Protein AF-A0A1Z8S988-F1 (afdb_monomer_lite)

Foldseek 3Di:
DVLVVLPPQPPPVRLVVADLVDGDDQLSVLSSLLVPPPPPADLVVQLPDFAPPVVLLVVLVVVLVPDDQDFFAPPLVVDDDDADPGLSDPQVSSQLSSLRVLLVVDDPVLVVLQVLCLLPLCLVVCLVCLVVVHDDAPLLLVSLLVNLLSVQSVVQSVNRAYASVVSCVSSVRDDAAADGDPLSTGAAAPSSLLSLLLSLVVVCVRVVVCSVVSVVSSVSNLVSCSSRSSYTSVNNVRSNVSNVSRNVRGGDDPVPRPSQDQCDPSNVVSLQVSLQVLLVVLQEHEAEDPQANVAQVPCQQVGGDDSVNSSVQSSQCSVPPSVVVSVQDAQAWEWGAEQVQQKIFIWGWHDPPRGTYTYRPHIHRDHPDDDPGYYRYDD

Sequence (379 aa):
MKYVELIEKWSDKYKKSINCSNPKGFSQKAHCAGKKKNENINESEMNDLVYFNKEQLEKSIEEVEAYKQHHIKDGWQNIKLENPPDNDSQATKDELVTITNIQAKRTKEDENSIYVSDKMDSFHFREYLNANNLDYSSAEITAIIDDVWKVTRTFKNKFNRPRPYQMAEAYNMEFETMYGTSNKTPAYPSGHTCGVTLLALYLSKKHPQHKEQFKAIADKIGIGRIQAGFHYPSDHVAGIDLALKVFPYLEIVPQYLKEDRDITDQELQQLETYADRLFASLNIDIEFSKHFKDRLKDPRNQKPITMAELTRLFKQVYKYHGKPIAQLGPDAEAVMKDMRTDVNVPFALQWDGEELDLVAKTIMRKPNFATPNPEFAIR

Structure (mmCIF, N/CA/C/O backbone):
data_AF-A0A1Z8S988-F1
#
_entry.id   AF-A0A1Z8S988-F1
#
loop_
_atom_site.group_PDB
_atom_site.id
_atom_site.type_symbol
_atom_site.label_atom_id
_atom_site.label_alt_id
_atom_site.label_comp_id
_atom_site.label_asym_id
_atom_site.label_entity_id
_atom_site.label_seq_id
_atom_site.pdbx_PDB_ins_code
_atom_site.Cartn_x
_atom_site.Cartn_y
_atom_site.Cartn_z
_atom_site.occupancy
_atom_site.B_iso_or_equiv
_atom_site.auth_seq_id
_atom_site.auth_comp_id
_atom_site.auth_asym_id
_atom_site.auth_atom_id
_atom_site.pdbx_PDB_model_num
ATOM 1 N N . MET A 1 1 ? -7.735 -6.182 -17.953 1.00 37.72 1 MET A N 1
ATOM 2 C CA . MET A 1 1 ? -8.106 -5.622 -19.268 1.00 37.72 1 MET A CA 1
ATOM 3 C C . MET A 1 1 ? -7.871 -4.113 -19.375 1.00 37.72 1 MET A C 1
ATOM 5 O O . MET A 1 1 ? -7.304 -3.731 -20.381 1.00 37.72 1 MET A O 1
ATOM 9 N N . LYS A 1 2 ? -8.127 -3.281 -18.347 1.00 38.72 2 LYS A N 1
ATOM 10 C CA . LYS A 1 2 ? -7.837 -1.823 -18.389 1.00 38.72 2 LYS A CA 1
ATOM 11 C C . LYS A 1 2 ? -6.369 -1.418 -18.641 1.00 38.72 2 LYS A C 1
ATOM 13 O O . LYS A 1 2 ? -6.113 -0.363 -19.200 1.00 38.72 2 LYS A O 1
ATOM 18 N N . TYR A 1 3 ? -5.391 -2.246 -18.265 1.00 38.66 3 TYR A N 1
ATOM 19 C CA . TYR A 1 3 ? -3.971 -1.925 -18.472 1.00 38.66 3 TYR A CA 1
ATOM 20 C C . TYR A 1 3 ? -3.547 -1.908 -19.953 1.00 38.66 3 TYR A C 1
ATOM 22 O O . TYR A 1 3 ? -2.779 -1.046 -20.366 1.00 38.66 3 TYR A O 1
ATOM 30 N N . VAL A 1 4 ? -4.096 -2.816 -20.772 1.00 39.28 4 VAL A N 1
ATOM 31 C CA . VAL A 1 4 ? -3.826 -2.851 -22.223 1.00 39.28 4 VAL A CA 1
ATOM 32 C C . VAL A 1 4 ? -4.366 -1.588 -22.911 1.00 39.28 4 VAL A C 1
ATOM 34 O O . VAL A 1 4 ? -3.823 -1.173 -23.927 1.00 39.28 4 VAL A O 1
ATOM 37 N N . GLU A 1 5 ? -5.373 -0.938 -22.321 1.00 40.38 5 GLU A N 1
ATOM 38 C CA . GLU A 1 5 ? -5.967 0.312 -22.813 1.00 40.38 5 GLU A CA 1
ATOM 39 C C . GLU A 1 5 ? -5.194 1.572 -22.372 1.00 40.38 5 GLU A C 1
ATOM 41 O O . GLU A 1 5 ? -5.277 2.595 -23.044 1.00 40.38 5 GLU A O 1
ATOM 46 N N . LEU A 1 6 ? -4.411 1.514 -21.284 1.00 40.41 6 LEU A N 1
ATOM 47 C CA . LEU A 1 6 ? -3.595 2.639 -20.788 1.00 40.41 6 LEU A CA 1
ATOM 48 C C . LEU A 1 6 ? -2.239 2.774 -21.485 1.00 40.41 6 LEU A C 1
ATOM 50 O O . LEU A 1 6 ? -1.625 3.843 -21.443 1.00 40.41 6 LEU A O 1
ATOM 54 N N . ILE A 1 7 ? -1.769 1.716 -22.146 1.00 42.66 7 ILE A N 1
ATOM 55 C CA . ILE A 1 7 ? -0.661 1.840 -23.084 1.00 42.66 7 ILE A CA 1
ATOM 56 C C . ILE A 1 7 ? -1.238 2.454 -24.364 1.00 42.66 7 ILE A C 1
ATOM 58 O O . ILE A 1 7 ? -1.525 1.746 -25.328 1.00 42.66 7 ILE A O 1
ATOM 62 N N . GLU A 1 8 ? -1.384 3.783 -24.405 1.00 43.69 8 GLU A N 1
ATOM 63 C CA . GLU A 1 8 ? -1.433 4.504 -25.681 1.00 43.69 8 GLU A CA 1
ATOM 64 C C . GLU A 1 8 ? -0.072 4.308 -26.363 1.00 43.69 8 GLU A C 1
ATOM 66 O O . GLU A 1 8 ? 0.799 5.182 -26.352 1.00 43.69 8 GLU A O 1
ATOM 71 N N . LYS A 1 9 ? 0.143 3.125 -26.955 1.00 51.97 9 LYS A N 1
ATOM 72 C CA . LYS A 1 9 ? 1.224 2.928 -27.908 1.00 51.97 9 LYS A CA 1
ATOM 73 C C . LYS A 1 9 ? 0.938 3.921 -29.014 1.00 51.97 9 LYS A C 1
ATOM 75 O O . LYS A 1 9 ? -0.046 3.788 -29.742 1.00 51.97 9 LYS A O 1
ATOM 80 N N . TRP A 1 10 ? 1.786 4.934 -29.133 1.00 57.06 10 TRP A N 1
ATOM 81 C CA . TRP A 1 10 ? 1.806 5.747 -30.334 1.00 57.06 10 TRP A CA 1
ATOM 82 C C . TRP A 1 10 ? 1.821 4.808 -31.531 1.00 57.06 10 TRP A C 1
ATOM 84 O O . TRP A 1 10 ? 2.705 3.953 -31.622 1.00 57.06 10 TRP A O 1
ATOM 94 N N . SER A 1 11 ? 0.835 4.945 -32.419 1.00 63.47 11 SER A N 1
ATOM 95 C CA . SER A 1 11 ? 0.827 4.161 -33.652 1.00 63.47 11 SER A CA 1
ATOM 96 C C . SER A 1 11 ? 2.160 4.354 -34.375 1.00 63.47 11 SER A C 1
ATOM 98 O O . SER A 1 11 ? 2.735 5.446 -34.340 1.00 63.47 11 SER A O 1
ATOM 100 N N . ASP A 1 12 ? 2.647 3.331 -35.076 1.00 64.75 12 ASP A N 1
ATOM 101 C CA . ASP A 1 12 ? 3.886 3.456 -35.856 1.00 64.75 12 ASP A CA 1
ATOM 102 C C . ASP A 1 12 ? 3.810 4.618 -36.853 1.00 64.75 12 ASP A C 1
ATOM 104 O O . ASP A 1 12 ? 4.801 5.300 -37.116 1.00 64.75 12 ASP A O 1
ATOM 108 N N . LYS A 1 13 ? 2.601 4.900 -37.351 1.00 70.88 13 LYS A N 1
ATOM 109 C CA . LYS A 1 13 ? 2.296 6.075 -38.167 1.00 70.88 13 LYS A CA 1
ATOM 110 C C . LYS A 1 13 ? 2.564 7.382 -37.412 1.00 70.88 13 LYS A C 1
ATOM 112 O O . LYS A 1 13 ? 3.231 8.258 -37.955 1.00 70.88 13 LYS A O 1
ATOM 117 N N . TYR A 1 14 ? 2.101 7.507 -36.166 1.00 72.25 14 TYR A N 1
ATOM 118 C CA . TYR A 1 14 ? 2.354 8.686 -35.335 1.00 72.25 14 TYR A CA 1
ATOM 119 C C . TYR A 1 14 ? 3.840 8.826 -34.980 1.00 72.25 14 TYR A C 1
ATOM 121 O O . TYR A 1 14 ? 4.410 9.890 -35.209 1.00 72.25 14 TYR A O 1
ATOM 129 N N . LYS A 1 15 ? 4.509 7.747 -34.541 1.00 68.12 15 LYS A N 1
ATOM 130 C CA . LYS A 1 15 ? 5.960 7.742 -34.245 1.00 68.12 15 LYS A CA 1
ATOM 131 C C . LYS A 1 15 ? 6.806 8.199 -35.441 1.00 68.12 15 LYS A C 1
ATOM 133 O O . LYS A 1 15 ? 7.797 8.910 -35.279 1.00 68.12 15 LYS A O 1
ATOM 138 N N . LYS A 1 16 ? 6.429 7.797 -36.659 1.00 76.56 16 LYS A N 1
ATOM 139 C CA . LYS A 1 16 ? 7.088 8.234 -37.903 1.00 76.56 16 LYS A CA 1
ATOM 140 C C . LYS A 1 16 ? 6.790 9.692 -38.259 1.00 76.56 16 LYS A C 1
ATOM 142 O O . LYS A 1 16 ? 7.613 10.316 -38.913 1.00 76.56 16 LYS A O 1
ATOM 147 N N . SER A 1 17 ? 5.655 10.236 -37.820 1.00 78.25 17 SER A N 1
ATOM 148 C CA . SER A 1 17 ? 5.241 11.612 -38.128 1.00 78.25 17 SER A CA 1
ATOM 149 C C . SER A 1 17 ? 5.871 12.693 -37.236 1.00 78.25 17 SER A C 1
ATOM 151 O O . SER A 1 17 ? 5.728 13.880 -37.524 1.00 78.25 17 SER A O 1
ATOM 153 N N . ILE A 1 18 ? 6.558 12.313 -36.152 1.00 78.81 18 ILE A N 1
ATOM 154 C CA . ILE A 1 18 ? 7.153 13.265 -35.203 1.00 78.81 18 ILE A CA 1
ATOM 155 C C . ILE A 1 18 ? 8.369 13.954 -35.822 1.00 78.81 18 ILE A C 1
ATOM 157 O O . ILE A 1 18 ? 9.337 13.306 -36.221 1.00 78.81 18 ILE A O 1
ATOM 161 N N . ASN A 1 19 ? 8.337 15.287 -35.838 1.00 83.38 19 ASN A N 1
ATOM 162 C CA . ASN A 1 19 ? 9.443 16.114 -36.299 1.00 83.38 19 ASN A CA 1
ATOM 163 C C . ASN A 1 19 ? 10.517 16.250 -35.207 1.00 83.38 19 ASN A C 1
ATOM 165 O O . ASN A 1 19 ? 10.416 17.103 -34.328 1.00 83.38 19 ASN A O 1
ATOM 169 N N . CYS A 1 20 ? 11.577 15.447 -35.292 1.00 79.88 20 CYS A N 1
ATOM 170 C CA . CYS A 1 20 ? 12.680 15.489 -34.329 1.00 79.88 20 CYS A CA 1
ATOM 171 C C . CYS A 1 20 ? 13.625 16.689 -34.454 1.00 79.88 20 CYS A C 1
ATOM 173 O O . CYS A 1 20 ? 14.441 16.900 -33.558 1.00 79.88 20 CYS A O 1
ATOM 175 N N . SER A 1 21 ? 13.489 17.505 -35.502 1.00 80.38 21 SER A N 1
ATOM 176 C CA . SER A 1 21 ? 14.148 18.813 -35.584 1.00 80.38 21 SER A CA 1
ATOM 177 C C . SER A 1 21 ? 13.426 19.876 -34.748 1.00 80.38 21 SER A C 1
ATOM 179 O O . SER A 1 21 ? 14.024 20.894 -34.420 1.00 80.38 21 SER A O 1
ATOM 181 N N . ASN A 1 22 ? 12.155 19.650 -34.392 1.00 80.75 22 ASN A N 1
ATOM 182 C CA . ASN A 1 22 ? 11.381 20.526 -33.511 1.00 80.75 22 ASN A CA 1
ATOM 183 C C . ASN A 1 22 ? 10.319 19.730 -32.717 1.00 80.75 22 ASN A C 1
ATOM 185 O O . ASN A 1 22 ? 9.119 19.835 -33.006 1.00 80.75 22 ASN A O 1
ATOM 189 N N . PRO A 1 23 ? 10.740 18.886 -31.757 1.00 79.38 23 PRO A N 1
ATOM 190 C CA . PRO A 1 23 ? 9.824 18.039 -31.003 1.00 79.38 23 PRO A CA 1
ATOM 191 C C . PRO A 1 23 ? 8.919 18.867 -30.080 1.00 79.38 23 PRO A C 1
ATOM 193 O O . PRO A 1 23 ? 9.387 19.690 -29.291 1.00 79.38 23 PRO A O 1
ATOM 196 N N . LYS A 1 24 ? 7.606 18.619 -30.140 1.00 70.44 24 LYS A N 1
ATOM 197 C CA . LYS A 1 24 ? 6.597 19.295 -29.316 1.00 70.44 24 LYS A CA 1
ATOM 198 C C . LYS A 1 24 ? 6.322 18.531 -28.022 1.00 70.44 24 LYS A C 1
ATOM 200 O O . LYS A 1 24 ? 5.824 17.407 -28.045 1.00 70.44 24 LYS A O 1
ATOM 205 N N . GLY A 1 25 ? 6.566 19.192 -26.894 1.00 57.69 25 GLY A N 1
ATOM 206 C CA . GLY A 1 25 ? 6.314 18.634 -25.566 1.00 57.69 25 GLY A CA 1
ATOM 207 C C . GLY A 1 25 ? 7.320 17.555 -25.154 1.00 57.69 25 GLY A C 1
ATOM 208 O O . GLY A 1 25 ? 8.172 17.126 -25.933 1.00 57.69 25 GLY A O 1
ATOM 209 N N . PHE A 1 26 ? 7.219 17.135 -23.898 1.00 52.66 26 PHE A N 1
ATOM 210 C CA . PHE A 1 26 ? 8.153 16.216 -23.245 1.00 52.66 26 PHE A CA 1
ATOM 211 C C . PHE A 1 26 ? 8.246 14.856 -23.960 1.00 52.66 26 PHE A C 1
ATOM 213 O O . PHE A 1 26 ? 9.328 14.382 -24.297 1.00 52.66 26 PHE A O 1
ATOM 220 N N . SER A 1 27 ? 7.096 14.304 -24.341 1.00 60.00 27 SER A N 1
ATOM 221 C CA . SER A 1 27 ? 6.949 13.029 -25.045 1.00 60.00 27 SER A CA 1
ATOM 222 C C . SER A 1 27 ? 7.687 12.956 -26.382 1.00 60.00 27 SER A C 1
ATOM 224 O O . SER A 1 27 ? 8.346 11.964 -26.696 1.00 60.00 27 SER A O 1
ATOM 226 N N . GLN A 1 28 ? 7.569 14.001 -27.214 1.00 70.50 28 GLN A N 1
ATOM 227 C CA . GLN A 1 28 ? 8.240 14.024 -28.517 1.00 70.50 28 GLN A CA 1
ATOM 228 C C . GLN A 1 28 ? 9.736 14.264 -28.344 1.00 70.50 28 GLN A C 1
ATOM 230 O O . GLN A 1 28 ? 10.520 13.690 -29.095 1.00 70.50 28 GLN A O 1
ATOM 235 N N . LYS A 1 29 ? 10.141 15.061 -27.343 1.00 67.06 29 LYS A N 1
ATOM 236 C CA . LYS A 1 29 ? 11.555 15.268 -27.005 1.00 67.06 29 LYS A CA 1
ATOM 237 C C . LYS A 1 29 ? 12.213 13.950 -26.601 1.00 67.06 29 LYS A C 1
ATOM 239 O O . LYS A 1 29 ? 13.233 13.608 -27.187 1.00 67.06 29 LYS A O 1
ATOM 244 N N . ALA A 1 30 ? 11.582 13.176 -25.717 1.00 62.47 30 ALA A N 1
ATOM 245 C CA . ALA A 1 30 ? 12.033 11.846 -25.310 1.00 62.47 30 ALA A CA 1
ATOM 246 C C . ALA A 1 30 ? 12.135 10.860 -26.490 1.00 62.47 30 ALA A C 1
ATOM 248 O O . ALA A 1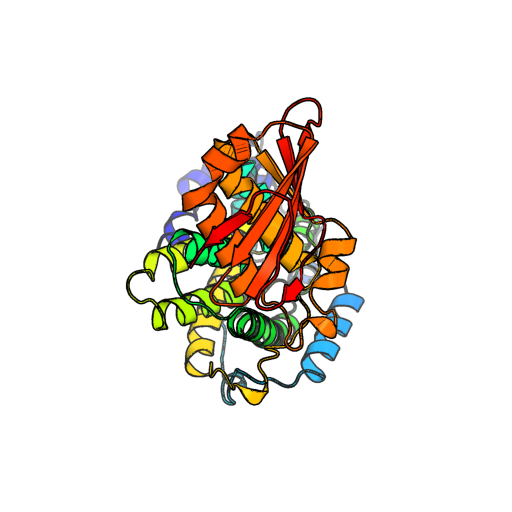 30 ? 13.180 10.250 -26.712 1.00 62.47 30 ALA A O 1
ATOM 249 N N . HIS A 1 31 ? 11.086 10.757 -27.318 1.00 69.75 31 HIS A N 1
ATOM 250 C CA . HIS A 1 31 ? 11.108 9.906 -28.516 1.00 69.75 31 HIS A CA 1
ATOM 251 C C . HIS A 1 31 ? 12.226 10.288 -29.498 1.00 69.75 31 HIS A C 1
ATOM 253 O O . HIS A 1 31 ? 12.865 9.423 -30.097 1.00 69.75 31 HIS A O 1
ATOM 259 N N . CYS A 1 32 ? 12.461 11.587 -29.677 1.00 72.31 32 CYS A N 1
ATOM 260 C CA . CYS A 1 32 ? 13.478 12.097 -30.585 1.00 72.31 32 CYS A CA 1
ATOM 261 C C . CYS A 1 32 ? 14.896 12.001 -30.027 1.00 72.31 32 CYS A C 1
ATOM 263 O O . CYS A 1 32 ? 15.820 11.770 -30.807 1.00 72.31 32 CYS A O 1
ATOM 265 N N . ALA A 1 33 ? 15.067 12.111 -28.708 1.00 65.06 33 ALA A N 1
ATOM 266 C CA . ALA A 1 33 ? 16.319 11.794 -28.031 1.00 65.06 33 ALA A CA 1
ATOM 267 C C . ALA A 1 33 ? 16.706 10.329 -28.287 1.00 65.06 33 ALA A C 1
ATOM 269 O O . ALA A 1 33 ? 17.814 10.072 -28.740 1.00 65.06 33 ALA A O 1
ATOM 270 N N . GLY A 1 34 ? 15.756 9.392 -28.168 1.00 57.78 34 GLY A N 1
ATOM 271 C CA . GLY A 1 34 ? 15.992 7.969 -28.449 1.00 57.78 34 GLY A CA 1
ATOM 272 C C . GLY A 1 34 ? 16.274 7.613 -29.921 1.00 57.78 34 GLY A C 1
ATOM 273 O O . GLY A 1 34 ? 16.777 6.522 -30.193 1.00 57.78 34 GLY A O 1
ATOM 274 N N . LYS A 1 35 ? 15.960 8.505 -30.877 1.00 61.28 35 LYS A N 1
ATOM 275 C CA . LYS A 1 35 ? 16.281 8.351 -32.314 1.00 61.28 35 LYS A CA 1
ATOM 276 C C . LYS A 1 35 ? 17.641 8.922 -32.702 1.00 61.28 35 LYS A C 1
ATOM 278 O O . LYS A 1 35 ? 18.175 8.535 -33.742 1.00 61.28 35 LYS A O 1
ATOM 283 N N . LYS A 1 36 ? 18.189 9.855 -31.922 1.00 56.09 36 LYS A N 1
ATOM 284 C CA . LYS A 1 36 ? 19.566 10.298 -32.125 1.00 56.09 36 LYS A CA 1
ATOM 285 C C . LYS A 1 36 ? 20.461 9.153 -31.666 1.00 56.09 36 LYS A C 1
ATOM 287 O O . LYS A 1 36 ? 20.495 8.832 -30.485 1.00 56.09 36 LYS A O 1
ATOM 292 N N . LYS A 1 37 ? 21.155 8.509 -32.607 1.00 48.47 37 LYS A N 1
ATOM 293 C CA . LYS A 1 37 ? 22.271 7.623 -32.270 1.00 48.47 37 LYS A CA 1
ATOM 294 C C . LYS A 1 37 ? 23.271 8.491 -31.506 1.00 48.47 37 LYS A C 1
ATOM 296 O O . LYS A 1 37 ? 23.860 9.393 -32.095 1.00 48.47 37 LYS A O 1
ATOM 301 N N . ASN A 1 38 ? 23.379 8.307 -30.196 1.00 47.72 38 ASN A N 1
ATOM 302 C CA . ASN A 1 38 ? 24.429 8.964 -29.437 1.00 47.72 38 ASN A CA 1
ATOM 303 C C . ASN A 1 38 ? 25.729 8.258 -29.817 1.00 47.72 38 ASN A C 1
ATOM 305 O O . ASN A 1 38 ? 25.957 7.127 -29.404 1.00 47.72 38 ASN A O 1
ATOM 309 N N . GLU A 1 39 ? 26.571 8.924 -30.605 1.00 49.12 39 GLU A N 1
ATOM 310 C CA . GLU A 1 39 ? 27.896 8.426 -31.011 1.00 49.12 39 GLU A CA 1
ATOM 311 C C . GLU A 1 39 ? 28.839 8.179 -29.811 1.00 49.12 39 GLU A C 1
ATOM 313 O O . GLU A 1 39 ? 29.889 7.570 -29.975 1.00 49.12 39 GLU A O 1
ATOM 318 N N . ASN A 1 40 ? 28.432 8.587 -28.600 1.00 46.69 40 ASN A N 1
ATOM 319 C CA . ASN A 1 40 ? 29.194 8.490 -27.353 1.00 46.69 40 ASN A CA 1
ATOM 320 C C . ASN A 1 40 ? 28.662 7.455 -26.336 1.00 46.69 40 ASN A C 1
ATOM 322 O O 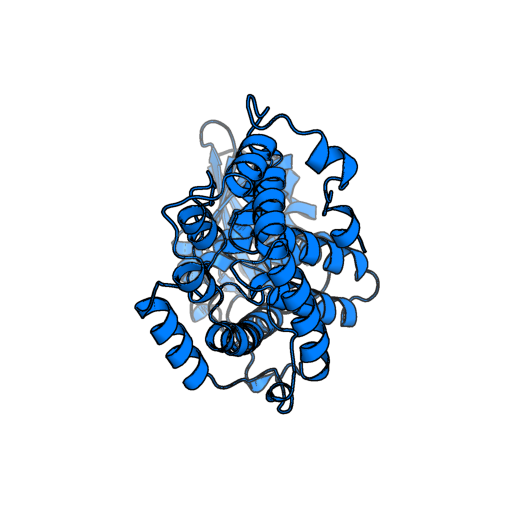. ASN A 1 40 ? 29.180 7.418 -25.225 1.00 46.69 40 ASN A O 1
ATOM 326 N N . ILE A 1 41 ? 27.638 6.649 -26.653 1.00 52.66 41 ILE A N 1
ATOM 327 C CA . ILE A 1 41 ? 27.179 5.569 -25.754 1.00 52.66 41 ILE A CA 1
ATOM 328 C C . ILE A 1 41 ? 27.606 4.235 -26.354 1.00 52.66 41 ILE A C 1
ATOM 330 O O . ILE A 1 41 ? 27.151 3.857 -27.433 1.00 52.66 41 ILE A O 1
ATOM 334 N N . ASN A 1 42 ? 28.469 3.513 -25.647 1.00 58.47 42 ASN A N 1
ATOM 335 C CA . ASN A 1 42 ? 28.813 2.146 -26.000 1.00 58.47 42 ASN A CA 1
ATOM 336 C C . ASN A 1 42 ? 27.570 1.261 -25.778 1.00 58.47 42 ASN A C 1
ATOM 338 O O . ASN A 1 42 ? 27.169 1.032 -24.640 1.00 58.47 42 ASN A O 1
ATOM 342 N N . GLU A 1 43 ? 26.924 0.790 -26.852 1.00 54.88 43 GLU A N 1
ATOM 343 C CA . GLU A 1 43 ? 25.716 -0.059 -26.777 1.00 54.88 43 GLU A CA 1
ATOM 344 C C . GLU A 1 43 ? 25.941 -1.305 -25.895 1.00 54.88 43 GLU A C 1
ATOM 346 O O . GLU A 1 43 ? 25.024 -1.735 -25.196 1.00 54.88 43 GLU A O 1
ATOM 351 N N . SER A 1 44 ? 27.180 -1.810 -25.835 1.00 58.06 44 SER A N 1
ATOM 352 C CA . SER A 1 44 ? 27.580 -2.892 -24.926 1.00 58.06 44 SER A CA 1
ATOM 353 C C . SER A 1 44 ? 27.461 -2.495 -23.449 1.00 58.06 44 SER A C 1
ATOM 355 O O . SER A 1 44 ? 26.909 -3.261 -22.669 1.00 58.06 44 SER A O 1
ATOM 357 N N . GLU A 1 45 ? 27.879 -1.289 -23.058 1.00 70.88 45 GLU A N 1
ATOM 358 C CA . GLU A 1 45 ? 27.801 -0.826 -21.661 1.00 70.88 45 GLU A CA 1
ATOM 359 C C . GLU A 1 45 ? 26.358 -0.610 -21.187 1.00 70.88 45 GLU A C 1
ATOM 361 O O . GLU A 1 45 ? 26.056 -0.772 -20.006 1.00 70.88 45 GLU A O 1
ATOM 366 N N . MET A 1 46 ? 25.450 -0.266 -22.103 1.00 78.88 46 MET A N 1
ATOM 367 C CA . MET A 1 46 ? 24.039 -0.067 -21.776 1.00 78.88 46 MET A CA 1
ATOM 368 C C . MET A 1 46 ? 23.288 -1.389 -21.624 1.00 78.88 46 MET A C 1
ATOM 370 O O . MET A 1 46 ? 22.441 -1.509 -20.737 1.00 78.88 46 MET A O 1
ATOM 374 N N . ASN A 1 47 ? 23.592 -2.383 -22.463 1.00 83.31 47 ASN A N 1
ATOM 375 C CA . ASN A 1 47 ? 22.973 -3.695 -22.321 1.00 83.31 47 ASN A CA 1
ATOM 376 C C . ASN A 1 47 ? 23.389 -4.370 -21.002 1.00 83.31 47 ASN A C 1
ATOM 378 O O . ASN A 1 47 ? 22.554 -4.956 -20.318 1.00 83.31 47 ASN A O 1
ATOM 382 N N . ASP A 1 48 ? 24.639 -4.162 -20.587 1.00 85.62 48 ASP A N 1
ATOM 383 C CA . ASP A 1 48 ? 25.193 -4.687 -19.337 1.00 85.62 48 ASP A CA 1
ATOM 384 C C . ASP A 1 48 ? 24.805 -3.861 -18.089 1.00 85.62 48 ASP A C 1
ATOM 386 O O . ASP A 1 48 ? 25.198 -4.201 -16.967 1.00 85.62 48 ASP A O 1
ATOM 390 N N . LEU A 1 49 ? 24.022 -2.780 -18.243 1.00 89.38 49 LEU A N 1
ATOM 391 C CA . LEU A 1 49 ? 23.609 -1.948 -17.115 1.00 89.38 49 LEU A CA 1
ATOM 392 C C . LEU A 1 49 ? 22.701 -2.727 -16.158 1.00 89.38 49 LEU A C 1
ATOM 394 O O . LEU A 1 49 ? 21.624 -3.210 -16.503 1.00 89.38 49 LEU A O 1
ATOM 398 N N . VAL A 1 50 ? 23.098 -2.764 -14.895 1.00 91.88 50 VAL A N 1
ATOM 399 C CA . VAL A 1 50 ? 22.304 -3.342 -13.810 1.00 91.88 50 VAL A CA 1
ATOM 400 C C . VAL A 1 50 ? 21.889 -2.268 -12.814 1.00 91.88 50 VAL A C 1
ATOM 402 O O . VAL A 1 50 ? 22.336 -1.121 -12.879 1.00 91.88 50 VAL A O 1
ATOM 405 N N . TYR A 1 51 ? 21.035 -2.626 -11.856 1.00 92.50 51 TYR A N 1
ATOM 406 C CA . TYR A 1 51 ? 20.743 -1.752 -10.723 1.00 92.50 51 TYR A CA 1
ATOM 407 C C . TYR A 1 51 ? 22.041 -1.387 -9.978 1.00 92.50 51 TYR A C 1
ATOM 409 O O . TYR A 1 51 ? 22.608 -2.193 -9.243 1.00 92.50 51 TYR A O 1
ATOM 417 N N . PHE A 1 52 ? 22.529 -0.158 -10.175 1.00 86.31 52 PHE A N 1
ATOM 418 C CA . PHE A 1 52 ? 23.887 0.209 -9.762 1.00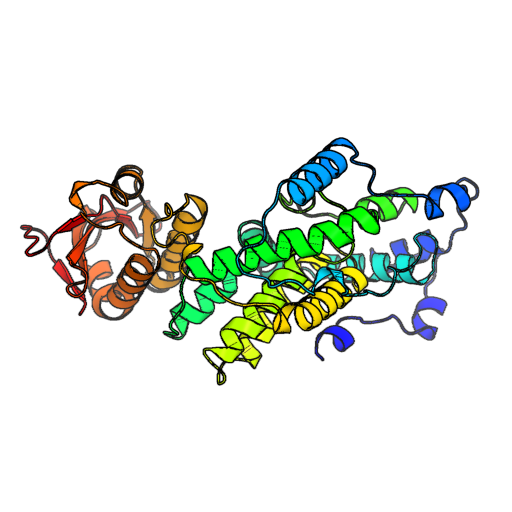 86.31 52 PHE A CA 1
ATOM 419 C C . PHE A 1 52 ? 24.074 0.490 -8.259 1.00 86.31 52 PHE A C 1
ATOM 421 O O . PHE A 1 52 ? 25.205 0.703 -7.824 1.00 86.31 52 PHE A O 1
ATOM 428 N N . ASN A 1 53 ? 23.014 0.499 -7.436 1.00 88.69 53 ASN A N 1
ATOM 429 C CA . ASN A 1 53 ? 23.171 0.649 -5.984 1.00 88.69 53 ASN A CA 1
ATOM 430 C C . ASN A 1 53 ? 23.508 -0.711 -5.349 1.00 88.69 53 ASN A C 1
ATOM 432 O O . ASN A 1 53 ? 22.618 -1.452 -4.927 1.00 88.69 53 ASN A O 1
ATOM 436 N N . LYS A 1 54 ? 24.808 -1.024 -5.320 1.00 88.62 54 LYS A N 1
ATOM 437 C CA . LYS A 1 54 ? 25.341 -2.306 -4.835 1.00 88.62 54 LYS A CA 1
ATOM 438 C C . LYS A 1 54 ? 25.006 -2.572 -3.370 1.00 88.62 54 LYS A C 1
ATOM 440 O O . LYS A 1 54 ? 24.529 -3.654 -3.069 1.00 88.62 54 LYS A O 1
ATOM 445 N N . GLU A 1 55 ? 25.150 -1.575 -2.499 1.00 90.94 55 GLU A N 1
ATOM 446 C CA . GLU A 1 55 ? 24.857 -1.709 -1.064 1.00 90.94 55 GLU A CA 1
ATOM 447 C C . GLU A 1 55 ? 23.395 -2.120 -0.820 1.00 90.94 55 GLU A C 1
ATOM 449 O O . GLU A 1 55 ? 23.103 -3.044 -0.063 1.00 90.94 55 GLU A O 1
ATOM 454 N N . GLN A 1 56 ? 22.448 -1.473 -1.507 1.00 90.12 56 GLN A N 1
ATOM 455 C CA . GLN A 1 56 ? 21.031 -1.824 -1.388 1.00 90.12 56 GLN A CA 1
ATOM 456 C C . GLN A 1 56 ? 20.710 -3.197 -1.993 1.00 90.12 56 GLN A C 1
ATOM 458 O O . GLN A 1 56 ? 19.827 -3.900 -1.496 1.00 90.12 56 GLN A O 1
ATOM 463 N N . LEU A 1 57 ? 21.407 -3.586 -3.064 1.00 91.62 57 LEU A N 1
ATOM 464 C CA . LEU A 1 57 ? 21.264 -4.912 -3.658 1.00 91.62 57 LEU A CA 1
ATOM 465 C C . LEU A 1 57 ? 21.780 -6.005 -2.714 1.00 91.62 57 LEU A C 1
ATOM 467 O O . LEU A 1 57 ? 21.059 -6.969 -2.475 1.00 91.62 57 LEU A O 1
ATOM 471 N N . GLU A 1 58 ? 22.975 -5.836 -2.150 1.00 93.31 58 GLU A N 1
ATOM 472 C CA . GLU A 1 58 ? 23.575 -6.753 -1.173 1.00 93.31 58 GLU A CA 1
ATOM 473 C C . GLU A 1 58 ? 22.662 -6.911 0.045 1.00 93.31 58 GLU A C 1
ATOM 475 O O . GLU A 1 58 ? 22.257 -8.027 0.370 1.00 93.31 58 GLU A O 1
ATOM 480 N N . LYS A 1 59 ? 22.182 -5.796 0.611 1.00 92.62 59 LYS A N 1
ATOM 481 C CA . LYS A 1 59 ? 21.191 -5.815 1.695 1.00 92.62 59 LYS A CA 1
ATOM 482 C C . LYS A 1 59 ? 19.915 -6.575 1.314 1.00 92.62 59 LYS A C 1
ATOM 484 O O . LYS A 1 59 ? 19.378 -7.338 2.113 1.00 92.62 59 LYS A O 1
ATOM 489 N N . SER A 1 60 ? 19.402 -6.379 0.097 1.00 92.31 60 SER A N 1
ATOM 490 C CA . SER A 1 60 ? 18.221 -7.100 -0.400 1.00 92.31 60 SER A CA 1
ATOM 491 C C . SER A 1 60 ? 18.467 -8.607 -0.521 1.00 92.31 60 SER A C 1
ATOM 493 O O . SER A 1 60 ? 17.539 -9.385 -0.299 1.00 92.31 60 SER A O 1
ATOM 495 N N . ILE A 1 61 ? 19.680 -9.029 -0.887 1.00 93.19 61 ILE A N 1
ATOM 496 C CA . ILE A 1 61 ? 20.071 -10.442 -0.983 1.00 93.19 61 ILE A CA 1
ATOM 497 C C . ILE A 1 61 ? 20.119 -11.067 0.412 1.00 93.19 61 ILE A C 1
ATOM 499 O O . ILE A 1 61 ? 19.404 -12.040 0.649 1.00 93.19 61 ILE A O 1
ATOM 503 N N . GLU A 1 62 ? 20.840 -10.455 1.351 1.00 93.56 62 GLU A N 1
ATOM 504 C CA . GLU A 1 62 ? 20.927 -10.920 2.743 1.00 93.56 62 GLU A CA 1
ATOM 505 C C . GLU A 1 62 ? 19.538 -11.041 3.388 1.00 93.56 62 GLU A C 1
ATOM 507 O O . GLU A 1 62 ? 19.194 -12.041 4.021 1.00 93.56 62 GLU A O 1
ATOM 512 N N . GLU A 1 63 ? 18.686 -10.037 3.173 1.00 90.62 63 GLU A N 1
ATOM 513 C CA . GLU A 1 63 ? 17.320 -10.016 3.683 1.00 90.62 63 GLU A CA 1
ATOM 514 C C . GLU A 1 63 ? 16.403 -11.089 3.077 1.00 90.62 63 GLU A C 1
ATOM 516 O O . GLU A 1 63 ? 15.351 -11.367 3.662 1.00 90.62 63 GLU A O 1
ATOM 521 N N . VAL A 1 64 ? 16.719 -11.615 1.891 1.00 91.19 64 VAL A N 1
ATOM 522 C CA . VAL A 1 64 ? 15.999 -12.737 1.267 1.00 91.19 64 VAL A CA 1
ATOM 523 C C . VAL A 1 64 ? 16.535 -14.060 1.802 1.00 91.19 64 VAL A C 1
ATOM 525 O O . VAL A 1 64 ? 15.736 -14.919 2.161 1.00 91.19 64 VAL A O 1
ATOM 528 N N . GLU A 1 65 ? 17.855 -14.210 1.917 1.00 90.44 65 GLU A N 1
ATOM 529 C CA . GLU A 1 65 ? 18.497 -15.424 2.435 1.00 90.44 65 GLU A CA 1
ATOM 530 C C . GLU A 1 65 ? 18.139 -15.701 3.901 1.00 90.44 65 GLU A C 1
ATOM 532 O O . GLU A 1 65 ? 17.901 -16.847 4.283 1.00 90.44 65 GLU A O 1
ATOM 537 N N . ALA A 1 66 ? 18.038 -14.655 4.724 1.00 89.25 66 ALA A N 1
ATOM 538 C CA . ALA A 1 66 ? 17.666 -14.779 6.131 1.00 89.25 66 ALA A CA 1
ATOM 539 C C . ALA A 1 66 ? 16.165 -15.042 6.353 1.00 89.25 66 ALA A C 1
ATOM 541 O O . ALA A 1 66 ? 15.743 -15.363 7.470 1.00 89.25 66 ALA A O 1
ATOM 542 N N . TYR A 1 67 ? 15.332 -14.853 5.328 1.00 82.69 67 TYR A N 1
ATOM 543 C CA . TYR A 1 67 ? 13.890 -14.836 5.497 1.00 82.69 67 TYR A CA 1
ATOM 544 C C . TYR A 1 67 ? 13.279 -16.238 5.484 1.00 82.69 67 TYR A C 1
ATOM 546 O O . TYR A 1 67 ? 13.497 -17.036 4.575 1.00 82.69 67 TYR A O 1
ATOM 554 N N . LYS A 1 68 ? 12.439 -16.514 6.484 1.00 83.31 68 LYS A N 1
ATOM 555 C CA . LYS A 1 68 ? 11.637 -17.734 6.564 1.00 83.31 68 LYS A CA 1
ATOM 556 C C . LYS A 1 68 ? 10.201 -17.388 6.208 1.00 83.31 68 LYS A C 1
ATOM 558 O O . LYS A 1 68 ? 9.560 -16.624 6.920 1.00 83.31 68 LYS A O 1
ATOM 563 N N . GLN A 1 69 ? 9.724 -17.940 5.101 1.00 77.69 69 GLN A N 1
ATOM 564 C CA . GLN A 1 69 ? 8.333 -17.788 4.685 1.00 77.69 69 GLN A CA 1
ATOM 565 C C . GLN A 1 69 ? 7.406 -18.519 5.645 1.00 77.69 69 GLN A C 1
ATOM 567 O O . GLN A 1 69 ? 7.730 -19.602 6.138 1.00 77.69 69 GLN A O 1
ATOM 572 N N . HIS A 1 70 ? 6.248 -17.921 5.894 1.00 88.62 70 HIS A N 1
ATOM 573 C CA . HIS A 1 70 ? 5.297 -18.413 6.884 1.00 88.62 70 HIS A CA 1
ATOM 574 C C . HIS A 1 70 ? 3.909 -18.653 6.297 1.00 88.62 70 HIS A C 1
ATOM 576 O O . HIS A 1 70 ? 3.190 -19.523 6.781 1.00 88.62 70 HIS A O 1
ATOM 582 N N . HIS A 1 71 ? 3.551 -17.915 5.246 1.00 93.31 71 HIS A N 1
ATOM 583 C CA . HIS A 1 71 ? 2.218 -17.889 4.652 1.00 93.31 71 HIS A CA 1
ATOM 584 C C . HIS A 1 71 ? 2.212 -18.231 3.153 1.00 93.31 71 HIS A C 1
ATOM 586 O O . HIS A 1 71 ? 1.167 -18.198 2.500 1.00 93.31 71 HIS A O 1
ATOM 592 N N . ILE A 1 72 ? 3.372 -18.576 2.588 1.00 94.44 72 ILE A N 1
ATOM 593 C CA . ILE A 1 72 ? 3.524 -19.074 1.217 1.00 94.44 72 ILE A CA 1
ATOM 594 C C . ILE A 1 72 ? 4.181 -20.455 1.291 1.00 94.44 72 ILE A C 1
ATOM 596 O O . ILE A 1 72 ? 5.326 -20.578 1.719 1.00 94.44 72 ILE A O 1
ATOM 600 N N . LYS A 1 73 ? 3.445 -21.494 0.887 1.00 93.75 73 LYS A N 1
ATOM 601 C CA . LYS A 1 73 ? 3.900 -22.892 0.888 1.00 93.75 73 LYS A CA 1
ATOM 602 C C . LYS A 1 73 ? 5.018 -23.142 -0.111 1.00 93.75 73 LYS A C 1
ATOM 604 O O . LYS A 1 73 ? 5.052 -22.523 -1.172 1.00 93.75 73 LYS A O 1
ATOM 609 N N . ASP A 1 74 ? 5.826 -24.160 0.174 1.00 91.44 74 ASP A N 1
ATOM 610 C CA . ASP A 1 74 ? 6.809 -24.697 -0.763 1.00 91.44 74 ASP A CA 1
ATOM 611 C C . ASP A 1 74 ? 6.220 -25.007 -2.146 1.00 91.44 74 ASP A C 1
ATOM 613 O O . ASP A 1 74 ? 5.064 -25.409 -2.306 1.00 91.44 74 ASP A O 1
ATOM 617 N N . GLY A 1 75 ? 7.064 -24.834 -3.159 1.00 92.50 75 GLY A N 1
ATOM 618 C CA . GLY A 1 75 ? 6.755 -25.049 -4.567 1.00 92.50 75 GLY A CA 1
ATOM 619 C C . GLY A 1 75 ? 6.727 -23.759 -5.384 1.00 92.50 75 GLY A C 1
ATOM 620 O O . GLY A 1 75 ? 6.979 -23.823 -6.589 1.00 92.50 75 GLY A O 1
ATOM 621 N N . TRP A 1 76 ? 6.533 -22.594 -4.752 1.00 94.25 76 TRP A N 1
ATOM 622 C CA . TRP A 1 76 ? 6.634 -21.291 -5.425 1.00 94.25 76 TRP A CA 1
ATOM 623 C C . TRP A 1 76 ? 8.036 -21.052 -6.015 1.00 94.25 76 TRP A C 1
ATOM 625 O O . TRP A 1 76 ? 8.171 -20.333 -7.001 1.00 94.25 76 TRP A O 1
ATOM 635 N N . GLN A 1 77 ? 9.079 -21.685 -5.464 1.00 94.00 77 GLN A N 1
ATOM 636 C CA . GLN A 1 77 ? 10.461 -21.598 -5.952 1.00 94.00 77 GLN A CA 1
ATOM 637 C C . GLN A 1 77 ? 10.597 -22.091 -7.407 1.00 94.00 77 GLN A C 1
ATOM 639 O O . GLN A 1 77 ? 11.534 -21.711 -8.107 1.00 94.00 77 GLN A O 1
ATOM 644 N N . ASN A 1 78 ? 9.649 -22.910 -7.884 1.00 95.69 78 ASN A N 1
ATOM 645 C CA . ASN A 1 78 ? 9.605 -23.411 -9.261 1.00 95.69 78 ASN A CA 1
ATOM 646 C C . ASN A 1 78 ? 8.945 -22.435 -10.249 1.00 95.69 78 ASN A C 1
ATOM 648 O O . ASN A 1 78 ? 8.908 -22.710 -11.453 1.00 95.69 78 ASN A O 1
ATOM 652 N N . ILE A 1 79 ? 8.401 -21.312 -9.768 1.00 97.31 79 ILE A N 1
ATOM 653 C CA . ILE A 1 79 ? 7.762 -20.306 -10.614 1.00 97.31 79 ILE A CA 1
ATOM 654 C C . ILE A 1 79 ? 8.791 -19.715 -11.580 1.00 97.31 79 ILE A C 1
ATOM 656 O O . ILE A 1 79 ? 9.877 -19.279 -11.196 1.00 97.31 79 ILE A O 1
ATOM 660 N N . LYS A 1 80 ? 8.414 -19.658 -12.860 1.00 96.81 80 LYS A N 1
ATOM 661 C CA . LYS A 1 80 ? 9.187 -19.003 -13.916 1.00 96.81 80 LYS A CA 1
ATOM 662 C C . LYS A 1 80 ? 8.457 -17.755 -14.395 1.00 96.81 80 LYS A C 1
ATOM 664 O O . LYS A 1 80 ? 7.259 -17.804 -14.691 1.00 96.81 80 LYS A O 1
ATOM 669 N N . LEU A 1 81 ? 9.205 -16.663 -14.489 1.00 96.69 81 LEU A N 1
ATOM 670 C CA . LEU A 1 81 ? 8.796 -15.432 -15.155 1.00 96.69 81 LEU A CA 1
ATOM 671 C C . LEU A 1 81 ? 9.551 -15.308 -16.474 1.00 96.69 81 LEU A C 1
ATOM 673 O O . LEU A 1 81 ? 10.667 -15.817 -16.600 1.00 96.69 81 LEU A O 1
ATOM 677 N N . GLU A 1 82 ? 8.938 -14.623 -17.431 1.00 96.06 82 GLU A N 1
ATOM 678 C CA . GLU A 1 82 ? 9.639 -14.176 -18.630 1.00 96.06 82 GLU A CA 1
ATOM 679 C C . GLU A 1 82 ? 10.754 -13.197 -18.244 1.00 96.06 82 GLU A C 1
ATOM 681 O O . GLU A 1 82 ? 10.676 -12.519 -17.212 1.00 96.06 82 GLU A O 1
ATOM 686 N N . ASN A 1 83 ? 11.806 -13.142 -19.059 1.00 96.81 83 ASN A N 1
ATOM 687 C CA . ASN A 1 83 ? 12.862 -12.154 -18.873 1.00 96.81 83 ASN A CA 1
ATOM 688 C C . ASN A 1 83 ? 12.293 -10.744 -19.110 1.00 96.81 83 ASN A C 1
ATOM 690 O O . ASN A 1 83 ? 11.420 -10.582 -19.968 1.00 96.81 83 ASN A O 1
ATOM 694 N N . PRO A 1 84 ? 12.772 -9.720 -18.380 1.00 97.00 84 PRO A N 1
ATOM 695 C CA . PRO A 1 84 ? 12.456 -8.346 -18.739 1.00 97.00 84 PRO A CA 1
ATOM 696 C C . PRO A 1 84 ? 12.978 -8.030 -20.151 1.00 97.00 84 PRO A C 1
ATOM 698 O O . PRO A 1 84 ? 13.925 -8.679 -20.601 1.00 97.00 84 PRO A O 1
ATOM 701 N N . PRO A 1 85 ? 12.408 -7.027 -20.841 1.00 96.19 85 PRO A N 1
ATOM 702 C CA . PRO A 1 85 ? 12.991 -6.521 -22.077 1.00 96.19 85 PRO A CA 1
ATOM 703 C C . PRO A 1 85 ? 14.453 -6.107 -21.882 1.00 96.19 85 PRO A C 1
ATOM 705 O O . PRO A 1 85 ? 14.777 -5.476 -20.870 1.00 96.19 85 PRO A O 1
ATOM 708 N N . ASP A 1 86 ? 15.300 -6.416 -22.866 1.00 94.88 86 ASP A N 1
ATOM 709 C CA . ASP A 1 86 ? 16.713 -6.027 -22.854 1.00 94.88 86 ASP A CA 1
ATOM 710 C C . ASP A 1 86 ? 16.850 -4.503 -22.756 1.00 94.88 86 ASP A C 1
ATOM 712 O O . ASP A 1 86 ? 16.015 -3.745 -23.276 1.00 94.88 86 ASP A O 1
ATOM 716 N N . ASN A 1 87 ? 17.894 -4.040 -22.073 1.00 93.31 87 ASN A N 1
ATOM 717 C CA . ASN A 1 87 ? 18.055 -2.628 -21.735 1.00 93.31 87 ASN A CA 1
ATOM 718 C C . ASN A 1 87 ? 18.163 -1.740 -22.977 1.00 93.31 87 ASN A C 1
ATOM 720 O O . ASN A 1 87 ? 17.563 -0.670 -23.001 1.00 93.31 87 ASN A O 1
ATOM 724 N N . ASP A 1 88 ? 18.884 -2.187 -24.008 1.00 88.75 88 ASP A N 1
ATOM 725 C CA . ASP A 1 88 ? 19.121 -1.439 -25.247 1.00 88.75 88 ASP A CA 1
ATOM 726 C C . ASP A 1 88 ? 17.966 -1.533 -26.269 1.00 88.75 88 ASP A C 1
ATOM 728 O O . ASP A 1 88 ? 17.931 -0.790 -27.265 1.00 88.75 88 ASP A O 1
ATOM 732 N N . SER A 1 89 ? 16.990 -2.407 -26.000 1.00 89.75 89 SER A N 1
ATOM 733 C CA . SER A 1 89 ? 15.907 -2.740 -26.918 1.00 89.75 89 SER A CA 1
ATOM 734 C C . SER A 1 89 ? 14.954 -1.571 -27.182 1.00 89.75 89 SER A C 1
ATOM 736 O O . SER A 1 89 ? 14.723 -0.681 -26.356 1.00 89.75 89 SER A O 1
ATOM 738 N N . GLN A 1 90 ? 14.292 -1.609 -28.344 1.00 86.62 90 GLN A N 1
ATOM 739 C CA . GLN A 1 90 ? 13.228 -0.651 -28.658 1.00 86.62 90 GLN A CA 1
ATOM 740 C C . GLN A 1 90 ? 12.052 -0.746 -27.672 1.00 86.62 90 GLN A C 1
ATOM 742 O O . GLN A 1 90 ? 11.378 0.255 -27.435 1.00 86.62 90 GLN A O 1
ATOM 747 N N . ALA A 1 91 ? 11.823 -1.924 -27.081 1.00 90.81 91 ALA A N 1
ATOM 748 C CA . ALA A 1 91 ? 10.793 -2.116 -26.070 1.00 90.81 91 ALA A CA 1
ATOM 749 C C . ALA A 1 91 ? 11.089 -1.279 -24.816 1.00 90.81 91 ALA A C 1
ATOM 751 O O . ALA A 1 91 ? 10.231 -0.495 -24.418 1.00 90.81 91 ALA A O 1
ATOM 752 N N . THR A 1 92 ? 12.305 -1.346 -24.263 1.00 93.44 92 THR A N 1
ATOM 753 C CA . THR A 1 92 ? 12.699 -0.534 -23.095 1.00 93.44 92 THR A CA 1
ATOM 754 C C . THR A 1 92 ? 12.606 0.968 -23.387 1.00 93.44 92 THR A C 1
ATOM 756 O O . THR A 1 92 ? 12.070 1.729 -22.580 1.00 93.44 92 THR A O 1
ATOM 759 N N . LYS A 1 93 ? 13.023 1.413 -24.580 1.00 88.69 93 LYS A N 1
ATOM 760 C CA . LYS A 1 93 ? 12.872 2.820 -25.004 1.00 88.69 93 LYS A CA 1
ATOM 761 C C . LYS A 1 93 ? 11.406 3.255 -25.074 1.00 88.69 93 LYS A C 1
ATOM 763 O O . LYS A 1 93 ? 11.048 4.332 -24.597 1.00 88.69 93 LYS A O 1
ATOM 768 N N . ASP A 1 94 ? 10.546 2.426 -25.663 1.00 88.00 94 ASP A N 1
ATOM 769 C CA . ASP A 1 94 ? 9.109 2.695 -25.753 1.00 88.00 94 ASP A CA 1
ATOM 770 C C . ASP A 1 94 ? 8.449 2.739 -24.363 1.00 88.00 94 ASP A C 1
ATOM 772 O O . ASP A 1 94 ? 7.543 3.546 -24.130 1.00 88.00 94 ASP A O 1
ATOM 776 N N . GLU A 1 95 ? 8.908 1.906 -23.428 1.00 95.31 95 GLU A N 1
ATOM 777 C CA . GLU A 1 95 ? 8.468 1.928 -22.034 1.00 95.31 95 GLU A CA 1
ATOM 778 C C . GLU A 1 95 ? 8.839 3.238 -21.334 1.00 95.31 95 GLU A C 1
ATOM 780 O O . GLU A 1 95 ? 7.977 3.835 -20.690 1.00 95.31 95 GLU A O 1
ATOM 785 N N . LEU A 1 96 ? 10.068 3.736 -21.508 1.00 93.62 96 LEU A N 1
ATOM 786 C CA . LEU A 1 96 ? 10.489 5.033 -20.964 1.00 93.62 96 LEU A CA 1
ATOM 787 C C . LEU A 1 96 ? 9.639 6.182 -21.518 1.00 93.62 96 LEU A C 1
ATOM 789 O O . LEU A 1 96 ? 9.137 7.003 -20.750 1.00 93.62 96 LEU A O 1
ATOM 793 N N . VAL A 1 97 ? 9.392 6.207 -22.834 1.00 88.25 97 VAL A N 1
ATOM 794 C CA . VAL A 1 97 ? 8.490 7.200 -23.446 1.00 88.25 97 VAL A CA 1
ATOM 795 C C . VAL A 1 97 ? 7.084 7.091 -22.852 1.00 88.25 97 VAL A C 1
ATOM 797 O O . VAL A 1 97 ? 6.473 8.100 -22.502 1.00 88.25 97 VAL A O 1
ATOM 800 N N . THR A 1 98 ? 6.575 5.872 -22.672 1.00 90.06 98 THR A N 1
ATOM 801 C CA . THR A 1 98 ? 5.260 5.642 -22.057 1.00 90.06 98 THR A CA 1
ATOM 802 C C . THR A 1 98 ? 5.194 6.220 -20.643 1.00 90.06 98 THR A C 1
ATOM 804 O O . THR A 1 98 ? 4.236 6.924 -20.324 1.00 90.06 98 THR A O 1
ATOM 807 N N . ILE A 1 99 ? 6.223 5.996 -19.820 1.00 93.81 99 ILE A N 1
ATOM 808 C CA . ILE A 1 99 ? 6.297 6.556 -18.466 1.00 93.81 99 ILE A CA 1
ATOM 809 C C . ILE A 1 99 ? 6.232 8.084 -18.514 1.00 93.81 99 ILE A C 1
ATOM 811 O O . ILE A 1 99 ? 5.400 8.678 -17.832 1.00 93.81 99 ILE A O 1
ATOM 815 N N . THR A 1 100 ? 7.023 8.722 -19.377 1.00 88.19 100 THR A N 1
ATOM 816 C CA . THR A 1 100 ? 7.030 10.189 -19.489 1.00 88.19 100 THR A CA 1
ATOM 817 C C . THR A 1 100 ? 5.692 10.782 -19.935 1.00 88.19 100 THR A C 1
ATOM 819 O O . THR A 1 100 ? 5.290 11.846 -19.466 1.00 88.19 100 THR A O 1
ATOM 822 N N . ASN A 1 101 ? 4.946 10.070 -20.784 1.00 86.88 101 ASN A N 1
ATOM 823 C CA . ASN A 1 101 ? 3.602 10.477 -21.201 1.00 86.88 101 ASN A CA 1
ATOM 824 C C . ASN A 1 101 ? 2.601 10.404 -20.049 1.00 86.88 101 ASN A C 1
ATOM 826 O O . ASN A 1 101 ? 1.726 11.260 -19.930 1.00 86.88 101 ASN A O 1
ATOM 830 N N . ILE A 1 102 ? 2.715 9.362 -19.228 1.00 87.56 102 ILE A N 1
ATOM 831 C CA . ILE A 1 102 ? 1.862 9.150 -18.061 1.00 87.56 102 ILE A CA 1
ATOM 832 C C . ILE A 1 102 ? 2.186 10.189 -16.976 1.00 87.56 102 ILE A C 1
ATOM 834 O O . ILE A 1 102 ? 1.265 10.769 -16.406 1.00 87.56 102 ILE A O 1
ATOM 838 N N . GLN A 1 103 ? 3.469 10.480 -16.740 1.00 87.06 103 GLN A N 1
ATOM 839 C CA . GLN A 1 103 ? 3.928 11.514 -15.804 1.00 87.06 103 GLN A CA 1
ATOM 840 C C . GLN A 1 103 ? 3.379 12.897 -16.163 1.00 87.06 103 GLN A C 1
ATOM 842 O O . GLN A 1 103 ? 2.841 13.582 -15.301 1.00 87.06 103 GLN A O 1
ATOM 847 N N . ALA A 1 104 ? 3.406 13.269 -17.446 1.00 86.00 104 ALA A N 1
ATOM 848 C CA . ALA A 1 104 ? 2.876 14.553 -17.909 1.00 86.00 104 ALA A CA 1
ATOM 849 C C . ALA A 1 104 ? 1.355 14.721 -17.703 1.00 86.00 104 ALA A C 1
ATOM 851 O O . ALA A 1 104 ? 0.852 15.842 -17.747 1.00 86.00 104 ALA A O 1
ATOM 852 N N . LYS A 1 105 ? 0.614 13.621 -17.509 1.00 87.75 105 LYS A N 1
ATOM 853 C CA . LYS A 1 105 ? -0.835 13.611 -17.245 1.00 87.75 105 LYS A CA 1
ATOM 854 C C . LYS A 1 105 ? -1.162 13.409 -15.754 1.00 87.75 105 LYS A C 1
ATOM 856 O O . LYS A 1 105 ? -2.340 13.323 -15.415 1.00 87.75 105 LYS A O 1
ATOM 861 N N . ARG A 1 106 ? -0.154 13.290 -14.879 1.00 90.62 106 ARG A N 1
ATOM 862 C CA . ARG A 1 106 ? -0.330 12.977 -13.455 1.00 90.62 106 ARG A CA 1
ATOM 863 C C . ARG A 1 106 ? -1.034 14.126 -12.730 1.00 90.62 106 ARG A C 1
ATOM 865 O O . ARG A 1 106 ? -0.669 15.289 -12.878 1.00 90.62 106 ARG A O 1
ATOM 872 N N . THR A 1 107 ? -2.051 13.791 -11.947 1.00 92.81 107 THR A N 1
ATOM 873 C CA . THR A 1 107 ? -2.816 14.741 -11.134 1.00 92.81 107 THR A CA 1
ATOM 874 C C . THR A 1 107 ? -2.335 14.744 -9.680 1.00 92.81 107 THR A C 1
ATOM 876 O O . THR A 1 107 ? -1.644 13.831 -9.234 1.00 92.81 107 THR A O 1
ATOM 879 N N . LYS A 1 108 ? -2.762 15.740 -8.894 1.00 88.56 108 LYS A N 1
ATOM 880 C CA . LYS A 1 108 ? -2.507 15.781 -7.441 1.00 88.56 108 LYS A CA 1
ATOM 881 C C . LYS A 1 108 ? -3.141 14.597 -6.700 1.00 88.56 108 LYS A C 1
ATOM 883 O O . LYS A 1 108 ? -2.591 14.127 -5.709 1.00 88.56 108 LYS A O 1
ATOM 888 N N . GLU A 1 109 ? -4.282 14.099 -7.182 1.00 88.75 109 GLU A N 1
ATOM 889 C CA . GLU A 1 109 ? -4.908 12.900 -6.616 1.00 88.75 109 GLU A CA 1
ATOM 890 C C . GLU A 1 109 ? -4.033 11.661 -6.851 1.00 88.75 109 GLU A C 1
ATOM 892 O O . GLU A 1 109 ? -3.845 10.860 -5.933 1.00 88.75 109 GLU A O 1
ATOM 897 N N . ASP A 1 110 ? -3.454 11.527 -8.051 1.00 91.88 110 ASP A N 1
ATOM 898 C CA . ASP A 1 110 ? -2.502 10.455 -8.349 1.00 91.88 110 ASP A CA 1
ATOM 899 C C . ASP A 1 110 ? -1.284 10.542 -7.425 1.00 91.88 110 ASP A C 1
ATOM 901 O O . ASP A 1 110 ? -0.894 9.543 -6.831 1.00 91.88 110 ASP A O 1
ATOM 905 N N . GLU A 1 111 ? -0.710 11.735 -7.250 1.00 91.62 111 GLU A N 1
ATOM 906 C CA . GLU A 1 111 ? 0.452 11.942 -6.377 1.00 91.62 111 GLU A CA 1
ATOM 907 C C . GLU A 1 111 ? 0.161 11.567 -4.924 1.00 91.62 111 GLU A C 1
ATOM 909 O O . GLU A 1 111 ? 0.959 10.864 -4.300 1.00 91.62 111 GLU A O 1
ATOM 914 N N . ASN A 1 112 ? -1.005 11.959 -4.407 1.00 86.88 112 ASN A N 1
ATOM 915 C CA . ASN A 1 112 ? -1.439 11.568 -3.072 1.00 86.88 112 ASN A CA 1
ATOM 916 C C . ASN A 1 112 ? -1.623 10.047 -2.968 1.00 86.88 112 ASN A C 1
ATOM 918 O O . ASN A 1 112 ? -1.131 9.426 -2.029 1.00 86.88 112 ASN A O 1
ATOM 922 N N . SER A 1 113 ? -2.276 9.426 -3.956 1.00 91.62 113 SER A N 1
ATOM 923 C CA . SER A 1 113 ? -2.463 7.971 -4.005 1.00 91.62 113 SER A CA 1
ATOM 924 C C . SER A 1 113 ? -1.127 7.222 -4.036 1.00 91.62 113 SER A C 1
ATOM 926 O O . SER A 1 113 ? -0.956 6.231 -3.323 1.00 91.62 113 SER A O 1
ATOM 928 N N . ILE A 1 114 ? -0.155 7.720 -4.803 1.00 94.12 114 ILE A N 1
ATOM 929 C CA . ILE A 1 114 ? 1.209 7.186 -4.867 1.00 94.12 114 ILE A CA 1
ATOM 930 C C . ILE A 1 114 ? 1.897 7.321 -3.514 1.00 94.12 114 ILE A C 1
ATOM 932 O O . ILE A 1 114 ? 2.471 6.344 -3.038 1.00 94.12 114 ILE A O 1
ATOM 936 N N . TYR A 1 115 ? 1.826 8.498 -2.890 1.00 88.38 115 TYR A N 1
ATOM 937 C CA . TYR A 1 115 ? 2.452 8.767 -1.600 1.00 88.38 115 TYR A CA 1
ATOM 938 C C . TYR A 1 115 ? 1.922 7.829 -0.511 1.00 88.38 115 TYR A C 1
ATOM 940 O O . TYR A 1 115 ? 2.702 7.096 0.103 1.00 88.38 115 TYR A O 1
ATOM 948 N N . VAL A 1 116 ? 0.600 7.778 -0.311 1.00 85.19 116 VAL A N 1
ATOM 949 C CA . VAL A 1 116 ? -0.001 6.933 0.736 1.00 85.19 116 VAL A CA 1
ATOM 950 C C . VAL A 1 116 ? 0.249 5.451 0.475 1.00 85.19 116 VAL A C 1
ATOM 952 O O . VAL A 1 116 ? 0.491 4.696 1.415 1.00 85.19 116 VAL A O 1
ATOM 955 N N . SER A 1 117 ? 0.268 5.041 -0.796 1.00 90.81 117 SER A N 1
ATOM 956 C CA . SER A 1 117 ? 0.540 3.655 -1.165 1.00 90.81 117 SER A CA 1
ATOM 957 C C . SER A 1 117 ? 2.027 3.302 -1.062 1.00 90.81 117 SER A C 1
ATOM 959 O O . SER A 1 117 ? 2.341 2.142 -0.838 1.00 90.81 117 SER A O 1
ATOM 961 N N . ASP A 1 118 ? 2.966 4.236 -1.271 1.00 90.06 118 ASP A N 1
ATOM 962 C CA . ASP A 1 118 ? 4.412 4.018 -1.045 1.00 90.06 118 ASP A CA 1
ATOM 963 C C . ASP A 1 118 ? 4.743 3.868 0.431 1.00 90.06 118 ASP A C 1
ATOM 965 O O . ASP A 1 118 ? 5.658 3.131 0.787 1.00 90.06 118 ASP A O 1
ATOM 969 N N . LYS A 1 119 ? 3.971 4.542 1.284 1.00 85.44 119 LYS A N 1
ATOM 970 C CA . LYS A 1 119 ? 3.975 4.253 2.706 1.00 85.44 119 LYS A CA 1
ATOM 971 C C . LYS A 1 119 ? 3.386 2.861 2.919 1.00 85.44 119 LYS A C 1
ATOM 973 O O . LYS A 1 119 ? 4.094 1.992 3.421 1.00 85.44 119 LYS A O 1
ATOM 978 N N . MET A 1 120 ? 2.123 2.627 2.567 1.00 86.25 120 MET A N 1
ATOM 979 C CA . MET A 1 120 ? 1.475 1.334 2.792 1.00 86.25 120 MET A CA 1
ATOM 980 C C . MET A 1 120 ? 0.670 0.844 1.595 1.00 86.25 120 MET A C 1
ATOM 982 O O . MET A 1 120 ? -0.408 1.355 1.294 1.00 86.25 120 MET A O 1
ATOM 986 N N . ASP A 1 121 ? 1.110 -0.280 1.040 1.00 89.69 121 ASP A N 1
ATOM 987 C CA . ASP A 1 121 ? 0.496 -0.992 -0.083 1.00 89.69 121 ASP A CA 1
ATOM 988 C C . ASP A 1 121 ? -1.006 -1.220 0.094 1.00 89.69 121 ASP A C 1
ATOM 990 O O . ASP A 1 121 ? -1.780 -1.120 -0.852 1.00 89.69 121 ASP A O 1
ATOM 994 N N . SER A 1 122 ? -1.440 -1.534 1.316 1.00 92.62 122 SER A N 1
ATOM 995 C CA . SER A 1 122 ? -2.829 -1.897 1.604 1.00 92.62 122 SER A CA 1
ATOM 996 C C . SER A 1 122 ? -3.756 -0.713 1.906 1.00 92.62 122 SER A C 1
ATOM 998 O O . SER A 1 122 ? -4.919 -0.945 2.236 1.00 92.62 122 SER A O 1
ATOM 1000 N N . PHE A 1 123 ? -3.292 0.542 1.804 1.00 89.50 123 PHE A N 1
ATOM 1001 C CA . PHE A 1 123 ? -4.053 1.718 2.259 1.00 89.50 123 PHE A CA 1
ATOM 1002 C C . PHE A 1 123 ? -5.435 1.806 1.619 1.00 89.50 123 PHE A C 1
ATOM 1004 O O . PHE A 1 123 ? -6.448 1.708 2.311 1.00 89.50 123 PHE A O 1
ATOM 1011 N N . HIS A 1 124 ? -5.491 1.859 0.291 1.00 92.62 124 HIS A N 1
ATOM 1012 C CA . HIS A 1 124 ? -6.759 1.957 -0.427 1.00 92.62 124 HIS A CA 1
ATOM 1013 C C . HIS A 1 124 ? -7.651 0.714 -0.268 1.00 92.62 124 HIS A C 1
ATOM 1015 O O . HIS A 1 124 ? -8.875 0.828 -0.332 1.00 92.62 124 HIS A O 1
ATOM 1021 N N . PHE A 1 125 ? -7.076 -0.469 -0.009 1.00 95.31 125 PHE A N 1
ATOM 1022 C CA . PHE A 1 125 ? -7.873 -1.651 0.336 1.00 95.31 125 PHE A CA 1
ATOM 1023 C C . PHE A 1 125 ? -8.576 -1.464 1.671 1.00 95.31 125 PHE A C 1
ATOM 1025 O O . PHE A 1 125 ? -9.773 -1.714 1.761 1.00 95.31 125 PHE A O 1
ATOM 1032 N N . ARG A 1 126 ? -7.851 -1.008 2.696 1.00 88.56 126 ARG A N 1
ATOM 1033 C CA . ARG A 1 126 ? -8.414 -0.764 4.028 1.00 88.56 126 ARG A CA 1
ATOM 1034 C C . ARG A 1 126 ? -9.478 0.319 3.979 1.00 88.56 126 ARG A C 1
ATOM 1036 O O . ARG A 1 126 ? -10.561 0.090 4.497 1.00 88.56 126 ARG A O 1
ATOM 1043 N N . GLU A 1 127 ? -9.236 1.426 3.277 1.00 84.31 127 GLU A N 1
ATOM 1044 C CA . GLU A 1 127 ? -10.265 2.452 3.055 1.00 84.31 127 GLU A CA 1
ATOM 1045 C C . GLU A 1 127 ? -11.551 1.855 2.473 1.00 84.31 127 GLU A C 1
ATOM 1047 O O . GLU A 1 127 ? -12.643 2.081 2.997 1.00 84.31 127 GLU A O 1
ATOM 1052 N N . TYR A 1 128 ? -11.425 1.039 1.423 1.00 92.25 128 TYR A N 1
ATOM 1053 C CA . TYR A 1 128 ? -12.570 0.419 0.769 1.00 92.25 128 TYR A CA 1
ATOM 1054 C C . TYR A 1 128 ? -13.287 -0.599 1.666 1.00 92.25 128 TYR A C 1
ATOM 1056 O O . TYR A 1 128 ? -14.516 -0.569 1.768 1.00 92.25 128 TYR A O 1
ATOM 1064 N N . LEU A 1 129 ? -12.540 -1.486 2.330 1.00 88.25 129 LEU A N 1
ATOM 1065 C CA . LEU A 1 129 ? -13.077 -2.472 3.273 1.00 88.25 129 LEU A CA 1
ATOM 1066 C C . LEU A 1 129 ? -13.841 -1.767 4.403 1.00 88.25 129 LEU A C 1
ATOM 1068 O O . LEU A 1 129 ? -14.978 -2.131 4.712 1.00 88.25 129 LEU A O 1
ATOM 1072 N N . ASN A 1 130 ? -13.260 -0.694 4.944 1.00 79.38 130 ASN A N 1
ATOM 1073 C CA . ASN A 1 130 ? -13.850 0.116 6.001 1.00 79.38 130 ASN A CA 1
ATOM 1074 C C . ASN A 1 130 ? -15.119 0.807 5.531 1.00 79.38 130 ASN A C 1
ATOM 1076 O O . ASN A 1 130 ? -16.150 0.675 6.186 1.00 79.38 130 ASN A O 1
ATOM 1080 N N . ALA A 1 131 ? -15.091 1.487 4.385 1.00 78.81 131 ALA A N 1
ATOM 1081 C CA . ALA A 1 131 ? -16.260 2.161 3.828 1.00 78.81 131 ALA A CA 1
ATOM 1082 C C . ALA A 1 131 ? -17.429 1.184 3.599 1.00 78.81 131 ALA A C 1
ATOM 1084 O O . ALA A 1 131 ? -18.568 1.485 3.956 1.00 78.81 131 ALA A O 1
ATOM 1085 N N . ASN A 1 132 ? -17.139 -0.027 3.114 1.00 84.12 132 ASN A N 1
ATOM 1086 C CA . ASN A 1 132 ? -18.148 -1.030 2.756 1.00 84.12 132 ASN A CA 1
ATOM 1087 C C . ASN A 1 132 ? -18.492 -2.018 3.882 1.00 84.12 132 ASN A C 1
ATOM 1089 O O . ASN A 1 132 ? -19.313 -2.907 3.684 1.00 84.12 132 ASN A O 1
ATOM 1093 N N . ASN A 1 133 ? -17.919 -1.847 5.078 1.00 76.56 133 ASN A N 1
ATOM 1094 C CA . ASN A 1 133 ? -18.176 -2.716 6.232 1.00 76.56 133 ASN A CA 1
ATOM 1095 C C . ASN A 1 133 ? -17.814 -4.193 5.994 1.00 76.56 133 ASN A C 1
ATOM 1097 O O . ASN A 1 133 ? -18.527 -5.094 6.436 1.00 76.56 133 ASN A O 1
ATOM 1101 N N . LEU A 1 134 ? -16.717 -4.424 5.279 1.00 84.00 134 LEU A N 1
ATOM 1102 C CA . LEU A 1 134 ? -16.235 -5.756 4.945 1.00 84.00 134 LEU A CA 1
ATOM 1103 C C . LEU A 1 134 ? -15.238 -6.230 5.998 1.00 84.00 134 LEU A C 1
ATOM 1105 O O . LEU A 1 134 ? -14.332 -5.494 6.377 1.00 84.00 134 LEU A O 1
ATOM 1109 N N . ASP A 1 135 ? -15.400 -7.468 6.455 1.00 82.38 135 ASP A N 1
ATOM 1110 C CA . ASP A 1 135 ? -14.533 -8.061 7.473 1.00 82.38 135 ASP A CA 1
ATOM 1111 C C . ASP A 1 135 ? -13.122 -8.366 6.939 1.00 82.38 135 ASP A C 1
ATOM 1113 O O . ASP A 1 135 ? -12.955 -9.015 5.904 1.00 82.38 135 ASP A O 1
ATOM 1117 N N . TYR A 1 136 ? -12.081 -7.965 7.663 1.00 87.38 136 TYR A N 1
ATOM 1118 C CA . TYR A 1 136 ? -10.693 -8.266 7.313 1.00 87.38 136 TYR A CA 1
ATOM 1119 C C . TYR A 1 136 ? -9.811 -8.324 8.561 1.00 87.38 136 TYR A C 1
ATOM 1121 O O . TYR A 1 136 ? -10.051 -7.614 9.536 1.00 87.38 136 TYR A O 1
ATOM 1129 N N . SER A 1 137 ? -8.749 -9.130 8.509 1.00 85.31 137 SER A N 1
ATOM 1130 C CA . SER A 1 137 ? -7.695 -9.092 9.521 1.00 85.31 137 SER A CA 1
ATOM 1131 C C . SER A 1 137 ? -6.541 -8.222 9.041 1.00 85.31 137 SER A C 1
ATOM 1133 O O . SER A 1 137 ? -5.969 -8.444 7.973 1.00 85.31 137 SER A O 1
ATOM 1135 N N . SER A 1 138 ? -6.157 -7.238 9.854 1.00 81.50 138 SER A N 1
ATOM 1136 C CA . SER A 1 138 ? -4.960 -6.429 9.588 1.00 81.50 138 SER A CA 1
ATOM 1137 C C . SER A 1 138 ? -3.681 -7.268 9.624 1.00 81.50 138 SER A C 1
ATOM 1139 O O . SER A 1 138 ? -2.752 -6.986 8.866 1.00 81.50 138 SER A O 1
ATOM 1141 N N . ALA A 1 139 ? -3.640 -8.295 10.480 1.00 83.88 139 ALA A N 1
ATOM 1142 C CA . ALA A 1 139 ? -2.507 -9.205 10.586 1.00 83.88 139 ALA A CA 1
ATOM 1143 C C . ALA A 1 139 ? -2.364 -10.056 9.319 1.00 83.88 139 ALA A C 1
ATOM 1145 O O . ALA A 1 139 ? -1.265 -10.139 8.781 1.00 83.88 139 ALA A O 1
ATOM 1146 N N . GLU A 1 140 ? -3.467 -10.597 8.787 1.00 92.25 140 GLU A N 1
ATOM 1147 C CA . GLU A 1 140 ? -3.443 -11.366 7.533 1.00 92.25 140 GLU A CA 1
ATOM 1148 C C . GLU A 1 140 ? -2.975 -10.504 6.357 1.00 92.25 140 GLU A C 1
ATOM 1150 O O . GLU A 1 140 ? -2.078 -10.906 5.625 1.00 92.25 140 GLU A O 1
ATOM 1155 N N . ILE A 1 141 ? -3.528 -9.294 6.196 1.00 93.19 141 ILE A N 1
ATOM 1156 C CA . ILE A 1 141 ? -3.122 -8.374 5.119 1.00 93.19 141 ILE A CA 1
ATOM 1157 C C . ILE A 1 141 ? -1.621 -8.077 5.187 1.00 93.19 141 ILE A C 1
ATOM 1159 O O . ILE A 1 141 ? -0.943 -8.100 4.162 1.00 93.19 141 ILE A O 1
ATOM 1163 N N . THR A 1 142 ? -1.111 -7.798 6.387 1.00 88.81 142 THR A N 1
ATOM 1164 C CA . THR A 1 142 ? 0.309 -7.488 6.588 1.00 88.81 142 THR A CA 1
ATOM 1165 C C . THR A 1 142 ? 1.177 -8.698 6.262 1.00 88.81 142 THR A C 1
ATOM 1167 O O . THR A 1 142 ? 2.109 -8.581 5.476 1.00 88.81 142 THR A O 1
ATOM 1170 N N . ALA A 1 143 ? 0.818 -9.870 6.790 1.00 91.75 143 ALA A N 1
ATOM 1171 C CA . ALA A 1 143 ? 1.522 -11.122 6.544 1.00 91.75 143 ALA A CA 1
ATOM 1172 C C . ALA A 1 143 ? 1.598 -11.469 5.046 1.00 91.75 143 ALA A C 1
ATOM 1174 O O . ALA A 1 143 ? 2.656 -11.833 4.546 1.00 91.75 143 ALA A O 1
ATOM 1175 N N . ILE A 1 144 ? 0.500 -11.289 4.302 1.00 95.56 144 ILE A N 1
ATOM 1176 C CA . ILE A 1 144 ? 0.471 -11.524 2.849 1.00 95.56 144 ILE A CA 1
ATOM 1177 C C . ILE A 1 144 ? 1.479 -10.623 2.123 1.00 95.56 144 ILE A C 1
ATOM 1179 O O . ILE A 1 144 ? 2.210 -11.103 1.255 1.00 95.56 144 ILE A O 1
ATOM 1183 N N . ILE A 1 145 ? 1.501 -9.325 2.447 1.00 94.69 145 ILE A N 1
ATOM 1184 C CA . ILE A 1 145 ? 2.391 -8.347 1.803 1.00 94.69 145 ILE A CA 1
ATOM 1185 C C . ILE A 1 145 ? 3.857 -8.611 2.172 1.00 94.69 145 ILE A C 1
ATOM 1187 O O . ILE A 1 145 ? 4.712 -8.627 1.284 1.00 94.69 145 ILE A O 1
ATOM 1191 N N . ASP A 1 146 ? 4.145 -8.875 3.445 1.00 91.06 146 ASP A N 1
ATOM 1192 C CA . ASP A 1 146 ? 5.503 -9.138 3.926 1.00 91.06 146 ASP A CA 1
ATOM 1193 C C . ASP A 1 146 ? 6.106 -10.388 3.256 1.00 91.06 146 ASP A C 1
ATOM 1195 O O . ASP A 1 146 ? 7.224 -10.335 2.730 1.00 91.06 146 ASP A O 1
ATOM 1199 N N . ASP A 1 147 ? 5.352 -11.491 3.191 1.00 94.00 147 ASP A N 1
ATOM 1200 C CA . ASP A 1 147 ? 5.806 -12.744 2.578 1.00 94.00 147 ASP A CA 1
ATOM 1201 C C . ASP A 1 147 ? 6.025 -12.607 1.063 1.00 94.00 147 ASP A C 1
ATOM 1203 O O . ASP A 1 147 ? 7.060 -13.021 0.522 1.00 94.00 147 ASP A O 1
ATOM 1207 N N . VAL A 1 148 ? 5.084 -11.986 0.344 1.00 96.00 148 VAL A N 1
ATOM 1208 C CA . VAL A 1 148 ? 5.183 -11.867 -1.120 1.00 96.00 148 VAL A CA 1
ATOM 1209 C C . VAL A 1 148 ? 6.255 -10.871 -1.560 1.00 96.00 148 VAL A C 1
ATOM 1211 O O . VAL A 1 148 ? 6.847 -11.029 -2.636 1.00 96.00 148 VAL A O 1
ATOM 1214 N N . TRP A 1 149 ? 6.581 -9.871 -0.737 1.00 92.50 149 TRP A N 1
ATOM 1215 C CA . TRP A 1 149 ? 7.714 -8.983 -0.994 1.00 92.50 149 TRP A CA 1
ATOM 1216 C C . TRP A 1 149 ? 9.032 -9.759 -1.055 1.00 92.50 149 TRP A C 1
ATOM 1218 O O . TRP A 1 149 ? 9.877 -9.460 -1.901 1.00 92.50 149 TRP A O 1
ATOM 1228 N N . LYS A 1 150 ? 9.196 -10.801 -0.235 1.00 92.06 150 LYS A N 1
ATOM 1229 C CA . LYS A 1 150 ? 10.401 -11.646 -0.219 1.00 92.06 150 LYS A CA 1
ATOM 1230 C C . LYS A 1 150 ? 10.469 -12.577 -1.425 1.00 92.06 150 LYS A C 1
ATOM 1232 O O . LYS A 1 150 ? 11.516 -12.664 -2.073 1.00 92.06 150 LYS A O 1
ATOM 1237 N N . VAL A 1 151 ? 9.335 -13.165 -1.814 1.00 95.50 151 VAL A N 1
ATOM 1238 C CA . VAL A 1 151 ? 9.219 -13.897 -3.089 1.00 95.50 151 VAL A CA 1
ATOM 1239 C C . VAL A 1 151 ? 9.619 -12.994 -4.255 1.00 95.50 151 VAL A C 1
ATOM 1241 O O . VAL A 1 151 ? 10.494 -13.335 -5.045 1.00 95.50 151 VAL A O 1
ATOM 1244 N N . THR A 1 152 ? 9.052 -11.790 -4.322 1.00 97.06 152 THR A N 1
ATOM 1245 C CA . THR A 1 152 ? 9.332 -10.842 -5.406 1.00 97.06 152 THR A CA 1
ATOM 1246 C C . THR A 1 152 ? 10.801 -10.410 -5.426 1.00 97.06 152 THR A C 1
ATOM 1248 O O . THR A 1 152 ? 11.400 -10.321 -6.498 1.00 97.06 152 THR A O 1
ATOM 1251 N N . ARG A 1 153 ? 11.420 -10.177 -4.261 1.00 95.69 153 ARG A N 1
ATOM 1252 C CA . ARG A 1 153 ? 12.843 -9.811 -4.173 1.00 95.69 153 ARG A CA 1
ATOM 1253 C C . ARG A 1 153 ? 13.779 -10.909 -4.668 1.00 95.69 153 ARG A C 1
ATOM 1255 O O . ARG A 1 153 ? 14.784 -10.579 -5.285 1.00 95.69 153 ARG A O 1
ATOM 1262 N N . THR A 1 154 ? 13.414 -12.181 -4.513 1.00 95.31 154 THR A N 1
ATOM 1263 C CA . THR A 1 154 ? 14.172 -13.303 -5.100 1.00 95.31 154 THR A CA 1
ATOM 1264 C C . THR A 1 154 ? 14.302 -13.141 -6.620 1.00 95.31 154 THR A C 1
ATOM 1266 O O . THR A 1 154 ? 15.397 -13.240 -7.173 1.00 95.31 154 THR A O 1
ATOM 1269 N N . PHE A 1 155 ? 13.205 -12.795 -7.304 1.00 97.56 155 PHE A N 1
ATOM 1270 C CA . PHE A 1 155 ? 13.230 -12.510 -8.743 1.00 97.56 155 PHE A CA 1
ATOM 1271 C C . PHE A 1 155 ? 13.958 -11.200 -9.066 1.00 97.56 155 PHE A C 1
ATOM 1273 O O . PHE A 1 155 ? 14.746 -11.167 -10.008 1.00 97.56 155 PHE A O 1
ATOM 1280 N N . LYS A 1 156 ? 13.759 -10.140 -8.271 1.00 97.88 156 LYS A N 1
ATOM 1281 C CA . LYS A 1 156 ? 14.462 -8.857 -8.459 1.00 97.88 156 LYS A CA 1
ATOM 1282 C C . LYS A 1 156 ? 15.972 -8.999 -8.401 1.00 97.88 156 LYS A C 1
ATOM 1284 O O . LYS A 1 156 ? 16.650 -8.477 -9.278 1.00 97.88 156 LYS A O 1
ATOM 1289 N N . ASN A 1 157 ? 16.481 -9.708 -7.402 1.00 95.94 157 ASN A N 1
ATOM 1290 C CA . ASN A 1 157 ? 17.911 -9.922 -7.228 1.00 95.94 157 ASN A CA 1
ATOM 1291 C C . ASN A 1 157 ? 18.475 -10.759 -8.390 1.00 95.94 157 ASN A C 1
ATOM 1293 O O . ASN A 1 157 ? 19.556 -10.461 -8.884 1.00 95.94 157 ASN A O 1
ATOM 1297 N N . LYS A 1 158 ? 17.710 -11.747 -8.885 1.00 95.50 158 LYS A N 1
ATOM 1298 C CA . LYS A 1 158 ? 18.084 -12.563 -10.051 1.00 95.50 158 LYS A CA 1
ATOM 1299 C C . LYS A 1 158 ? 18.176 -11.754 -11.348 1.00 95.50 158 LYS A C 1
ATOM 1301 O O . LYS A 1 158 ? 19.134 -11.921 -12.092 1.00 95.50 158 LYS A O 1
ATOM 1306 N N . PHE A 1 159 ? 17.164 -10.942 -11.657 1.00 96.88 159 PHE A N 1
ATOM 1307 C CA . PHE A 1 159 ? 17.120 -10.188 -12.917 1.00 96.88 159 PHE A CA 1
ATOM 1308 C C . PHE A 1 159 ? 17.941 -8.900 -12.872 1.00 96.88 159 PHE A C 1
ATOM 1310 O O . PHE A 1 159 ? 18.375 -8.422 -13.911 1.00 96.88 159 PHE A O 1
ATOM 1317 N N . ASN A 1 160 ? 18.106 -8.317 -11.684 1.00 96.88 160 ASN A N 1
ATOM 1318 C CA . ASN A 1 160 ? 18.888 -7.114 -11.416 1.00 96.88 160 ASN A CA 1
ATOM 1319 C C . ASN A 1 160 ? 18.618 -5.926 -12.368 1.00 96.88 160 ASN A C 1
ATOM 1321 O O . ASN A 1 160 ? 19.504 -5.118 -12.654 1.00 96.88 160 ASN A O 1
ATOM 1325 N N . ARG A 1 161 ? 17.374 -5.812 -12.860 1.00 97.62 161 ARG A N 1
ATOM 1326 C CA . ARG A 1 161 ? 16.994 -4.805 -13.860 1.00 97.62 161 ARG A CA 1
ATOM 1327 C C . ARG A 1 161 ? 17.178 -3.381 -13.306 1.00 97.62 161 ARG A C 1
ATOM 1329 O O . ARG A 1 161 ? 16.632 -3.098 -12.227 1.00 97.62 161 ARG A O 1
ATOM 1336 N N . PRO A 1 162 ? 17.860 -2.476 -14.031 1.00 96.88 162 PRO A N 1
ATOM 1337 C CA . PRO A 1 162 ? 17.982 -1.074 -13.642 1.00 96.88 162 PRO A CA 1
ATOM 1338 C C . PRO A 1 162 ? 16.611 -0.393 -13.603 1.00 96.88 162 PRO A C 1
ATOM 1340 O O . PRO A 1 162 ? 15.705 -0.727 -14.364 1.00 96.88 162 PRO A O 1
ATOM 1343 N N . ARG A 1 163 ? 16.434 0.576 -12.705 1.00 97.25 163 ARG A N 1
ATOM 1344 C CA . ARG A 1 163 ? 15.205 1.376 -12.586 1.00 97.25 163 ARG A CA 1
ATOM 1345 C C . ARG A 1 163 ? 15.042 2.327 -13.779 1.00 97.25 163 ARG A C 1
ATOM 1347 O O . ARG A 1 163 ? 16.050 2.708 -14.373 1.00 97.25 163 ARG A O 1
ATOM 1354 N N . PRO A 1 164 ? 13.808 2.780 -14.081 1.00 96.94 164 PRO A N 1
ATOM 1355 C CA . PRO A 1 164 ? 13.556 3.712 -15.182 1.00 96.94 164 PRO A CA 1
ATOM 1356 C C . PRO A 1 164 ? 14.460 4.944 -15.192 1.00 96.94 164 PRO A C 1
ATOM 1358 O O . PRO A 1 164 ? 15.002 5.276 -16.238 1.00 96.94 164 PRO A O 1
ATOM 1361 N N . TYR A 1 165 ? 14.699 5.570 -14.035 1.00 94.12 165 TYR A N 1
ATOM 1362 C CA . TYR A 1 165 ? 15.565 6.751 -13.956 1.00 94.12 165 TYR A CA 1
ATOM 1363 C C . TYR A 1 165 ? 17.028 6.454 -14.336 1.00 94.12 165 TYR A C 1
ATOM 1365 O O . TYR A 1 165 ? 17.664 7.292 -14.961 1.00 94.12 165 TYR A O 1
ATOM 1373 N N . GLN A 1 166 ? 17.544 5.258 -14.017 1.00 94.25 166 GLN A N 1
ATOM 1374 C CA . GLN A 1 166 ? 18.922 4.852 -14.337 1.00 94.25 166 GLN A CA 1
ATOM 1375 C C . GLN A 1 166 ? 19.077 4.616 -15.841 1.00 94.25 166 GLN A C 1
ATOM 1377 O O . GLN A 1 166 ? 20.066 5.024 -16.441 1.00 94.25 166 GLN A O 1
ATOM 1382 N N . MET A 1 167 ? 18.070 3.996 -16.467 1.00 94.12 167 MET A N 1
ATOM 1383 C CA . MET A 1 167 ? 18.052 3.839 -17.921 1.00 94.12 167 MET A CA 1
ATOM 1384 C C . MET A 1 167 ? 17.828 5.168 -18.639 1.00 94.12 167 MET A C 1
ATOM 1386 O O . MET A 1 167 ? 18.455 5.414 -19.662 1.00 94.12 167 MET A O 1
ATOM 1390 N N . ALA A 1 168 ? 16.956 6.037 -18.127 1.00 91.81 168 ALA A N 1
ATOM 1391 C CA . ALA A 1 168 ? 16.739 7.352 -18.717 1.00 91.81 168 ALA A CA 1
ATOM 1392 C C . ALA A 1 168 ? 18.009 8.214 -18.670 1.00 91.81 168 ALA A C 1
ATOM 1394 O O . ALA A 1 168 ? 18.335 8.853 -19.668 1.00 91.81 168 ALA A O 1
ATOM 1395 N N . GLU A 1 169 ? 18.759 8.166 -17.565 1.00 90.19 169 GLU A N 1
ATOM 1396 C CA . GLU A 1 169 ? 20.084 8.781 -17.448 1.00 90.19 169 GLU A CA 1
ATOM 1397 C C . GLU A 1 169 ? 21.052 8.219 -18.498 1.00 90.19 169 GLU A C 1
ATOM 1399 O O . GLU A 1 169 ? 21.640 8.992 -19.254 1.00 90.19 169 GLU A O 1
ATOM 1404 N N . ALA A 1 170 ? 21.140 6.889 -18.629 1.00 89.62 170 ALA A N 1
ATOM 1405 C CA . ALA A 1 170 ? 21.965 6.245 -19.653 1.00 89.62 170 ALA A CA 1
ATOM 1406 C C . ALA A 1 170 ? 21.573 6.671 -21.081 1.00 89.62 170 ALA A C 1
ATOM 1408 O O . ALA A 1 170 ? 22.438 6.860 -21.931 1.00 89.62 170 ALA A O 1
ATOM 1409 N N . TYR A 1 171 ? 20.283 6.896 -21.343 1.00 85.31 171 TYR A N 1
ATOM 1410 C CA . TYR A 1 171 ? 19.776 7.402 -22.622 1.00 85.31 171 TYR A CA 1
ATOM 1411 C C . TYR A 1 171 ? 19.878 8.921 -22.804 1.00 85.31 171 TYR A C 1
ATOM 1413 O O . TYR A 1 171 ? 19.498 9.423 -23.867 1.00 85.31 171 TYR A O 1
ATOM 1421 N N . ASN A 1 172 ? 20.368 9.663 -21.807 1.00 84.69 172 ASN A N 1
ATOM 1422 C CA . ASN A 1 172 ? 20.327 11.125 -21.768 1.00 84.69 172 ASN A CA 1
ATOM 1423 C C . ASN A 1 172 ? 18.913 11.680 -22.047 1.00 84.69 172 ASN A C 1
ATOM 1425 O O . ASN A 1 172 ? 18.710 12.610 -22.834 1.00 84.69 172 ASN A O 1
ATOM 1429 N N . MET A 1 173 ? 17.914 11.038 -21.448 1.00 83.94 173 MET A N 1
ATOM 1430 C CA . MET A 1 173 ? 16.503 11.363 -21.581 1.00 83.94 173 MET A CA 1
ATOM 1431 C C . MET A 1 173 ? 16.047 12.145 -20.350 1.00 83.94 173 MET A C 1
ATOM 1433 O O . MET A 1 173 ? 16.253 11.706 -19.221 1.00 83.94 173 MET A O 1
ATOM 1437 N N . GLU A 1 174 ? 15.387 13.289 -20.561 1.00 84.06 174 GLU A N 1
ATOM 1438 C CA . GLU A 1 174 ? 14.730 13.980 -19.451 1.00 84.06 174 GLU A CA 1
ATOM 1439 C C . GLU A 1 174 ? 13.675 13.053 -18.834 1.00 84.06 174 GLU A C 1
ATOM 1441 O O . GLU A 1 174 ? 12.835 12.486 -19.540 1.00 84.06 174 GLU A O 1
ATOM 1446 N N . PHE A 1 175 ? 13.736 12.882 -17.516 1.00 89.56 175 PHE A N 1
ATOM 1447 C CA . PHE A 1 175 ? 12.903 11.930 -16.799 1.00 89.56 175 PHE A CA 1
ATOM 1448 C C . PHE A 1 175 ? 12.638 12.426 -15.386 1.00 89.56 175 PHE A C 1
ATOM 1450 O O . PHE A 1 175 ? 13.560 12.797 -14.661 1.00 89.56 175 PHE A O 1
ATOM 1457 N N . GLU A 1 176 ? 11.372 12.423 -14.988 1.00 89.44 176 GLU A N 1
ATOM 1458 C CA . GLU A 1 176 ? 10.985 12.785 -13.633 1.00 89.44 176 GLU A CA 1
ATOM 1459 C C . GLU A 1 176 ? 10.879 11.525 -12.773 1.00 89.44 176 GLU A C 1
ATOM 1461 O O . GLU A 1 176 ? 10.497 10.453 -13.240 1.00 89.44 176 GLU A O 1
ATOM 1466 N N . THR A 1 177 ? 11.212 11.613 -11.493 1.00 91.69 177 THR A N 1
ATOM 1467 C CA . THR A 1 177 ? 10.967 10.531 -10.538 1.00 91.69 177 THR A CA 1
ATOM 1468 C C . THR A 1 177 ? 10.497 11.141 -9.236 1.00 91.69 177 THR A C 1
ATOM 1470 O O . THR A 1 177 ? 11.156 12.022 -8.688 1.00 91.69 177 THR A O 1
ATOM 1473 N N . MET A 1 178 ? 9.349 10.681 -8.742 1.00 92.38 178 MET A N 1
ATOM 1474 C CA . MET A 1 178 ? 8.835 11.143 -7.457 1.00 92.38 178 MET A CA 1
ATOM 1475 C C . MET A 1 178 ? 9.766 10.704 -6.324 1.00 92.38 178 MET A C 1
ATOM 1477 O O . MET A 1 178 ? 10.490 9.713 -6.426 1.00 92.38 178 MET A O 1
ATOM 1481 N N . TYR A 1 179 ? 9.721 11.402 -5.194 1.00 88.44 179 TYR A N 1
ATOM 1482 C CA . TYR A 1 179 ? 10.349 10.865 -3.995 1.00 88.44 179 TYR A CA 1
ATOM 1483 C C . TYR A 1 179 ? 9.621 9.585 -3.557 1.00 88.44 179 TYR A C 1
ATOM 1485 O O . TYR A 1 179 ? 8.392 9.537 -3.516 1.00 88.44 179 TYR A O 1
ATOM 1493 N N . GLY A 1 180 ? 10.386 8.547 -3.223 1.00 83.88 180 GLY A N 1
ATOM 1494 C CA . GLY A 1 180 ? 9.861 7.271 -2.754 1.00 83.88 180 GLY A CA 1
ATOM 1495 C C . GLY A 1 180 ? 10.830 6.591 -1.798 1.00 83.88 180 GLY A C 1
ATOM 1496 O O . GLY A 1 180 ? 12.053 6.703 -1.924 1.00 83.88 180 GLY A O 1
ATOM 1497 N N . THR A 1 181 ? 10.267 5.878 -0.831 1.00 83.06 181 THR A N 1
ATOM 1498 C CA . THR A 1 181 ? 11.009 5.109 0.175 1.00 83.06 181 THR A CA 1
ATOM 1499 C C . THR A 1 181 ? 11.211 3.656 -0.232 1.00 83.06 181 THR A C 1
ATOM 1501 O O . THR A 1 181 ? 12.162 3.018 0.211 1.00 83.06 181 THR A O 1
ATOM 1504 N N . SER A 1 182 ? 10.377 3.146 -1.137 1.00 83.69 182 SER A N 1
ATOM 1505 C CA . SER A 1 182 ? 10.361 1.730 -1.498 1.00 83.69 182 SER A CA 1
ATOM 1506 C C . SER A 1 182 ? 11.122 1.368 -2.785 1.00 83.69 182 SER A C 1
ATOM 1508 O O . SER A 1 182 ? 11.315 0.192 -3.111 1.00 83.69 182 SER A O 1
ATOM 1510 N N . ASN A 1 183 ? 11.605 2.363 -3.533 1.00 85.06 183 ASN A N 1
ATOM 1511 C CA . ASN A 1 183 ? 12.273 2.193 -4.829 1.00 85.06 183 ASN A CA 1
ATOM 1512 C C . ASN A 1 183 ? 13.782 1.869 -4.723 1.00 85.06 183 ASN A C 1
ATOM 1514 O O . ASN A 1 183 ? 14.551 2.161 -5.638 1.00 85.06 183 ASN A O 1
ATOM 1518 N N . LYS A 1 184 ? 14.211 1.242 -3.620 1.00 89.75 184 LYS A N 1
ATOM 1519 C CA . LYS A 1 184 ? 15.622 0.977 -3.267 1.00 89.75 184 LYS A CA 1
ATOM 1520 C C . LYS A 1 184 ? 16.095 -0.448 -3.594 1.00 89.75 184 LYS A C 1
ATOM 1522 O O . LYS A 1 184 ? 16.925 -1.008 -2.906 1.00 89.75 184 LYS A O 1
ATOM 1527 N N . THR A 1 185 ? 15.519 -1.074 -4.612 1.00 93.56 185 THR A N 1
ATOM 1528 C CA . THR A 1 185 ? 15.858 -2.444 -5.064 1.00 93.56 185 THR A CA 1
ATOM 1529 C C . THR A 1 185 ? 15.767 -2.514 -6.591 1.00 93.56 185 THR A C 1
ATOM 1531 O O . THR A 1 185 ? 15.202 -1.580 -7.169 1.00 93.56 185 THR A O 1
ATOM 1534 N N . PRO A 1 186 ? 16.217 -3.584 -7.275 1.00 97.56 186 PRO A N 1
ATOM 1535 C CA . PRO A 1 186 ? 16.040 -3.716 -8.724 1.00 97.56 186 PRO A CA 1
ATOM 1536 C C . PRO A 1 186 ? 14.575 -3.625 -9.181 1.00 97.56 186 PRO A C 1
ATOM 1538 O O . PRO A 1 186 ? 13.638 -3.831 -8.401 1.00 97.56 186 PRO A O 1
ATOM 1541 N N . ALA A 1 187 ? 14.350 -3.294 -10.453 1.00 97.94 187 ALA A N 1
ATOM 1542 C CA . ALA A 1 187 ? 13.026 -2.949 -10.971 1.00 97.94 187 ALA A CA 1
ATOM 1543 C C . ALA A 1 187 ? 12.104 -4.168 -11.170 1.00 97.94 187 ALA A C 1
ATOM 1545 O O . ALA A 1 187 ? 10.951 -4.147 -10.739 1.00 97.94 187 ALA A O 1
ATOM 1546 N N . TYR A 1 188 ? 12.603 -5.266 -11.732 1.00 98.38 188 TYR A N 1
ATOM 1547 C CA . TYR A 1 188 ? 11.744 -6.320 -12.276 1.00 98.38 188 TYR A CA 1
ATOM 1548 C C . TYR A 1 188 ? 11.666 -7.583 -11.403 1.00 98.38 188 TYR A C 1
ATOM 1550 O O . TYR A 1 188 ? 12.716 -8.107 -11.045 1.00 98.38 188 TYR A O 1
ATOM 1558 N N . PRO A 1 189 ? 10.470 -8.125 -11.102 1.00 98.56 189 PRO A N 1
ATOM 1559 C CA . PRO A 1 189 ? 9.136 -7.567 -11.359 1.00 98.56 189 PRO A CA 1
ATOM 1560 C C . PRO A 1 189 ? 8.737 -6.529 -10.292 1.00 98.56 189 PRO A C 1
ATOM 1562 O O . PRO A 1 189 ? 9.421 -6.362 -9.279 1.00 98.56 189 PRO A O 1
ATOM 1565 N N . SER A 1 190 ? 7.618 -5.824 -10.473 1.00 98.38 190 SER A N 1
ATOM 1566 C CA . SER A 1 190 ? 7.127 -4.835 -9.502 1.00 98.38 190 SER A CA 1
ATOM 1567 C C . SER A 1 190 ? 6.602 -5.498 -8.220 1.00 98.38 190 SER A C 1
ATOM 1569 O O . SER A 1 190 ? 5.583 -6.186 -8.241 1.00 98.38 190 SER A O 1
ATOM 1571 N N . GLY A 1 191 ? 7.267 -5.240 -7.084 1.00 96.94 191 GLY A N 1
ATOM 1572 C CA . GLY A 1 191 ? 6.899 -5.797 -5.772 1.00 96.94 191 GLY A CA 1
ATOM 1573 C C . GLY A 1 191 ? 5.554 -5.303 -5.252 1.00 96.94 191 GLY A C 1
ATOM 1574 O O . GLY A 1 191 ? 4.727 -6.120 -4.869 1.00 96.94 191 GLY A O 1
ATOM 1575 N N . HIS A 1 192 ? 5.293 -3.997 -5.342 1.00 96.69 192 HIS A N 1
ATOM 1576 C CA . HIS A 1 192 ? 3.992 -3.428 -4.979 1.00 96.69 192 HIS A CA 1
ATOM 1577 C C . HIS A 1 192 ? 2.870 -4.014 -5.822 1.00 96.69 192 HIS A C 1
ATOM 1579 O O . HIS A 1 192 ? 1.846 -4.411 -5.282 1.00 96.69 192 HIS A O 1
ATOM 1585 N N . THR A 1 193 ? 3.068 -4.104 -7.143 1.00 98.44 193 THR A N 1
ATOM 1586 C CA . THR A 1 193 ? 2.058 -4.697 -8.024 1.00 98.44 193 THR A CA 1
ATOM 1587 C C . THR A 1 193 ? 1.790 -6.150 -7.643 1.00 98.44 193 THR A C 1
ATOM 1589 O O . THR A 1 193 ? 0.630 -6.545 -7.544 1.00 98.44 193 THR A O 1
ATOM 1592 N N . CYS A 1 194 ? 2.842 -6.935 -7.402 1.00 98.62 194 CYS A N 1
ATOM 1593 C CA . CYS A 1 194 ? 2.706 -8.320 -6.965 1.00 98.62 194 CYS A CA 1
ATOM 1594 C C . CYS A 1 194 ? 1.929 -8.411 -5.641 1.00 98.62 194 CYS A C 1
ATOM 1596 O O . CYS A 1 194 ? 0.924 -9.116 -5.556 1.00 98.62 194 CYS A O 1
ATOM 1598 N N . GLY A 1 195 ? 2.323 -7.616 -4.642 1.00 98.31 195 GLY A N 1
ATOM 1599 C CA . GLY A 1 195 ? 1.694 -7.596 -3.325 1.00 98.31 195 GLY A CA 1
ATOM 1600 C C . GLY A 1 195 ? 0.221 -7.212 -3.357 1.00 98.31 195 GLY A C 1
ATOM 1601 O O . GLY A 1 195 ? -0.624 -7.964 -2.873 1.00 98.31 195 GLY A O 1
ATOM 1602 N N . VAL A 1 196 ? -0.118 -6.087 -3.988 1.00 98.50 196 VAL A N 1
ATOM 1603 C CA . VAL A 1 196 ? -1.510 -5.618 -4.052 1.00 98.50 196 VAL A CA 1
ATOM 1604 C C . VAL A 1 196 ? -2.398 -6.500 -4.928 1.00 98.50 196 VAL A C 1
ATOM 1606 O O . VAL A 1 196 ? -3.587 -6.636 -4.647 1.00 98.50 196 VAL A O 1
ATOM 1609 N N . THR A 1 197 ? -1.835 -7.157 -5.946 1.00 98.75 197 THR A N 1
ATOM 1610 C CA . THR A 1 197 ? -2.569 -8.143 -6.750 1.00 98.75 197 THR A CA 1
ATOM 1611 C C . THR A 1 197 ? -2.858 -9.397 -5.931 1.00 98.75 197 THR A C 1
ATOM 1613 O O . THR A 1 197 ? -3.996 -9.863 -5.921 1.00 98.75 197 THR A O 1
ATOM 1616 N N . LEU A 1 198 ? -1.869 -9.921 -5.197 1.00 98.75 198 LEU A N 1
ATOM 1617 C CA . LEU A 1 198 ? -2.061 -11.080 -4.324 1.00 98.75 198 LEU A CA 1
ATOM 1618 C C . LEU A 1 198 ? -3.090 -10.780 -3.224 1.00 98.75 198 LEU A C 1
ATOM 1620 O O . LEU A 1 198 ? -3.991 -11.584 -2.980 1.00 98.75 198 LEU A O 1
ATOM 1624 N N . LEU A 1 199 ? -3.010 -9.590 -2.625 1.00 98.62 199 LEU A N 1
ATOM 1625 C CA . LEU A 1 199 ? -3.981 -9.108 -1.649 1.00 98.62 199 LEU A CA 1
ATOM 1626 C C . LEU A 1 199 ? -5.393 -9.006 -2.246 1.00 98.62 199 LEU A C 1
ATOM 1628 O O . LEU A 1 199 ? -6.354 -9.454 -1.622 1.00 98.62 199 LEU A O 1
ATOM 1632 N N . ALA A 1 200 ? -5.5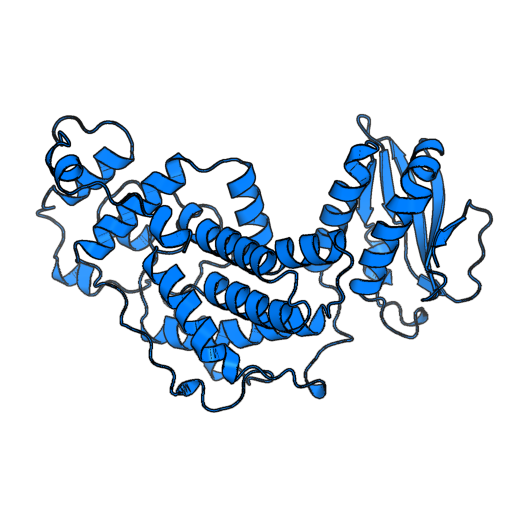37 -8.476 -3.464 1.00 98.75 200 ALA A N 1
ATOM 1633 C CA . ALA A 1 200 ? -6.827 -8.421 -4.146 1.00 98.75 200 ALA A CA 1
ATOM 1634 C C . ALA A 1 200 ? -7.412 -9.817 -4.394 1.00 98.75 200 ALA A C 1
ATOM 1636 O O . ALA A 1 200 ? -8.611 -10.011 -4.192 1.00 98.75 200 ALA A O 1
ATOM 1637 N N . LEU A 1 201 ? -6.594 -10.797 -4.797 1.00 98.75 201 LEU A N 1
ATOM 1638 C CA . LEU A 1 201 ? -7.029 -12.187 -4.986 1.00 98.75 201 LEU A CA 1
ATOM 1639 C C . LEU A 1 201 ? -7.507 -12.807 -3.667 1.00 98.75 201 LEU A C 1
ATOM 1641 O O . LEU A 1 201 ? -8.586 -13.402 -3.620 1.00 98.75 201 LEU A O 1
ATOM 1645 N N . TYR A 1 202 ? -6.744 -12.612 -2.590 1.00 98.62 202 TYR A N 1
ATOM 1646 C CA . TYR A 1 202 ? -7.100 -13.071 -1.250 1.00 98.62 202 TYR A CA 1
ATOM 1647 C C . TYR A 1 202 ? -8.422 -12.453 -0.764 1.00 98.62 202 TYR A C 1
ATOM 1649 O O . TYR A 1 202 ? -9.355 -13.177 -0.409 1.00 98.62 202 TYR A O 1
ATOM 1657 N N . LEU A 1 203 ? -8.558 -11.125 -0.829 1.00 98.44 203 LEU A N 1
ATOM 1658 C CA . LEU A 1 203 ? -9.780 -10.429 -0.414 1.00 98.44 203 LEU A CA 1
ATOM 1659 C C . LEU A 1 203 ? -10.977 -10.779 -1.304 1.00 98.44 203 LEU A C 1
ATOM 1661 O O . LEU A 1 203 ? -12.090 -10.880 -0.801 1.00 98.44 203 LEU A O 1
ATOM 1665 N N . SER A 1 204 ? -10.764 -11.038 -2.597 1.00 98.56 204 SER A N 1
ATOM 1666 C CA . SER A 1 204 ? -11.820 -11.503 -3.507 1.00 98.56 204 SER A CA 1
ATOM 1667 C C . SER A 1 204 ? -12.325 -12.900 -3.149 1.00 98.56 204 SER A C 1
ATOM 1669 O O . SER A 1 204 ? -13.499 -13.190 -3.357 1.00 98.56 204 SER A O 1
ATOM 1671 N N . LYS A 1 205 ? -11.475 -13.773 -2.592 1.00 97.88 205 LYS A N 1
ATOM 1672 C CA . LYS A 1 205 ? -11.914 -15.075 -2.067 1.00 97.88 205 LYS A CA 1
ATOM 1673 C C . LYS A 1 205 ? -12.805 -14.903 -0.832 1.00 97.88 205 LYS A C 1
ATOM 1675 O O . LYS A 1 205 ? -13.766 -15.650 -0.681 1.00 97.88 205 LYS A O 1
ATOM 1680 N N . LYS A 1 206 ? -12.505 -13.917 0.023 1.00 96.56 206 LYS A N 1
ATOM 1681 C CA . LYS A 1 206 ? -13.276 -13.613 1.241 1.00 96.56 206 LYS A CA 1
ATOM 1682 C C . LYS A 1 206 ? -14.578 -12.856 0.951 1.00 96.56 206 LYS A C 1
ATOM 1684 O O . LYS A 1 206 ? -15.607 -13.173 1.537 1.00 96.56 206 LYS A O 1
ATOM 1689 N N . HIS A 1 207 ? -14.550 -11.916 0.004 1.00 97.62 207 HIS A N 1
ATOM 1690 C CA . HIS A 1 207 ? -15.689 -11.078 -0.390 1.00 97.62 207 HIS A CA 1
ATOM 1691 C C . HIS A 1 207 ? -15.909 -11.113 -1.915 1.00 97.62 207 HIS A C 1
ATOM 1693 O O . HIS A 1 207 ? -15.607 -10.134 -2.606 1.00 97.62 207 HIS A O 1
ATOM 1699 N N . PRO A 1 208 ? -16.458 -12.210 -2.476 1.00 98.06 208 PRO A N 1
ATOM 1700 C CA . PRO A 1 208 ? -16.549 -12.408 -3.930 1.00 98.06 208 PRO A CA 1
ATOM 1701 C C . PRO A 1 208 ? -17.309 -11.318 -4.692 1.00 98.06 208 PRO A C 1
ATOM 1703 O O . PRO A 1 208 ? -16.986 -11.034 -5.844 1.00 98.06 208 PRO A O 1
ATOM 1706 N N . GLN A 1 209 ? -18.285 -10.671 -4.048 1.00 98.12 209 GLN A N 1
ATOM 1707 C CA . GLN A 1 209 ? -19.089 -9.597 -4.644 1.00 98.12 209 GLN A CA 1
ATOM 1708 C C . GLN A 1 209 ? -18.285 -8.307 -4.903 1.00 98.12 209 GLN A C 1
ATOM 1710 O O . GLN A 1 209 ? -18.713 -7.476 -5.698 1.00 98.12 209 GLN A O 1
ATOM 1715 N N . HIS A 1 210 ? -17.115 -8.157 -4.272 1.00 98.12 210 HIS A N 1
ATOM 1716 C CA . HIS A 1 210 ? -16.269 -6.958 -4.335 1.00 98.12 210 HIS A CA 1
ATOM 1717 C C . HIS A 1 210 ? -15.003 -7.146 -5.188 1.00 98.12 210 HIS A C 1
ATOM 1719 O O . HIS A 1 210 ? -14.102 -6.302 -5.186 1.00 98.12 210 HIS A O 1
ATOM 1725 N N . LYS A 1 211 ? -14.913 -8.264 -5.923 1.00 98.06 211 LYS A N 1
ATOM 1726 C CA . LYS A 1 211 ? -13.730 -8.647 -6.708 1.00 98.06 211 LYS A CA 1
ATOM 1727 C C . LYS A 1 211 ? -13.268 -7.551 -7.668 1.00 98.06 211 LYS A C 1
ATOM 1729 O O . LYS A 1 211 ? -12.076 -7.256 -7.737 1.00 98.06 211 LYS A O 1
ATOM 1734 N N . GLU A 1 212 ? -14.195 -6.937 -8.399 1.00 97.88 212 GLU A N 1
ATOM 1735 C CA . GLU A 1 212 ? -13.849 -5.910 -9.388 1.00 97.88 212 GLU A CA 1
ATOM 1736 C C . GLU A 1 212 ? -13.307 -4.636 -8.731 1.00 97.88 212 GLU A C 1
ATOM 1738 O O . GLU A 1 212 ? -12.405 -3.997 -9.271 1.00 97.88 212 GLU A O 1
ATOM 1743 N N . GLN A 1 213 ? -13.784 -4.291 -7.534 1.00 98.50 213 GLN A N 1
ATOM 1744 C CA . GLN A 1 213 ? -13.302 -3.137 -6.781 1.00 98.50 213 GLN A CA 1
ATOM 1745 C C . GLN A 1 213 ? -11.912 -3.392 -6.202 1.00 98.50 213 GLN A C 1
ATOM 1747 O O . GLN A 1 213 ? -11.033 -2.546 -6.351 1.00 98.50 213 GLN A O 1
ATOM 1752 N N . PHE A 1 214 ? -11.659 -4.575 -5.636 1.00 98.62 214 PHE A N 1
ATOM 1753 C CA . PHE A 1 214 ? -10.311 -4.950 -5.195 1.00 98.62 214 PHE A CA 1
ATOM 1754 C C . PHE A 1 214 ? -9.315 -4.975 -6.349 1.00 98.62 214 PHE A C 1
ATOM 1756 O O . PHE A 1 214 ? -8.195 -4.483 -6.216 1.00 98.62 214 PHE A O 1
ATOM 1763 N N . LYS A 1 215 ? -9.737 -5.491 -7.506 1.00 97.94 215 LYS A N 1
ATOM 1764 C CA . LYS A 1 215 ? -8.927 -5.457 -8.717 1.00 97.94 215 LYS A CA 1
ATOM 1765 C C . LYS A 1 215 ? -8.640 -4.016 -9.159 1.00 97.94 215 LYS A C 1
ATOM 1767 O O . LYS A 1 215 ? -7.502 -3.707 -9.498 1.00 97.94 215 LYS A O 1
ATOM 1772 N N . ALA A 1 216 ? -9.638 -3.134 -9.148 1.00 98.00 216 ALA A N 1
ATOM 1773 C CA . ALA A 1 216 ? -9.455 -1.729 -9.513 1.00 98.00 216 ALA A CA 1
ATOM 1774 C C . ALA A 1 216 ? -8.490 -0.999 -8.562 1.00 98.00 216 ALA A C 1
ATOM 1776 O O . ALA A 1 216 ? -7.681 -0.194 -9.018 1.00 98.00 216 ALA A O 1
ATOM 1777 N N . ILE A 1 217 ? -8.534 -1.311 -7.263 1.00 98.44 217 ILE A N 1
ATOM 1778 C CA . ILE A 1 217 ? -7.591 -0.778 -6.272 1.00 98.44 217 ILE A CA 1
ATOM 1779 C C . ILE A 1 217 ? -6.167 -1.277 -6.555 1.00 98.44 217 ILE A C 1
ATOM 1781 O O . ILE A 1 217 ? -5.239 -0.469 -6.583 1.00 98.44 217 ILE A O 1
ATOM 1785 N N . ALA A 1 218 ? -5.989 -2.577 -6.824 1.00 98.38 218 ALA A N 1
ATOM 1786 C CA . ALA A 1 218 ? -4.685 -3.131 -7.191 1.00 98.38 218 ALA A CA 1
ATOM 1787 C C . ALA A 1 218 ? -4.114 -2.471 -8.458 1.00 98.38 218 ALA A C 1
ATOM 1789 O O . ALA A 1 218 ? -2.952 -2.062 -8.471 1.00 98.38 218 ALA A O 1
ATOM 1790 N N . ASP A 1 219 ? -4.945 -2.318 -9.498 1.00 96.50 219 ASP A N 1
ATOM 1791 C CA . ASP A 1 219 ? -4.567 -1.645 -10.743 1.00 96.50 219 ASP A CA 1
ATOM 1792 C C . ASP A 1 219 ? -4.138 -0.191 -10.454 1.00 96.50 219 ASP A C 1
ATOM 1794 O O . ASP A 1 219 ? -3.064 0.214 -10.898 1.00 96.50 219 ASP A O 1
ATOM 1798 N N . LYS A 1 220 ? -4.915 0.574 -9.659 1.00 96.38 220 LYS A N 1
ATOM 1799 C CA . LYS A 1 220 ? -4.587 1.966 -9.275 1.00 96.38 220 LYS A CA 1
ATOM 1800 C C . LYS A 1 220 ? -3.202 2.050 -8.632 1.00 96.38 220 LYS A C 1
ATOM 1802 O O . LYS A 1 220 ? -2.373 2.848 -9.060 1.00 96.38 220 LYS A O 1
ATOM 1807 N N . ILE A 1 221 ? -2.920 1.189 -7.653 1.00 97.38 221 ILE A N 1
ATOM 1808 C CA . ILE A 1 221 ? -1.644 1.208 -6.924 1.00 97.38 221 ILE A CA 1
ATOM 1809 C C . ILE A 1 221 ? -0.475 0.803 -7.828 1.00 97.38 221 ILE A C 1
ATOM 1811 O O . ILE A 1 221 ? 0.593 1.414 -7.766 1.00 97.38 221 ILE A O 1
ATOM 1815 N N . GLY A 1 222 ? -0.657 -0.214 -8.674 1.00 96.81 222 GLY A N 1
ATOM 1816 C CA . GLY A 1 222 ? 0.370 -0.666 -9.610 1.00 96.81 222 GLY A CA 1
ATOM 1817 C C . GLY A 1 222 ? 0.698 0.379 -10.682 1.00 96.81 222 GLY A C 1
ATOM 1818 O O . GLY A 1 222 ? 1.873 0.672 -10.907 1.00 96.81 222 GLY A O 1
ATOM 1819 N N . ILE A 1 223 ? -0.326 1.001 -11.279 1.00 95.69 223 ILE A N 1
ATOM 1820 C CA . ILE A 1 223 ? -0.181 2.100 -12.250 1.00 95.69 223 ILE A CA 1
ATOM 1821 C C . ILE A 1 223 ? 0.474 3.321 -11.597 1.00 95.69 223 ILE A C 1
ATOM 1823 O O . ILE A 1 223 ? 1.356 3.930 -12.205 1.00 95.69 223 ILE A O 1
ATOM 1827 N N . GLY A 1 224 ? 0.143 3.609 -10.335 1.00 96.62 224 GLY A N 1
ATOM 1828 C CA . GLY A 1 224 ? 0.804 4.638 -9.532 1.00 96.62 224 GLY A CA 1
ATOM 1829 C C . GLY A 1 224 ? 2.327 4.502 -9.517 1.00 96.62 224 GLY A C 1
ATOM 1830 O O . GLY A 1 224 ? 3.052 5.492 -9.575 1.00 96.62 224 GLY A O 1
ATOM 1831 N N . ARG A 1 225 ? 2.860 3.274 -9.545 1.00 97.44 225 ARG A N 1
ATOM 1832 C CA . ARG A 1 225 ? 4.318 3.059 -9.585 1.00 97.44 225 ARG A CA 1
ATOM 1833 C C . ARG A 1 225 ? 4.956 3.437 -10.916 1.00 97.44 225 ARG A C 1
ATOM 1835 O O . ARG A 1 225 ? 6.128 3.808 -10.937 1.00 97.44 225 ARG A O 1
ATOM 1842 N N . ILE A 1 226 ? 4.199 3.354 -12.003 1.00 96.81 226 ILE A N 1
ATOM 1843 C CA . ILE A 1 226 ? 4.619 3.810 -13.331 1.00 96.81 226 ILE A CA 1
ATOM 1844 C C . ILE A 1 226 ? 4.533 5.341 -13.379 1.00 96.81 226 ILE A C 1
ATOM 1846 O O . ILE A 1 226 ? 5.506 5.990 -13.748 1.00 96.81 226 ILE A O 1
ATOM 1850 N N . GLN A 1 227 ? 3.423 5.924 -12.905 1.00 95.19 227 GLN A N 1
ATOM 1851 C CA . GLN A 1 227 ? 3.243 7.379 -12.761 1.00 95.19 227 GLN A CA 1
ATOM 1852 C C . GLN A 1 227 ? 4.347 8.033 -11.911 1.00 95.19 227 GLN A C 1
ATOM 1854 O O . GLN A 1 227 ? 4.754 9.161 -12.186 1.00 95.19 227 GLN A O 1
ATOM 1859 N N . ALA A 1 228 ? 4.862 7.326 -10.905 1.00 96.00 228 ALA A N 1
ATOM 1860 C CA . ALA A 1 228 ? 5.954 7.789 -10.053 1.00 96.00 228 ALA A CA 1
ATOM 1861 C C . ALA A 1 228 ? 7.350 7.701 -10.703 1.00 96.00 228 ALA A C 1
ATOM 1863 O O . ALA A 1 228 ? 8.313 8.236 -10.155 1.00 96.00 228 ALA A O 1
ATOM 1864 N N . GLY A 1 229 ? 7.484 7.009 -11.842 1.00 96.19 229 GLY A N 1
ATOM 1865 C CA . GLY A 1 229 ? 8.778 6.696 -12.460 1.00 96.19 229 GLY A CA 1
ATOM 1866 C C . GLY A 1 229 ? 9.540 5.544 -11.789 1.00 96.19 229 GLY A C 1
ATOM 1867 O O . GLY A 1 229 ? 10.734 5.373 -12.022 1.00 96.19 229 GLY A O 1
ATOM 1868 N N . PHE A 1 230 ? 8.888 4.738 -10.941 1.00 96.88 230 PHE A N 1
ATOM 1869 C CA . PHE A 1 230 ? 9.556 3.670 -10.180 1.00 96.88 230 PHE A CA 1
ATOM 1870 C C . PHE A 1 230 ? 9.666 2.356 -10.944 1.00 96.88 230 PHE A C 1
ATOM 1872 O O . PHE A 1 230 ? 10.572 1.566 -10.664 1.00 96.88 230 PHE A O 1
ATOM 1879 N N . HIS A 1 231 ? 8.730 2.100 -11.852 1.00 98.12 231 HIS A N 1
ATOM 1880 C CA . HIS A 1 231 ? 8.594 0.828 -12.547 1.00 98.12 231 HIS A CA 1
ATOM 1881 C C . HIS A 1 231 ? 8.256 1.013 -14.021 1.00 98.12 231 HIS A C 1
ATOM 1883 O O . HIS A 1 231 ? 7.538 1.941 -14.394 1.00 98.12 231 HIS A O 1
ATOM 1889 N N . TYR A 1 232 ? 8.742 0.080 -14.835 1.00 98.06 232 TYR A N 1
ATOM 1890 C CA . TYR A 1 232 ? 8.320 -0.051 -16.222 1.00 98.06 232 TYR A CA 1
ATOM 1891 C C . TYR A 1 232 ? 6.937 -0.700 -16.320 1.00 98.06 232 TYR A C 1
ATOM 1893 O O . TYR A 1 232 ? 6.543 -1.475 -15.439 1.00 98.06 232 TYR A O 1
ATOM 1901 N N . PRO A 1 233 ? 6.225 -0.464 -17.431 1.00 97.69 233 PRO A N 1
ATOM 1902 C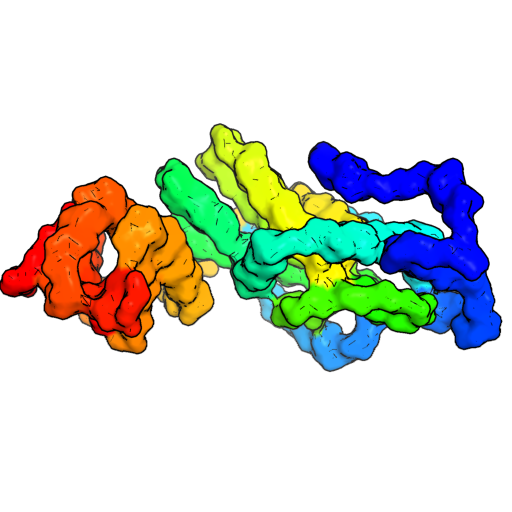 CA . PRO A 1 233 ? 5.065 -1.242 -17.821 1.00 97.69 233 PRO A CA 1
ATOM 1903 C C . PRO A 1 233 ? 5.195 -2.767 -17.661 1.00 97.69 233 PRO A C 1
ATOM 1905 O O . PRO A 1 233 ? 4.354 -3.414 -17.036 1.00 97.69 233 PRO A O 1
ATOM 1908 N N . SER A 1 234 ? 6.281 -3.347 -18.159 1.00 98.31 234 SER A N 1
ATOM 1909 C CA . SER A 1 234 ? 6.581 -4.779 -18.069 1.00 98.31 234 SER A CA 1
ATOM 1910 C C . SER A 1 234 ? 6.828 -5.250 -16.638 1.00 98.31 234 SER A C 1
ATOM 1912 O O . SER A 1 234 ? 6.424 -6.360 -16.301 1.00 98.31 234 SER A O 1
ATOM 1914 N N . ASP A 1 235 ? 7.393 -4.414 -15.757 1.00 98.62 235 ASP A N 1
ATOM 1915 C CA . ASP A 1 235 ? 7.528 -4.758 -14.335 1.00 98.62 235 ASP A CA 1
ATOM 1916 C C . ASP A 1 235 ? 6.154 -4.944 -13.681 1.00 98.62 235 ASP A C 1
ATOM 1918 O O . ASP A 1 235 ? 5.983 -5.824 -12.835 1.00 98.62 235 ASP A O 1
ATOM 1922 N N . HIS A 1 236 ? 5.185 -4.093 -14.037 1.00 98.19 236 HIS A N 1
ATOM 1923 C CA . HIS A 1 236 ? 3.812 -4.174 -13.544 1.00 98.19 236 HIS A CA 1
ATOM 1924 C C . HIS A 1 236 ? 3.134 -5.449 -14.056 1.00 98.19 236 HIS A C 1
ATOM 1926 O O . HIS A 1 236 ? 2.624 -6.235 -13.258 1.00 98.19 236 HIS A O 1
ATOM 1932 N N . VAL A 1 237 ? 3.209 -5.721 -15.361 1.00 98.19 237 VAL A N 1
ATOM 1933 C CA . VAL A 1 237 ? 2.649 -6.949 -15.955 1.00 98.19 237 VAL A CA 1
ATOM 1934 C C . VAL A 1 237 ? 3.239 -8.206 -15.309 1.00 98.19 237 VAL A C 1
ATOM 1936 O O . VAL A 1 237 ? 2.490 -9.083 -14.883 1.00 98.19 237 VAL A O 1
ATOM 1939 N N . ALA A 1 238 ? 4.562 -8.269 -15.156 1.00 98.69 238 ALA A N 1
ATOM 1940 C CA . ALA A 1 238 ? 5.227 -9.399 -14.516 1.00 98.69 238 ALA A CA 1
ATOM 1941 C C . ALA A 1 238 ? 4.920 -9.505 -13.014 1.00 98.69 238 ALA A C 1
ATOM 1943 O O . ALA A 1 238 ? 4.891 -10.603 -12.467 1.00 98.69 238 ALA A O 1
ATOM 1944 N N . GLY A 1 239 ? 4.657 -8.381 -12.339 1.00 98.62 239 GLY A N 1
ATOM 1945 C CA . GLY A 1 239 ? 4.180 -8.372 -10.956 1.00 98.62 239 GLY A CA 1
ATOM 1946 C C . GLY A 1 239 ? 2.799 -9.020 -10.816 1.00 98.62 239 GLY A C 1
ATOM 1947 O O . GLY A 1 239 ? 2.595 -9.821 -9.907 1.00 98.62 239 GLY A O 1
ATOM 1948 N N . ILE A 1 240 ? 1.871 -8.727 -11.735 1.00 98.69 240 ILE A N 1
ATOM 1949 C CA . ILE A 1 240 ? 0.551 -9.381 -11.785 1.00 98.69 240 ILE A CA 1
ATOM 1950 C C . ILE A 1 240 ? 0.710 -10.882 -12.051 1.00 98.69 240 ILE A C 1
ATOM 1952 O O . ILE A 1 240 ? 0.113 -11.694 -11.345 1.00 98.69 240 ILE A O 1
ATOM 1956 N N . ASP A 1 241 ? 1.513 -11.250 -13.052 1.00 98.62 241 ASP A N 1
ATOM 1957 C CA . ASP A 1 241 ? 1.766 -12.651 -13.410 1.00 98.62 241 ASP A CA 1
ATOM 1958 C C . ASP A 1 241 ? 2.364 -13.440 -12.236 1.00 98.62 241 ASP A C 1
ATOM 1960 O O . ASP A 1 241 ? 1.869 -14.514 -11.886 1.00 98.62 241 ASP A O 1
ATOM 1964 N N . LEU A 1 242 ? 3.364 -12.870 -11.554 1.00 98.75 242 LEU A N 1
ATOM 1965 C CA . LEU A 1 242 ? 3.945 -13.474 -10.360 1.00 98.75 242 LEU A CA 1
ATOM 1966 C C . LEU A 1 242 ? 2.892 -13.676 -9.265 1.00 98.75 242 LEU A C 1
ATOM 1968 O O . LEU A 1 242 ? 2.803 -14.770 -8.717 1.00 98.75 242 LEU A O 1
ATOM 1972 N N . ALA A 1 243 ? 2.062 -12.671 -8.975 1.00 98.69 243 ALA A N 1
ATOM 1973 C CA . ALA A 1 243 ? 1.016 -12.790 -7.960 1.00 98.69 243 ALA A CA 1
ATOM 1974 C C . ALA A 1 243 ? 0.014 -13.909 -8.277 1.00 98.69 243 ALA A C 1
ATOM 1976 O O . ALA A 1 243 ? -0.339 -14.688 -7.393 1.00 98.69 243 ALA A O 1
ATOM 1977 N N . LEU A 1 244 ? -0.412 -14.028 -9.539 1.00 98.56 244 LEU A N 1
ATOM 1978 C CA . LEU A 1 244 ? -1.316 -15.092 -9.987 1.00 98.56 244 LEU A CA 1
ATOM 1979 C C . LEU A 1 244 ? -0.685 -16.481 -9.838 1.00 98.56 244 LEU A C 1
ATOM 1981 O O . LEU A 1 244 ? -1.370 -17.419 -9.434 1.00 98.56 244 LEU A O 1
ATOM 1985 N N . LYS A 1 245 ? 0.615 -16.611 -10.127 1.00 98.62 245 LYS A N 1
ATOM 1986 C CA . LYS A 1 245 ? 1.369 -17.865 -9.973 1.00 98.62 245 LYS A CA 1
ATOM 1987 C C . LYS A 1 245 ? 1.676 -18.203 -8.511 1.00 98.62 245 LYS A C 1
ATOM 1989 O O . LYS A 1 245 ? 1.752 -19.380 -8.178 1.00 98.62 245 LYS A O 1
ATOM 1994 N N . VAL A 1 246 ? 1.830 -17.201 -7.643 1.00 98.38 246 VAL A N 1
ATOM 1995 C CA . VAL A 1 246 ? 2.053 -17.372 -6.195 1.00 98.38 246 VAL A CA 1
ATOM 1996 C C . VAL A 1 246 ? 0.757 -17.704 -5.457 1.00 98.38 246 VAL A C 1
ATOM 1998 O O . VAL A 1 246 ? 0.788 -18.465 -4.496 1.00 98.38 246 VAL A O 1
ATOM 2001 N N . PHE A 1 247 ? -0.390 -17.185 -5.900 1.00 98.38 247 PHE A N 1
ATOM 2002 C CA . PHE A 1 247 ? -1.667 -17.330 -5.194 1.00 98.38 247 PHE A CA 1
ATOM 2003 C C . PHE A 1 247 ? -2.060 -18.775 -4.812 1.00 98.38 247 PHE A C 1
ATOM 2005 O O . PHE A 1 247 ? -2.529 -18.958 -3.691 1.00 98.38 247 PHE A O 1
ATOM 2012 N N . PRO A 1 248 ? -1.833 -19.818 -5.639 1.00 97.94 248 PRO A N 1
ATOM 2013 C CA . PRO A 1 248 ? -2.081 -21.211 -5.247 1.00 97.94 248 PRO A CA 1
ATOM 2014 C C . PRO A 1 248 ? -1.258 -21.704 -4.047 1.00 97.94 248 PRO A C 1
ATOM 2016 O O . PRO A 1 248 ? -1.656 -22.668 -3.396 1.00 97.94 248 PRO A O 1
ATOM 2019 N N . TYR A 1 249 ? -0.126 -21.061 -3.758 1.00 97.44 249 TYR A N 1
ATOM 2020 C CA . TYR A 1 249 ? 0.754 -21.379 -2.633 1.00 97.44 249 TYR A CA 1
ATOM 2021 C C . TYR A 1 249 ? 0.425 -20.565 -1.377 1.00 97.44 249 TYR A C 1
ATOM 2023 O O . TYR A 1 249 ? 0.954 -20.866 -0.310 1.00 97.44 249 TYR A O 1
ATOM 2031 N N . LEU A 1 250 ? -0.435 -19.545 -1.480 1.00 97.50 250 LEU A N 1
ATOM 2032 C CA . LEU A 1 250 ? -0.829 -18.722 -0.343 1.00 97.50 250 LEU A CA 1
ATOM 2033 C C . LEU A 1 250 ? -1.691 -19.535 0.633 1.00 97.50 250 LEU A C 1
ATOM 2035 O O . LEU A 1 250 ? -2.812 -19.938 0.313 1.00 97.50 250 LEU A O 1
ATOM 2039 N N . GLU A 1 251 ? -1.194 -19.711 1.851 1.00 95.38 251 GLU A N 1
ATOM 2040 C CA . GLU A 1 251 ? -1.933 -20.280 2.973 1.00 95.38 251 GLU A CA 1
ATOM 2041 C C . GLU A 1 251 ? -1.673 -19.451 4.224 1.00 95.38 251 GLU A C 1
ATOM 2043 O O . GLU A 1 251 ? -0.555 -19.372 4.719 1.00 95.38 251 GLU A O 1
ATOM 2048 N N . ILE A 1 252 ? -2.726 -18.854 4.777 1.00 94.50 252 ILE A N 1
ATOM 2049 C CA . ILE A 1 252 ? -2.608 -18.158 6.052 1.00 94.50 252 ILE A CA 1
ATOM 2050 C C . ILE A 1 252 ? -2.433 -19.189 7.162 1.00 94.50 252 ILE A C 1
ATOM 2052 O O . ILE A 1 252 ? -3.371 -19.904 7.504 1.00 94.50 252 ILE A O 1
ATOM 2056 N N . VAL A 1 253 ? -1.232 -19.234 7.732 1.00 93.00 253 VAL A N 1
ATOM 2057 C CA . VAL A 1 253 ? -0.907 -20.045 8.903 1.00 93.00 253 VAL A CA 1
ATOM 2058 C C . VAL A 1 253 ? -1.088 -19.211 10.187 1.00 93.00 253 VAL A C 1
ATOM 2060 O O . VAL A 1 253 ? -0.250 -18.348 10.467 1.00 93.00 253 VAL A O 1
ATOM 2063 N N . PRO A 1 254 ? -2.141 -19.445 11.000 1.00 88.19 254 PRO A N 1
ATOM 2064 C CA . PRO A 1 254 ? -2.484 -18.575 12.130 1.00 88.19 254 PRO A CA 1
ATOM 2065 C C . PRO A 1 254 ? -1.379 -18.421 13.178 1.00 88.19 254 PRO A C 1
ATOM 2067 O O . PRO A 1 254 ? -1.217 -17.343 13.733 1.00 88.19 254 PRO A O 1
ATOM 2070 N N . GLN A 1 255 ? -0.563 -19.455 13.411 1.00 88.12 255 GLN A N 1
ATOM 2071 C CA . GLN A 1 255 ? 0.514 -19.406 14.413 1.00 88.12 255 GLN A CA 1
ATOM 2072 C C . GLN A 1 255 ? 1.619 -18.378 14.109 1.00 88.12 255 GLN A C 1
ATOM 2074 O O . GLN A 1 255 ? 2.401 -18.044 14.995 1.00 88.12 255 GLN A O 1
ATOM 2079 N N . TYR A 1 256 ? 1.703 -17.905 12.862 1.00 87.56 256 TYR A N 1
ATOM 2080 C CA . TYR A 1 256 ? 2.656 -16.880 12.434 1.00 87.56 256 TYR A CA 1
ATOM 2081 C C . TYR A 1 256 ? 1.998 -15.509 12.254 1.00 87.56 256 TYR A C 1
ATOM 2083 O O . TYR A 1 256 ? 2.693 -14.518 12.021 1.00 87.56 256 TYR A O 1
ATOM 2091 N N . LEU A 1 257 ? 0.671 -15.423 12.414 1.00 85.25 257 LEU A N 1
ATOM 2092 C CA . LEU A 1 257 ? -0.008 -14.141 12.479 1.00 85.25 257 LEU A CA 1
ATOM 2093 C C . LEU A 1 257 ? 0.374 -13.452 13.778 1.00 85.25 257 LEU A C 1
ATOM 2095 O O . LEU A 1 257 ? 0.149 -13.947 14.880 1.00 85.25 257 LEU A O 1
ATOM 2099 N N . LYS A 1 258 ? 0.928 -12.255 13.642 1.00 72.62 258 LYS A N 1
ATOM 2100 C CA . LYS A 1 258 ? 1.206 -11.400 14.785 1.00 72.62 258 LYS A CA 1
ATOM 2101 C C . LYS A 1 258 ? -0.065 -10.612 15.126 1.00 72.62 258 LYS A C 1
ATOM 2103 O O . LYS A 1 258 ? -0.133 -9.415 14.865 1.00 72.62 258 LYS A O 1
ATOM 2108 N N . GLU A 1 259 ? -1.097 -11.296 15.626 1.00 64.38 259 GLU A N 1
ATOM 2109 C CA . GLU A 1 259 ? -2.379 -10.662 15.997 1.00 64.38 259 GLU A CA 1
ATOM 2110 C C . GLU A 1 259 ? -2.220 -9.658 17.146 1.00 64.38 259 GLU A C 1
ATOM 2112 O O . GLU A 1 259 ? -2.855 -8.606 17.133 1.00 64.38 259 GLU A O 1
ATOM 2117 N N . ASP A 1 260 ? -1.283 -9.926 18.057 1.00 58.34 260 ASP A N 1
ATOM 2118 C CA . ASP A 1 260 ? -0.876 -9.018 19.133 1.00 58.34 260 ASP A CA 1
ATOM 2119 C C . ASP A 1 260 ? 0.233 -8.044 18.705 1.00 58.34 260 ASP A C 1
ATOM 2121 O O . ASP A 1 260 ? 0.883 -7.435 19.557 1.00 58.34 260 ASP A O 1
ATOM 2125 N N . ARG A 1 261 ? 0.515 -7.906 17.397 1.00 66.25 261 ARG A N 1
ATOM 2126 C CA . ARG A 1 261 ? 1.545 -6.958 16.980 1.00 66.25 261 ARG A CA 1
ATOM 2127 C C . ARG A 1 261 ? 1.098 -5.545 17.267 1.00 66.25 261 ARG A C 1
ATOM 2129 O O . ARG A 1 261 ? -0.034 -5.130 17.029 1.00 66.25 261 ARG A O 1
ATOM 2136 N N . ASP A 1 262 ? 2.092 -4.805 17.681 1.00 71.38 262 ASP A N 1
ATOM 2137 C CA . ASP A 1 262 ? 2.050 -3.385 17.857 1.00 71.38 262 ASP A CA 1
ATOM 2138 C C . ASP A 1 262 ? 1.451 -2.660 16.650 1.00 71.38 262 ASP A C 1
ATOM 2140 O O . ASP A 1 262 ? 1.951 -2.800 15.533 1.00 71.38 262 ASP A O 1
ATOM 2144 N N . ILE A 1 263 ? 0.420 -1.842 16.900 1.00 80.12 263 ILE A N 1
ATOM 2145 C CA . ILE A 1 263 ? 0.001 -0.813 15.948 1.00 80.12 263 ILE A CA 1
ATOM 2146 C C . ILE A 1 263 ? 1.214 0.080 15.713 1.00 80.12 263 ILE A C 1
ATOM 2148 O O . ILE A 1 263 ? 1.734 0.699 16.645 1.00 80.12 263 ILE A O 1
ATOM 2152 N N . THR A 1 264 ? 1.689 0.091 14.475 1.00 80.81 264 THR A N 1
ATOM 2153 C CA . THR A 1 264 ? 2.803 0.943 14.064 1.00 80.81 264 THR A CA 1
ATOM 2154 C C . THR A 1 264 ? 2.344 2.396 13.949 1.00 80.81 264 THR A C 1
ATOM 2156 O O . THR A 1 264 ? 1.174 2.657 13.667 1.00 80.81 264 THR A O 1
ATOM 2159 N N . ASP A 1 265 ? 3.263 3.356 14.096 1.00 82.69 265 ASP A N 1
ATOM 2160 C CA . ASP A 1 265 ? 2.954 4.785 13.896 1.00 82.69 265 ASP A CA 1
ATOM 2161 C C . ASP A 1 265 ? 2.312 5.042 12.531 1.00 82.69 265 ASP A C 1
ATOM 2163 O O . ASP A 1 265 ? 1.421 5.871 12.378 1.00 82.69 265 ASP A O 1
ATOM 2167 N N . GLN A 1 266 ? 2.740 4.270 11.539 1.00 75.69 266 GLN A N 1
ATOM 2168 C CA . GLN A 1 266 ? 2.227 4.340 10.192 1.00 75.69 266 GLN A CA 1
ATOM 2169 C C . GLN A 1 266 ? 0.784 3.835 10.069 1.00 75.69 266 GLN A C 1
ATOM 2171 O O . GLN A 1 266 ? -0.019 4.465 9.386 1.00 75.69 266 GLN A O 1
ATOM 2176 N N . GLU A 1 267 ? 0.443 2.715 10.708 1.00 78.38 267 GLU A N 1
ATOM 2177 C CA . GLU A 1 267 ? -0.946 2.244 10.766 1.00 78.38 267 GLU A CA 1
ATOM 2178 C C . GLU A 1 267 ? -1.830 3.239 11.512 1.00 78.38 267 GLU A C 1
ATOM 2180 O O . GLU A 1 267 ? -2.960 3.492 11.097 1.00 78.38 267 GLU A O 1
ATOM 2185 N N . LEU A 1 268 ? -1.307 3.846 12.579 1.00 87.25 268 LEU A N 1
ATOM 2186 C CA . LEU A 1 268 ? -2.049 4.838 13.340 1.00 87.25 268 LEU A CA 1
ATOM 2187 C C . LEU A 1 268 ? -2.295 6.122 12.534 1.00 87.25 268 LEU A C 1
ATOM 2189 O O . LEU A 1 268 ? -3.420 6.609 12.526 1.00 87.25 268 LEU A O 1
ATOM 2193 N N . GLN A 1 269 ? -1.303 6.606 11.779 1.00 84.94 269 GLN A N 1
ATOM 2194 C CA . GLN A 1 269 ? -1.477 7.746 10.869 1.00 84.94 269 GLN A CA 1
ATOM 2195 C C . GLN A 1 269 ? -2.569 7.487 9.826 1.00 84.94 269 GLN A C 1
ATOM 2197 O O . GLN A 1 269 ? -3.271 8.394 9.403 1.00 84.94 269 GLN A O 1
ATOM 2202 N N . GLN A 1 270 ? -2.738 6.242 9.388 1.00 78.81 270 GLN A N 1
ATOM 2203 C CA . GLN A 1 270 ? -3.768 5.915 8.402 1.00 78.81 270 GLN A CA 1
ATOM 2204 C C . GLN A 1 270 ? -5.151 5.860 9.007 1.00 78.81 270 GLN A C 1
ATOM 2206 O O . GLN A 1 270 ? -6.115 6.176 8.318 1.00 78.81 270 GLN A O 1
ATOM 2211 N N . LEU A 1 271 ? -5.256 5.418 10.259 1.00 86.00 271 LEU A N 1
ATOM 2212 C CA . LEU A 1 271 ? -6.498 5.555 10.994 1.00 86.00 271 LEU A CA 1
ATOM 2213 C C . LEU A 1 271 ? -6.861 7.032 11.141 1.00 86.00 271 LEU A C 1
ATOM 2215 O O . LEU A 1 271 ? -8.032 7.341 10.976 1.00 86.00 271 LEU A O 1
ATOM 2219 N N . GLU A 1 272 ? -5.876 7.896 11.399 1.00 90.69 272 GLU A N 1
ATOM 2220 C CA . GLU A 1 272 ? -6.045 9.351 11.506 1.00 90.69 272 GLU A CA 1
ATOM 2221 C C . GLU A 1 272 ? -6.579 9.890 10.179 1.00 90.69 272 GLU A C 1
ATOM 2223 O O . GLU A 1 272 ? -7.741 10.256 10.107 1.00 90.69 272 GLU A O 1
ATOM 2228 N N . THR A 1 273 ? -5.848 9.685 9.077 1.00 84.25 273 THR A N 1
ATOM 2229 C CA . THR A 1 273 ? -6.281 10.088 7.727 1.00 84.25 273 THR A CA 1
ATOM 2230 C C . THR A 1 273 ? -7.633 9.496 7.313 1.00 84.25 273 THR A C 1
ATOM 2232 O O . THR A 1 273 ? -8.403 10.126 6.588 1.00 84.25 273 THR A O 1
ATOM 2235 N N . TYR A 1 274 ? -7.930 8.255 7.706 1.00 83.00 274 TYR A N 1
ATOM 2236 C CA . TYR A 1 274 ? -9.236 7.645 7.455 1.00 83.00 274 TYR A CA 1
ATOM 2237 C C . TYR A 1 274 ? -10.337 8.357 8.244 1.00 83.00 274 TYR A C 1
ATOM 2239 O O . TYR A 1 274 ? -11.415 8.597 7.699 1.00 83.00 274 TYR A O 1
ATOM 2247 N N . ALA A 1 275 ? -10.077 8.669 9.511 1.00 90.75 275 ALA A N 1
ATOM 2248 C CA . ALA A 1 275 ? -11.005 9.366 10.377 1.00 90.75 275 ALA A CA 1
ATOM 2249 C C . ALA A 1 275 ? -11.178 10.832 9.933 1.00 90.75 275 ALA A C 1
ATOM 2251 O O . ALA A 1 275 ? -12.324 11.251 9.817 1.00 90.75 275 ALA A O 1
ATOM 2252 N N . ASP A 1 276 ? -10.118 11.541 9.535 1.00 90.06 276 ASP A N 1
ATOM 2253 C CA . ASP A 1 276 ? -10.180 12.891 8.944 1.00 90.06 276 ASP A CA 1
ATOM 2254 C C . ASP A 1 276 ? -11.121 12.913 7.749 1.00 90.06 276 ASP A C 1
ATOM 2256 O O . ASP A 1 276 ? -12.118 13.623 7.723 1.00 90.06 276 ASP A O 1
ATOM 2260 N N . ARG A 1 277 ? -10.895 12.026 6.769 1.00 86.88 277 ARG A N 1
ATOM 2261 C CA . ARG A 1 277 ? -11.761 11.935 5.580 1.00 86.88 277 ARG A CA 1
ATOM 2262 C C . ARG A 1 277 ? -13.212 11.648 5.934 1.00 86.88 277 ARG A C 1
ATOM 2264 O O . ARG A 1 277 ? -14.118 12.071 5.217 1.00 86.88 277 ARG A O 1
ATOM 2271 N N . LEU A 1 278 ? -13.433 10.881 6.997 1.00 88.75 278 LEU A N 1
ATOM 2272 C CA . LEU A 1 278 ? -14.764 10.553 7.469 1.00 88.75 278 LEU A CA 1
ATOM 2273 C C . LEU A 1 278 ? -15.445 11.793 8.068 1.00 88.75 278 LEU A C 1
ATOM 2275 O O . LEU A 1 278 ? -16.593 12.079 7.729 1.00 88.75 278 LEU A O 1
ATOM 2279 N N . PHE A 1 279 ? -14.735 12.545 8.908 1.00 93.88 279 PHE A N 1
ATOM 2280 C CA . PHE A 1 279 ? -15.246 13.710 9.625 1.00 93.88 279 PHE A CA 1
ATOM 2281 C C . PHE A 1 279 ? -15.187 15.022 8.826 1.00 93.88 279 PHE A C 1
ATOM 2283 O O . PHE A 1 279 ? -15.954 15.925 9.144 1.00 93.88 279 PHE A O 1
ATOM 2290 N N . ALA A 1 280 ? -14.455 15.083 7.711 1.00 91.12 280 ALA A N 1
ATOM 2291 C CA . ALA A 1 280 ? -14.293 16.267 6.858 1.00 91.12 280 ALA A CA 1
ATOM 2292 C C . ALA A 1 280 ? -15.621 16.924 6.440 1.00 91.12 280 ALA A C 1
ATOM 2294 O O . ALA A 1 280 ? -15.748 18.143 6.393 1.00 91.12 280 ALA A O 1
ATOM 2295 N N . SER A 1 281 ? -16.674 16.131 6.194 1.00 91.69 281 SER A N 1
ATOM 2296 C CA . SER A 1 281 ? -18.025 16.654 5.890 1.00 91.69 281 SER A CA 1
ATOM 2297 C C . SER A 1 281 ? -18.661 17.492 7.013 1.00 91.69 281 SER A C 1
ATOM 2299 O O . SER A 1 281 ? -19.687 18.137 6.799 1.00 91.69 281 SER A O 1
ATOM 2301 N N . LEU A 1 282 ? -18.087 17.426 8.212 1.00 94.25 282 LEU A N 1
ATOM 2302 C CA . LEU A 1 282 ? -18.487 18.138 9.418 1.00 94.25 282 LEU A CA 1
ATOM 2303 C C . LEU A 1 282 ? -17.484 19.241 9.792 1.00 94.25 282 LEU A C 1
ATOM 2305 O O . LEU A 1 282 ? -17.697 19.866 10.826 1.00 94.25 282 LEU A O 1
ATOM 2309 N N . ASN A 1 283 ? -16.456 19.487 8.963 1.00 93.81 283 ASN A N 1
ATOM 2310 C CA . ASN A 1 283 ? -15.377 20.447 9.224 1.00 93.81 283 ASN A CA 1
ATOM 2311 C C . ASN A 1 283 ? -14.669 20.150 10.559 1.00 93.81 283 ASN A C 1
ATOM 2313 O O . ASN A 1 283 ? -14.588 21.012 11.439 1.00 93.81 283 ASN A O 1
ATOM 2317 N N . ILE A 1 284 ? -14.314 18.870 10.726 1.00 95.00 284 ILE A N 1
ATOM 2318 C CA . ILE A 1 284 ? -13.619 18.328 11.889 1.00 95.00 284 ILE A CA 1
ATOM 2319 C C . ILE A 1 284 ? -12.441 17.488 11.403 1.00 95.00 284 ILE A C 1
ATOM 2321 O O . ILE A 1 284 ? -12.666 16.511 10.677 1.00 95.00 284 ILE A O 1
ATOM 2325 N N . ASP A 1 285 ? -11.260 17.803 11.917 1.00 94.81 285 ASP A N 1
ATOM 2326 C CA . ASP A 1 285 ? -10.044 17.011 11.775 1.00 94.81 285 ASP A CA 1
ATOM 2327 C C . ASP A 1 285 ? -9.821 16.136 13.014 1.00 94.81 285 ASP A C 1
ATOM 2329 O O . ASP A 1 285 ? -10.310 16.413 14.113 1.00 94.81 285 ASP A O 1
ATOM 2333 N N . ILE A 1 286 ? -9.163 14.994 12.838 1.00 95.62 286 ILE A N 1
ATOM 2334 C CA . ILE A 1 286 ? -8.930 14.005 13.885 1.00 95.62 286 ILE A CA 1
ATOM 2335 C C . ILE A 1 286 ? -7.446 13.981 14.211 1.00 95.62 286 ILE A C 1
ATOM 2337 O O . ILE A 1 286 ? -6.608 13.721 13.360 1.00 95.62 286 ILE A O 1
ATOM 2341 N N . GLU A 1 287 ? -7.119 14.112 15.493 1.00 95.31 287 GLU A N 1
ATOM 2342 C CA . GLU A 1 287 ? -5.733 14.022 15.939 1.00 95.31 287 GLU A CA 1
ATOM 2343 C C . GLU A 1 287 ? -5.544 12.975 17.034 1.00 95.31 287 GLU A C 1
ATOM 2345 O O . GLU A 1 287 ? -6.307 12.884 18.007 1.00 95.31 287 GLU A O 1
ATOM 2350 N N . PHE A 1 288 ? -4.458 12.205 16.938 1.00 95.94 288 PHE A N 1
ATOM 2351 C CA . PHE A 1 288 ? -4.041 11.295 18.000 1.00 95.94 288 PHE A CA 1
ATOM 2352 C C . PHE A 1 288 ? -2.894 11.870 18.824 1.00 95.94 288 PHE A C 1
ATOM 2354 O O . PHE A 1 288 ? -1.731 11.882 18.411 1.00 95.94 288 PHE A O 1
ATOM 2361 N N . SER A 1 289 ? -3.200 12.246 20.068 1.00 95.25 289 SER A N 1
ATOM 2362 C CA . SER A 1 289 ? -2.182 12.693 21.022 1.00 95.25 289 SER A CA 1
ATOM 2363 C C . SER A 1 289 ? -1.122 11.614 21.278 1.00 95.25 289 SER A C 1
ATOM 2365 O O . SER A 1 289 ? -1.407 10.416 21.244 1.00 95.25 289 SER A O 1
ATOM 2367 N N . LYS A 1 290 ? 0.100 12.019 21.649 1.00 93.12 290 LYS A N 1
ATOM 2368 C CA . LYS A 1 290 ? 1.158 11.082 22.076 1.00 93.12 290 LYS A CA 1
ATOM 2369 C C . LYS A 1 290 ? 0.666 10.109 23.155 1.00 93.12 290 LYS A C 1
ATOM 2371 O O . LYS A 1 290 ? 0.922 8.912 23.073 1.00 93.12 290 LYS A O 1
ATOM 2376 N N . HIS A 1 291 ? -0.110 10.614 24.117 1.00 94.88 291 HIS A N 1
ATOM 2377 C CA . HIS A 1 291 ? -0.675 9.792 25.180 1.00 94.88 291 HIS A CA 1
ATOM 2378 C C . HIS A 1 291 ? -1.680 8.766 24.643 1.00 94.88 291 HIS A C 1
ATOM 2380 O O . HIS A 1 291 ? -1.675 7.637 25.110 1.00 94.88 291 HIS A O 1
ATOM 2386 N N . PHE A 1 292 ? -2.499 9.087 23.637 1.00 95.88 292 PHE A N 1
ATOM 2387 C CA . PHE A 1 292 ? -3.315 8.079 22.953 1.00 95.88 292 PHE A CA 1
ATOM 2388 C C . PHE A 1 292 ? -2.450 6.952 22.371 1.00 95.88 292 PHE A C 1
ATOM 2390 O O . PHE A 1 292 ? -2.746 5.781 22.609 1.00 95.88 292 PHE A O 1
ATOM 2397 N N . LYS A 1 293 ? -1.350 7.294 21.684 1.00 92.00 293 LYS A N 1
ATOM 2398 C CA . LYS A 1 293 ? -0.438 6.308 21.071 1.00 92.00 293 LYS A CA 1
ATOM 2399 C C . LYS A 1 293 ? 0.172 5.378 22.125 1.00 92.00 293 LYS A C 1
ATOM 2401 O O . LYS A 1 293 ? 0.062 4.158 22.009 1.00 92.00 293 LYS A O 1
ATOM 2406 N N . ASP A 1 294 ? 0.712 5.951 23.202 1.00 90.31 294 ASP A N 1
ATOM 2407 C CA . ASP A 1 294 ? 1.341 5.212 24.310 1.00 90.31 294 ASP A CA 1
ATOM 2408 C C . ASP A 1 294 ? 0.368 4.222 24.980 1.00 90.31 294 ASP A C 1
ATOM 2410 O O . ASP A 1 294 ? 0.750 3.171 25.499 1.00 90.31 294 ASP A O 1
ATOM 2414 N N . ARG A 1 295 ? -0.926 4.549 24.960 1.00 93.00 295 ARG A N 1
ATOM 2415 C CA . ARG A 1 295 ? -1.984 3.826 25.669 1.00 93.00 295 ARG A CA 1
ATOM 2416 C C . ARG A 1 295 ? -2.562 2.634 24.920 1.00 93.00 295 ARG A C 1
ATOM 2418 O O . ARG A 1 295 ? -3.244 1.821 25.549 1.00 93.00 295 ARG A O 1
ATOM 2425 N N . LEU A 1 296 ? -2.282 2.484 23.626 1.00 90.31 296 LEU A N 1
ATOM 2426 C CA . LEU A 1 296 ? -2.784 1.368 22.811 1.00 90.31 296 LEU A CA 1
ATOM 2427 C C . LEU A 1 296 ? -2.361 -0.004 23.362 1.00 90.31 296 LEU A C 1
ATOM 2429 O O . LEU A 1 296 ? -3.122 -0.971 23.287 1.00 90.31 296 LEU A O 1
ATOM 2433 N N . LYS A 1 297 ? -1.182 -0.064 23.991 1.00 85.00 297 LYS A N 1
ATOM 2434 C CA . LYS A 1 297 ? -0.571 -1.288 24.541 1.00 85.00 297 LYS A CA 1
ATOM 2435 C C . LYS A 1 297 ? -0.444 -1.278 26.056 1.00 85.00 297 LYS A C 1
ATOM 2437 O O . LYS A 1 297 ? 0.287 -2.088 26.619 1.00 85.00 297 LYS A O 1
ATOM 2442 N N . ASP A 1 298 ? -1.099 -0.336 26.728 1.00 88.69 298 ASP A N 1
ATOM 2443 C CA . ASP A 1 298 ? -0.999 -0.256 28.179 1.00 88.69 298 ASP A CA 1
ATOM 2444 C C . ASP A 1 298 ? -1.436 -1.605 28.791 1.00 88.69 298 ASP A C 1
ATOM 2446 O O . ASP A 1 298 ? -2.536 -2.067 28.470 1.00 88.69 298 ASP A O 1
ATOM 2450 N N . PRO A 1 299 ? -0.631 -2.244 29.666 1.00 89.00 299 PRO A N 1
ATOM 2451 C CA . PRO A 1 299 ? -0.972 -3.536 30.270 1.00 89.00 299 PRO A CA 1
ATOM 2452 C C . PRO A 1 299 ? -2.334 -3.544 30.973 1.00 89.00 299 PRO A C 1
ATOM 2454 O O . PRO A 1 299 ? -2.975 -4.588 31.087 1.00 89.00 299 PRO A O 1
ATOM 2457 N N . ARG A 1 300 ? -2.829 -2.371 31.396 1.00 90.19 300 ARG A N 1
ATOM 2458 C CA . ARG A 1 300 ? -4.178 -2.201 31.957 1.00 90.19 300 ARG A CA 1
ATOM 2459 C C . ARG A 1 300 ? -5.295 -2.569 30.986 1.00 90.19 300 ARG A C 1
ATOM 2461 O O . ARG A 1 300 ? -6.398 -2.851 31.443 1.00 90.19 300 ARG A O 1
ATOM 2468 N N . ASN A 1 301 ? -5.029 -2.578 29.681 1.00 91.19 301 ASN A N 1
ATOM 2469 C CA . ASN A 1 301 ? -5.995 -3.001 28.674 1.00 91.19 301 ASN A CA 1
ATOM 2470 C C . ASN A 1 301 ? -6.233 -4.521 28.694 1.00 91.19 301 ASN A C 1
ATOM 2472 O O . ASN A 1 301 ? -7.213 -4.965 28.103 1.00 91.19 301 ASN A O 1
ATOM 2476 N N . GLN A 1 302 ? -5.384 -5.303 29.383 1.00 86.94 302 GLN A N 1
ATOM 2477 C CA . GLN A 1 302 ? -5.383 -6.775 29.490 1.00 86.94 302 GLN A CA 1
ATOM 2478 C C . GLN A 1 302 ? -5.122 -7.505 28.166 1.00 86.94 302 GLN A C 1
ATOM 2480 O O . GLN A 1 302 ? -4.287 -8.401 28.116 1.00 86.94 302 GLN A O 1
ATOM 2485 N N . LYS A 1 303 ? -5.799 -7.090 27.094 1.00 85.38 303 LYS A N 1
ATOM 2486 C CA . LYS A 1 303 ? -5.528 -7.464 25.709 1.00 85.38 303 LYS A CA 1
ATOM 2487 C C . LYS A 1 303 ? -5.271 -6.206 24.869 1.00 85.38 303 LYS A C 1
ATOM 2489 O O . LYS A 1 303 ? -5.921 -5.180 25.128 1.00 85.38 303 LYS A O 1
ATOM 2494 N N . PRO A 1 304 ? -4.380 -6.270 23.865 1.00 83.25 304 PRO A N 1
ATOM 2495 C CA . PRO A 1 304 ? -4.108 -5.142 22.980 1.00 83.25 304 PRO A CA 1
ATOM 2496 C C . PRO A 1 304 ? -5.383 -4.561 22.357 1.00 83.25 304 PRO A C 1
ATOM 2498 O O . PRO A 1 304 ? -6.369 -5.269 22.126 1.00 83.25 304 PRO A O 1
ATOM 2501 N N . ILE A 1 305 ? -5.387 -3.251 22.118 1.00 88.81 305 ILE A N 1
ATOM 2502 C CA . ILE A 1 305 ? -6.423 -2.602 21.310 1.00 88.81 305 ILE A CA 1
ATOM 2503 C C . ILE A 1 305 ? -5.999 -2.708 19.851 1.00 88.81 305 ILE A C 1
ATOM 2505 O O . ILE A 1 305 ? -4.879 -2.350 19.498 1.00 88.81 305 ILE A O 1
ATOM 2509 N N . THR A 1 306 ? -6.888 -3.226 19.012 1.00 83.81 306 THR A N 1
ATOM 2510 C CA . THR A 1 306 ? -6.574 -3.574 17.623 1.00 83.81 306 THR A CA 1
ATOM 2511 C C . THR A 1 306 ? -6.984 -2.473 16.644 1.00 83.81 306 THR A C 1
ATOM 2513 O O . THR A 1 306 ? -7.922 -1.711 16.887 1.00 83.81 306 THR A O 1
ATOM 2516 N N . MET A 1 307 ? -6.344 -2.435 15.468 1.00 83.19 307 MET A N 1
ATOM 2517 C CA . MET A 1 307 ? -6.740 -1.522 14.383 1.00 83.19 307 MET A CA 1
ATOM 2518 C C . MET A 1 307 ? -8.200 -1.692 13.960 1.00 83.19 307 MET A C 1
ATOM 2520 O O . MET A 1 307 ? -8.853 -0.712 13.607 1.00 83.19 307 MET A O 1
ATOM 2524 N N . ALA A 1 308 ? -8.722 -2.922 13.995 1.00 76.38 308 ALA A N 1
ATOM 2525 C CA . ALA A 1 308 ? -10.110 -3.208 13.647 1.00 76.38 308 ALA A CA 1
ATOM 2526 C C . ALA A 1 308 ? -11.089 -2.567 14.644 1.00 76.38 308 ALA A C 1
ATOM 2528 O O . ALA A 1 308 ? -12.097 -1.993 14.231 1.00 76.38 308 ALA A O 1
ATOM 2529 N N . GLU A 1 309 ? -10.774 -2.610 15.942 1.00 88.25 309 GLU A N 1
ATOM 2530 C CA . GLU A 1 309 ? -11.577 -1.964 16.987 1.00 88.25 309 GLU A CA 1
ATOM 2531 C C . GLU A 1 309 ? -11.579 -0.444 16.836 1.00 88.25 309 GLU A C 1
ATOM 2533 O O . GLU A 1 309 ? -12.646 0.165 16.834 1.00 88.25 309 GLU A O 1
ATOM 2538 N N . LEU A 1 310 ? -10.406 0.162 16.633 1.00 91.94 310 LEU A N 1
ATOM 2539 C CA . LEU A 1 310 ? -10.293 1.606 16.430 1.00 91.94 310 LEU A CA 1
ATOM 2540 C C . LEU A 1 310 ? -11.052 2.074 15.185 1.00 91.94 310 LEU A C 1
ATOM 2542 O O . LEU A 1 310 ? -11.859 2.998 15.243 1.00 91.94 310 LEU A O 1
ATOM 2546 N N . THR A 1 311 ? -10.838 1.392 14.063 1.00 85.44 311 THR A N 1
ATOM 2547 C CA . THR A 1 311 ? -11.498 1.703 12.793 1.00 85.44 311 THR A CA 1
ATOM 2548 C C . THR A 1 311 ? -13.018 1.619 12.923 1.00 85.44 311 THR A C 1
ATOM 2550 O O . THR A 1 311 ? -13.742 2.517 12.488 1.00 85.44 311 THR A O 1
ATOM 2553 N N . ARG A 1 312 ? -13.519 0.550 13.559 1.00 87.06 312 ARG A N 1
ATOM 2554 C CA . ARG A 1 312 ? -14.946 0.385 13.854 1.00 87.06 312 ARG A CA 1
ATOM 2555 C C . ARG A 1 312 ? -15.458 1.515 14.744 1.00 87.06 312 ARG A C 1
ATOM 2557 O O . ARG A 1 312 ? -16.551 2.012 14.473 1.00 87.06 312 ARG A O 1
ATOM 2564 N N . LEU A 1 313 ? -14.705 1.898 15.778 1.00 94.94 313 LEU A N 1
ATOM 2565 C CA . LEU A 1 313 ? -15.085 2.961 16.705 1.00 94.94 313 LEU A CA 1
ATOM 2566 C C . LEU A 1 313 ? -15.315 4.280 15.968 1.00 94.94 313 LEU A C 1
ATOM 2568 O O . LEU A 1 313 ? -16.444 4.766 15.963 1.00 94.94 313 LEU A O 1
ATOM 2572 N N . PHE A 1 314 ? -14.298 4.804 15.279 1.00 95.06 314 PHE A N 1
ATOM 2573 C CA . PHE A 1 314 ? -14.401 6.074 14.549 1.00 95.06 314 PHE A CA 1
ATOM 2574 C C . PHE A 1 314 ? -15.501 6.038 13.487 1.00 95.06 314 PHE A C 1
ATOM 2576 O O . PHE A 1 314 ? -16.320 6.954 13.408 1.00 95.06 314 PHE A O 1
ATOM 2583 N N . LYS A 1 315 ? -15.605 4.933 12.737 1.00 89.50 315 LYS A N 1
ATOM 2584 C CA . LYS A 1 315 ? -16.646 4.765 11.720 1.00 89.50 315 LYS A CA 1
ATOM 2585 C C . LYS A 1 315 ? -18.058 4.853 12.296 1.00 89.50 315 LYS A C 1
ATOM 2587 O O . LYS A 1 315 ? -18.916 5.557 11.761 1.00 89.50 315 LYS A O 1
ATOM 2592 N N . GLN A 1 316 ? -18.336 4.081 13.344 1.00 92.88 316 GLN A N 1
ATOM 2593 C CA . GLN A 1 316 ? -19.676 4.033 13.922 1.00 92.88 316 GLN A CA 1
ATOM 2594 C C . GLN A 1 316 ? -19.999 5.308 14.700 1.00 92.88 316 GLN A C 1
ATOM 2596 O O . GLN A 1 316 ? -21.136 5.771 14.639 1.00 92.88 316 GLN A O 1
ATOM 2601 N N . VAL A 1 317 ? -19.014 5.896 15.383 1.00 96.75 317 VAL A N 1
ATOM 2602 C CA . VAL A 1 317 ? -19.194 7.180 16.060 1.00 96.75 317 VAL A CA 1
ATOM 2603 C C . VAL A 1 317 ? -19.539 8.257 15.050 1.00 96.75 317 VAL A C 1
ATOM 2605 O O . VAL A 1 317 ? -20.546 8.918 15.236 1.00 96.75 317 VAL A O 1
ATOM 2608 N N . TYR A 1 318 ? -18.807 8.398 13.948 1.00 95.25 318 TYR A N 1
ATOM 2609 C CA . TYR A 1 318 ? -19.195 9.343 12.903 1.00 95.25 318 TYR A CA 1
ATOM 2610 C C . TYR A 1 318 ? -20.629 9.099 12.416 1.00 95.25 318 TYR A C 1
ATOM 2612 O O . TYR A 1 318 ? -21.456 10.012 12.406 1.00 95.25 318 TYR A O 1
ATOM 2620 N N . LYS A 1 319 ? -20.950 7.842 12.074 1.00 92.88 319 LYS A N 1
ATOM 2621 C CA . LYS A 1 319 ? -22.254 7.469 11.514 1.00 92.88 319 LYS A CA 1
ATOM 2622 C C . LYS A 1 319 ? -23.421 7.851 12.429 1.00 92.88 319 LYS A C 1
ATOM 2624 O O . LYS A 1 319 ? -24.447 8.309 11.932 1.00 92.88 319 LYS A O 1
ATOM 2629 N N . TYR A 1 320 ? -23.299 7.597 13.730 1.00 95.94 320 TYR A N 1
ATOM 2630 C CA . TYR A 1 320 ? -24.405 7.773 14.677 1.00 95.94 320 TYR A CA 1
ATOM 2631 C C . TYR A 1 320 ? -24.322 9.071 15.482 1.00 95.94 320 TYR A C 1
ATOM 2633 O O . TYR A 1 320 ? -25.353 9.601 15.885 1.00 95.94 320 TYR A O 1
ATOM 2641 N N . HIS A 1 321 ? -23.115 9.591 15.682 1.00 97.69 321 HIS A N 1
ATOM 2642 C CA . HIS A 1 321 ? -22.803 10.658 16.632 1.00 97.69 321 HIS A CA 1
ATOM 2643 C C . HIS A 1 321 ? -21.957 11.791 16.044 1.00 97.69 321 HIS A C 1
ATOM 2645 O O . HIS A 1 321 ? -21.741 12.770 16.743 1.00 97.69 321 HIS A O 1
ATOM 2651 N N . GLY A 1 322 ? -21.531 11.736 14.776 1.00 95.81 322 GLY A N 1
ATOM 2652 C CA . GLY A 1 322 ? -20.687 12.779 14.179 1.00 95.81 322 GLY A CA 1
ATOM 2653 C C . GLY A 1 322 ? -21.314 14.175 14.261 1.00 95.81 322 GLY A C 1
ATOM 2654 O O . GLY A 1 322 ? -20.694 15.105 14.765 1.00 95.81 322 GLY A O 1
ATOM 2655 N N . LYS A 1 323 ? -22.585 14.315 13.856 1.00 96.19 323 LYS A N 1
ATOM 2656 C CA . LYS A 1 323 ? -23.322 15.588 13.976 1.00 96.19 323 LYS A CA 1
ATOM 2657 C C . LYS A 1 323 ? -23.502 16.038 15.439 1.00 96.19 323 LYS A C 1
ATOM 2659 O O . LYS A 1 323 ? -23.192 17.192 15.714 1.00 96.19 323 LYS A O 1
ATOM 2664 N N . PRO A 1 324 ? -23.966 15.180 16.373 1.00 97.75 324 PRO A N 1
ATOM 2665 C CA . PRO A 1 324 ? -23.984 15.516 17.799 1.00 97.75 324 PRO A CA 1
ATOM 2666 C C . PRO A 1 324 ? -22.636 15.977 18.361 1.00 97.75 324 PRO A C 1
ATOM 2668 O O . PRO A 1 324 ? -22.604 16.925 19.135 1.00 97.75 324 PRO A O 1
ATOM 2671 N N . ILE A 1 325 ? -21.532 15.339 17.961 1.00 97.12 325 ILE A N 1
ATOM 2672 C CA . ILE A 1 325 ? -20.181 15.725 18.382 1.00 97.12 325 ILE A CA 1
ATOM 2673 C C . ILE A 1 325 ? -19.850 17.128 17.871 1.00 97.12 325 ILE A C 1
ATOM 2675 O O . ILE A 1 325 ? -19.472 17.976 18.670 1.00 97.12 325 ILE A O 1
ATOM 2679 N N . ALA A 1 326 ? -20.081 17.408 16.586 1.00 94.69 326 ALA A N 1
ATOM 2680 C CA . ALA A 1 326 ? -19.835 18.730 16.004 1.00 94.69 326 ALA A CA 1
ATOM 2681 C C . ALA A 1 326 ? -20.626 19.857 16.698 1.00 94.69 326 ALA A C 1
ATOM 2683 O O . ALA A 1 326 ? -20.179 20.997 16.759 1.00 94.69 326 ALA A O 1
ATOM 2684 N N . GLN A 1 327 ? -21.801 19.541 17.250 1.00 95.88 327 GLN A N 1
ATOM 2685 C CA . GLN A 1 327 ? -22.660 20.498 17.953 1.00 95.88 327 GLN A CA 1
ATOM 2686 C C . GLN A 1 327 ? -22.201 20.831 19.377 1.00 95.88 327 GLN A C 1
ATOM 2688 O O . GLN A 1 327 ? -22.728 21.780 19.956 1.00 95.88 327 GLN A O 1
ATOM 2693 N N . LEU A 1 328 ? -21.253 20.082 19.951 1.00 95.88 328 LEU A N 1
ATOM 2694 C CA . LEU A 1 328 ? -20.706 20.401 21.272 1.00 95.88 328 LEU A CA 1
ATOM 2695 C C . LEU A 1 328 ? -19.913 21.716 21.268 1.00 95.88 328 LEU A C 1
ATOM 2697 O O . LEU A 1 328 ? -19.911 22.420 22.275 1.00 95.88 328 LEU A O 1
ATOM 2701 N N . GLY A 1 329 ? -19.300 22.053 20.131 1.00 89.81 329 GLY A N 1
ATOM 2702 C CA . GLY A 1 329 ? -18.501 23.260 19.955 1.00 89.81 329 GLY A CA 1
ATOM 2703 C C . GLY A 1 329 ? -17.085 23.172 20.545 1.00 89.81 329 GLY A C 1
ATOM 2704 O O . GLY A 1 329 ? -16.698 22.131 21.084 1.00 89.81 329 GLY A O 1
ATOM 2705 N N . PRO A 1 330 ? -16.300 24.257 20.414 1.00 94.19 330 PRO A N 1
ATOM 2706 C CA . PRO A 1 330 ? -14.931 24.332 20.920 1.00 94.19 330 PRO A CA 1
ATOM 2707 C C . PRO A 1 330 ? -14.844 24.085 22.430 1.00 94.19 330 PRO A C 1
ATOM 2709 O O . PRO A 1 330 ? -15.781 24.377 23.173 1.00 94.19 330 PRO A O 1
ATOM 2712 N N . ASP A 1 331 ? -13.703 23.563 22.872 1.00 93.31 331 ASP A N 1
ATOM 2713 C CA . ASP A 1 331 ? -13.343 23.265 24.266 1.00 93.31 331 ASP A CA 1
ATOM 2714 C C . ASP A 1 331 ? -14.186 22.173 24.947 1.00 93.31 331 ASP A C 1
ATOM 2716 O O . ASP A 1 331 ? -13.983 21.854 26.123 1.00 93.31 331 ASP A O 1
ATOM 2720 N N . ALA A 1 332 ? -15.124 21.557 24.225 1.00 97.06 332 ALA A N 1
ATOM 2721 C CA . ALA A 1 332 ? -15.921 20.470 24.761 1.00 97.06 332 ALA A CA 1
ATOM 2722 C C . ALA A 1 332 ? -15.091 19.191 24.925 1.00 97.06 332 ALA A C 1
ATOM 2724 O O . ALA A 1 332 ? -14.346 18.787 24.033 1.00 97.06 332 ALA A O 1
ATOM 2725 N N . GLU A 1 333 ? -15.288 18.494 26.044 1.00 98.12 333 GLU A N 1
ATOM 2726 C CA . GLU A 1 333 ? -14.724 17.164 26.271 1.00 98.12 333 GLU A CA 1
ATOM 2727 C C . GLU A 1 333 ? -15.818 16.105 26.294 1.00 98.12 333 GLU A C 1
ATOM 2729 O O . GLU A 1 333 ? -16.873 16.293 26.898 1.00 98.12 333 GLU A O 1
ATOM 2734 N N . ALA A 1 334 ? -15.551 14.954 25.686 1.00 98.44 334 ALA A N 1
ATOM 2735 C CA . ALA A 1 334 ? -16.479 13.832 25.658 1.00 98.44 334 ALA A CA 1
ATOM 2736 C C . ALA A 1 334 ? -15.736 12.501 25.488 1.00 98.44 334 ALA A C 1
ATOM 2738 O O . ALA A 1 334 ? -14.505 12.449 25.433 1.00 98.44 334 ALA A O 1
ATOM 2739 N N . VAL A 1 335 ? -16.479 11.393 25.476 1.00 98.44 335 VAL A N 1
ATOM 2740 C CA . VAL A 1 335 ? -15.909 10.045 25.373 1.00 98.44 335 VAL A CA 1
ATOM 2741 C C . VAL A 1 335 ? -16.631 9.234 24.309 1.00 98.44 335 VAL A C 1
ATOM 2743 O O . VAL A 1 335 ? -17.835 9.010 24.394 1.00 98.44 335 VAL A O 1
ATOM 2746 N N . MET A 1 336 ? -15.881 8.731 23.331 1.00 98.38 336 MET A N 1
ATOM 2747 C CA . MET A 1 336 ? -16.350 7.700 22.403 1.00 98.38 336 MET A CA 1
ATOM 2748 C C . MET A 1 336 ? -16.223 6.320 23.054 1.00 98.38 336 MET A C 1
ATOM 2750 O O . MET A 1 336 ? -15.174 6.015 23.625 1.00 98.38 336 MET A O 1
ATOM 2754 N N . LYS A 1 337 ? -17.256 5.472 22.969 1.00 98.00 337 LYS A N 1
ATOM 2755 C CA . LYS A 1 337 ? -17.260 4.147 23.626 1.00 98.00 337 LYS A CA 1
ATOM 2756 C C . LYS A 1 337 ? -17.713 3.042 22.677 1.00 98.00 337 LYS A C 1
ATOM 2758 O O . LYS A 1 337 ? -18.836 3.098 22.186 1.00 98.00 337 LYS A O 1
ATOM 2763 N N . ASP A 1 338 ? -16.894 2.008 22.478 1.00 96.94 338 ASP A N 1
ATOM 2764 C CA . ASP A 1 338 ? -17.336 0.743 21.875 1.00 96.94 338 ASP A CA 1
ATOM 2765 C C . ASP A 1 338 ? -17.754 -0.231 22.974 1.00 96.94 338 ASP A C 1
ATOM 2767 O O . ASP A 1 338 ? -16.925 -0.899 23.592 1.00 96.94 338 ASP A O 1
ATOM 2771 N N . MET A 1 339 ? -19.064 -0.335 23.198 1.00 94.56 339 MET A N 1
ATOM 2772 C CA . MET A 1 339 ? -19.628 -1.172 24.261 1.00 94.56 339 MET A CA 1
ATOM 2773 C C . MET A 1 339 ? -19.433 -2.670 24.006 1.00 94.56 339 MET A C 1
ATOM 2775 O O . MET A 1 339 ? -19.579 -3.468 24.925 1.00 94.56 339 MET A O 1
ATOM 2779 N N . ARG A 1 340 ? -19.117 -3.075 22.768 1.00 91.69 340 ARG A N 1
ATOM 2780 C CA . ARG A 1 340 ? -18.836 -4.480 22.440 1.00 91.69 340 ARG A CA 1
ATOM 2781 C C . ARG A 1 340 ? -17.456 -4.916 22.917 1.00 91.69 340 ARG A C 1
ATOM 2783 O O . ARG A 1 340 ? -17.236 -6.097 23.174 1.00 91.69 340 ARG A O 1
ATOM 2790 N N . THR A 1 341 ? -16.512 -3.984 22.944 1.00 92.69 341 THR A N 1
ATOM 2791 C CA . THR A 1 341 ? -15.096 -4.272 23.184 1.00 92.69 341 THR A CA 1
ATOM 2792 C C . THR A 1 341 ? -14.551 -3.558 24.414 1.00 92.69 341 THR A C 1
ATOM 2794 O O . THR A 1 341 ? -13.379 -3.729 24.747 1.00 92.69 341 THR A O 1
ATOM 2797 N N . ASP A 1 342 ? -15.393 -2.795 25.112 1.00 96.44 342 ASP A N 1
ATOM 2798 C CA . ASP A 1 342 ? -15.042 -1.971 26.267 1.00 96.44 342 ASP A CA 1
ATOM 2799 C C . ASP A 1 342 ? -13.925 -0.960 25.969 1.00 96.44 342 ASP A C 1
ATOM 2801 O O . ASP A 1 342 ? -13.192 -0.553 26.874 1.00 96.44 342 ASP A O 1
ATOM 2805 N N . VAL A 1 343 ? -13.759 -0.568 24.701 1.00 97.19 343 VAL A N 1
ATOM 2806 C CA . VAL A 1 343 ? -12.776 0.435 24.277 1.00 97.19 343 VAL A CA 1
ATOM 2807 C C . VAL A 1 343 ? -13.380 1.824 24.443 1.00 97.19 343 VAL A C 1
ATOM 2809 O O . VAL A 1 343 ? -14.455 2.111 23.922 1.00 97.19 343 VAL A O 1
ATOM 2812 N N . ASN A 1 344 ? -12.672 2.695 25.158 1.00 98.12 344 ASN A N 1
ATOM 2813 C CA . ASN A 1 344 ? -13.100 4.055 25.464 1.00 98.12 344 ASN A CA 1
ATOM 2814 C C . ASN A 1 344 ? -12.021 5.041 25.018 1.00 98.12 344 ASN A C 1
ATOM 2816 O O . ASN A 1 344 ? -10.850 4.868 25.367 1.00 98.12 344 ASN A O 1
ATOM 2820 N N . VAL A 1 345 ? -12.425 6.080 24.288 1.00 98.38 345 VAL A N 1
ATOM 2821 C CA . VAL A 1 345 ? -11.551 7.143 23.779 1.00 98.38 345 VAL A CA 1
ATOM 2822 C C . VAL A 1 345 ? -12.087 8.496 24.245 1.00 98.38 345 VAL A C 1
ATOM 2824 O O . VAL A 1 345 ? -12.994 9.052 23.619 1.00 98.38 345 VAL A O 1
ATOM 2827 N N . PRO A 1 346 ? -11.569 9.024 25.366 1.00 98.44 346 PRO A N 1
ATOM 2828 C CA . PRO A 1 346 ? -11.764 10.417 25.736 1.00 98.44 346 PRO A CA 1
ATOM 2829 C C . PRO A 1 346 ? -11.120 11.358 24.718 1.00 98.44 346 PRO A C 1
ATOM 2831 O O . PRO A 1 346 ? -9.967 11.159 24.324 1.00 98.44 346 PRO A O 1
ATOM 2834 N N . PHE A 1 347 ? -11.845 12.402 24.337 1.00 98.44 347 PHE A N 1
ATOM 2835 C CA . PHE A 1 347 ? -11.396 13.413 23.389 1.00 98.44 347 PHE A CA 1
ATOM 2836 C C . PHE A 1 347 ? -11.778 14.823 23.846 1.00 98.44 347 PHE A C 1
ATOM 2838 O O . PHE A 1 347 ? -12.658 14.991 24.694 1.00 98.44 347 PHE A O 1
ATOM 2845 N N . ALA A 1 348 ? -11.095 15.815 23.284 1.00 97.88 348 ALA A N 1
ATOM 2846 C CA . ALA A 1 348 ? -11.478 17.220 23.353 1.00 97.88 348 ALA A CA 1
ATOM 2847 C C . ALA A 1 348 ? -11.683 17.758 21.937 1.00 97.88 348 ALA A C 1
ATOM 2849 O O . ALA A 1 348 ? -11.016 17.293 21.016 1.00 97.88 348 ALA A O 1
ATOM 2850 N N . LEU A 1 349 ? -12.589 18.718 21.791 1.00 97.44 349 LEU A N 1
ATOM 2851 C CA . LEU A 1 349 ? -12.714 19.537 20.593 1.00 97.44 349 LEU A CA 1
ATOM 2852 C C . LEU A 1 349 ? -11.922 20.824 20.799 1.00 97.44 349 LEU A C 1
ATOM 2854 O O . LEU A 1 349 ? -12.121 21.507 21.800 1.00 97.44 349 LEU A O 1
ATOM 2858 N N . GLN A 1 350 ? -11.028 21.151 19.877 1.00 95.75 350 GLN A N 1
ATOM 2859 C CA . GLN A 1 350 ? -10.246 22.387 19.899 1.00 95.75 350 GLN A CA 1
ATOM 2860 C C . GLN A 1 350 ? -10.523 23.156 18.615 1.00 95.75 350 GLN A C 1
ATOM 2862 O O . GLN A 1 350 ? -10.754 22.552 17.582 1.00 95.75 350 GLN A O 1
ATOM 2867 N N . TRP A 1 351 ? -10.583 24.481 18.686 1.00 92.31 351 TRP A N 1
ATOM 2868 C CA . TRP A 1 351 ? -10.711 25.309 17.489 1.00 92.31 351 TRP A CA 1
ATOM 2869 C C . TRP A 1 351 ? -9.333 25.844 17.123 1.00 92.31 351 TRP A C 1
ATOM 2871 O O . TRP A 1 351 ? -8.726 26.547 17.936 1.00 92.31 351 TRP A O 1
ATOM 2881 N N . ASP A 1 352 ? -8.850 25.536 15.924 1.00 87.06 352 ASP A N 1
ATOM 2882 C CA . ASP A 1 352 ? -7.507 25.925 15.473 1.00 87.06 352 ASP A CA 1
ATOM 2883 C C . ASP A 1 352 ? -7.475 27.298 14.769 1.00 87.06 352 ASP A C 1
ATOM 2885 O O . ASP A 1 352 ? -6.413 27.895 14.577 1.00 87.06 352 ASP A O 1
ATOM 2889 N N . GLY A 1 353 ? -8.651 27.850 14.456 1.00 85.81 353 GLY A N 1
ATOM 2890 C CA . GLY A 1 353 ? -8.815 29.090 13.697 1.00 85.81 353 GLY A CA 1
ATOM 2891 C C . GLY A 1 353 ? -9.601 28.904 12.400 1.00 85.81 353 GLY A C 1
ATOM 2892 O O . GLY A 1 353 ? -10.238 29.862 11.955 1.00 85.81 353 GLY A O 1
ATOM 2893 N N . GLU A 1 354 ? -9.608 27.693 11.846 1.00 88.75 354 GLU A N 1
ATOM 2894 C CA . GLU A 1 354 ? -10.243 27.329 10.577 1.00 88.75 354 GLU A CA 1
ATOM 2895 C C . GLU A 1 354 ? -11.275 26.203 10.762 1.00 88.75 354 GLU A C 1
ATOM 2897 O O . GLU A 1 354 ? -12.392 26.298 10.236 1.00 88.75 354 GLU A O 1
ATOM 2902 N N . GLU A 1 355 ? -10.950 25.183 11.558 1.00 90.25 355 GLU A N 1
ATOM 2903 C CA . GLU A 1 355 ? -11.802 24.031 11.829 1.00 90.25 355 GLU A CA 1
ATOM 2904 C C . GLU A 1 355 ? -11.715 23.495 13.271 1.00 90.25 355 GLU A C 1
ATOM 2906 O O . GLU A 1 355 ? -11.103 24.092 14.161 1.00 90.25 355 GLU A O 1
ATOM 2911 N N . LEU A 1 356 ? -12.489 22.438 13.551 1.00 93.81 356 LEU A N 1
ATOM 2912 C CA . LEU A 1 356 ? -12.522 21.786 14.861 1.00 93.81 356 LEU A CA 1
ATOM 2913 C C . LEU A 1 356 ? -11.608 20.558 14.873 1.00 93.81 356 LEU A C 1
ATOM 2915 O O . LEU A 1 356 ? -11.897 19.578 14.197 1.00 93.81 356 LEU A O 1
ATOM 2919 N N . ASP A 1 357 ? -10.630 20.528 15.764 1.00 95.50 357 ASP A N 1
ATOM 2920 C CA . ASP A 1 357 ? -9.801 19.353 16.007 1.00 95.50 357 ASP A CA 1
ATOM 2921 C C . ASP A 1 357 ? -10.429 18.468 17.078 1.00 95.50 357 ASP A C 1
ATOM 2923 O O . ASP A 1 357 ? -10.534 18.839 18.253 1.00 95.50 357 ASP A O 1
ATOM 2927 N N . LEU A 1 358 ? -10.808 17.250 16.707 1.00 97.88 358 LEU A N 1
ATOM 2928 C CA . LEU A 1 358 ? -11.115 16.185 17.649 1.00 97.88 358 LEU A CA 1
ATOM 2929 C C . LEU A 1 358 ? -9.812 15.509 18.073 1.00 97.88 358 LEU A C 1
ATOM 2931 O O . LEU A 1 358 ? -9.359 14.519 17.494 1.00 97.88 358 LEU A O 1
ATOM 2935 N N . VAL A 1 359 ? -9.243 16.009 19.166 1.00 97.62 359 VAL A N 1
ATOM 2936 C CA . VAL A 1 359 ? -8.016 15.474 19.752 1.00 97.62 359 VAL A CA 1
ATOM 2937 C C . VAL A 1 359 ? -8.355 14.300 20.665 1.00 97.62 359 VAL A C 1
ATOM 2939 O O . VAL A 1 359 ? -8.832 14.472 21.793 1.00 97.62 359 VAL A O 1
ATOM 2942 N N . ALA A 1 360 ? -8.066 13.075 20.225 1.00 97.75 360 ALA A N 1
ATOM 2943 C CA . ALA A 1 360 ? -8.162 11.896 21.076 1.00 97.75 360 ALA A CA 1
ATOM 2944 C C . ALA A 1 360 ? -7.040 11.929 22.132 1.00 97.75 360 ALA A C 1
ATOM 2946 O O . ALA A 1 360 ? -5.853 11.714 21.857 1.00 97.75 360 ALA A O 1
ATOM 2947 N N . LYS A 1 361 ? -7.419 12.205 23.382 1.00 97.62 361 LYS A N 1
ATOM 2948 C CA . LYS A 1 361 ? -6.488 12.479 24.492 1.00 97.62 361 LYS A CA 1
ATOM 2949 C C . LYS A 1 361 ? -5.849 11.214 25.053 1.00 97.62 361 LYS A C 1
ATOM 2951 O O . LYS A 1 361 ? -4.756 11.243 25.616 1.00 97.62 361 LYS A O 1
ATOM 2956 N N . THR A 1 362 ? -6.580 10.107 25.014 1.00 96.88 362 THR A N 1
ATOM 2957 C CA . THR A 1 362 ? -6.146 8.824 25.566 1.00 96.88 362 THR A CA 1
ATOM 2958 C C . THR A 1 362 ? -7.039 7.704 25.050 1.00 96.88 362 THR A C 1
ATOM 2960 O O . THR A 1 362 ? -8.058 7.947 24.407 1.00 96.88 362 THR A O 1
ATOM 2963 N N . ILE A 1 363 ? -6.673 6.469 25.370 1.00 97.50 363 ILE A N 1
ATOM 2964 C CA . ILE A 1 363 ? -7.493 5.299 25.105 1.00 97.50 363 ILE A CA 1
ATOM 2965 C C . ILE A 1 363 ? -7.336 4.268 26.221 1.00 97.50 363 ILE A C 1
ATOM 2967 O O . ILE A 1 363 ? -6.272 4.127 26.835 1.00 97.50 363 ILE A O 1
ATOM 2971 N N . MET A 1 364 ? -8.410 3.540 26.517 1.00 97.25 364 MET A N 1
ATOM 2972 C CA . MET A 1 364 ? -8.332 2.366 27.376 1.00 97.25 364 MET A CA 1
ATOM 2973 C C . MET A 1 364 ? -9.394 1.325 27.059 1.00 97.25 364 MET A C 1
ATOM 2975 O O . MET A 1 364 ? -10.534 1.656 26.732 1.00 97.25 364 MET A O 1
ATOM 2979 N N . ARG A 1 365 ? -9.035 0.059 27.279 1.00 96.56 365 ARG A N 1
ATOM 2980 C CA . ARG A 1 365 ? -10.006 -1.020 27.422 1.00 96.56 365 ARG A CA 1
ATOM 2981 C C . ARG A 1 365 ? -10.398 -1.136 28.889 1.00 96.56 365 ARG A C 1
ATOM 2983 O O . ARG A 1 365 ? -9.602 -1.585 29.710 1.00 96.56 365 ARG A O 1
ATOM 2990 N N . LYS A 1 366 ? -11.598 -0.679 29.237 1.00 95.88 366 LYS A N 1
ATOM 2991 C CA . LYS A 1 366 ? -12.091 -0.696 30.616 1.00 95.88 366 LYS A CA 1
ATOM 2992 C C . LYS A 1 366 ? -13.601 -0.947 30.636 1.00 95.88 366 LYS A C 1
ATOM 2994 O O . LYS A 1 366 ? -14.351 -0.053 30.238 1.00 95.88 366 LYS A O 1
ATOM 2999 N N . PRO A 1 367 ? -14.054 -2.118 31.121 1.00 94.06 367 PRO A N 1
ATOM 3000 C CA . PRO A 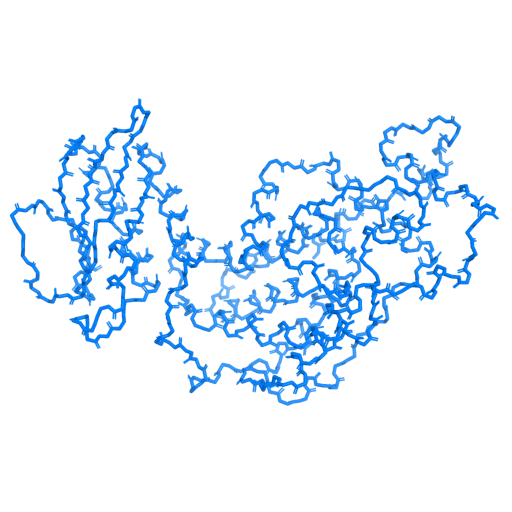1 367 ? -15.477 -2.375 31.290 1.00 94.06 367 PRO A CA 1
ATOM 3001 C C . PRO A 1 367 ? -16.052 -1.430 32.344 1.00 94.06 367 PRO A C 1
ATOM 3003 O O . PRO A 1 367 ? -15.362 -1.052 33.297 1.00 94.06 367 PRO A O 1
ATOM 3006 N N . ASN A 1 368 ? -17.318 -1.048 32.174 1.00 91.94 368 ASN A N 1
ATOM 3007 C CA . ASN A 1 368 ? -18.020 -0.118 33.066 1.00 91.94 368 ASN A CA 1
ATOM 3008 C C . ASN A 1 368 ? -17.267 1.212 33.272 1.00 91.94 368 ASN A C 1
ATOM 3010 O O . ASN A 1 368 ? -17.274 1.783 34.363 1.00 91.94 368 ASN A O 1
ATOM 3014 N N . PHE A 1 369 ? -16.574 1.697 32.236 1.00 94.81 369 PHE A N 1
ATOM 3015 C CA . PHE A 1 369 ? -15.965 3.023 32.261 1.00 94.81 369 PHE A CA 1
ATOM 3016 C C . PHE A 1 369 ? -17.048 4.084 32.487 1.00 94.81 369 PHE A C 1
ATOM 3018 O O . PHE A 1 369 ? -18.072 4.071 31.802 1.00 94.81 369 PHE A O 1
ATOM 3025 N N . ALA A 1 370 ? -16.806 4.986 33.435 1.00 93.12 370 ALA A N 1
ATOM 3026 C CA . ALA A 1 370 ? -17.707 6.069 33.795 1.00 93.12 370 ALA A CA 1
ATOM 3027 C C . ALA A 1 370 ? -16.941 7.391 33.802 1.00 93.12 370 ALA A C 1
ATOM 3029 O O . ALA A 1 370 ? -15.777 7.446 34.212 1.00 93.12 370 ALA A O 1
ATOM 3030 N N . THR A 1 371 ? -17.610 8.446 33.359 1.00 94.38 371 THR A N 1
ATOM 3031 C CA . THR A 1 371 ? -17.087 9.809 33.286 1.00 94.38 371 THR A CA 1
ATOM 3032 C C . THR A 1 371 ? -18.227 10.802 33.538 1.00 94.38 371 THR A C 1
ATOM 3034 O O . THR A 1 371 ? -19.379 10.470 33.257 1.00 94.38 371 THR A O 1
ATOM 3037 N N . PRO A 1 372 ? -17.953 12.004 34.077 1.00 94.75 372 PRO A N 1
ATOM 3038 C CA . PRO A 1 372 ? -18.941 13.081 34.097 1.00 94.75 372 PRO A CA 1
ATOM 3039 C C . PRO A 1 372 ? -19.161 13.717 32.711 1.00 94.75 372 PRO A C 1
ATOM 3041 O O . PRO A 1 372 ? -20.153 14.418 32.525 1.00 94.75 372 PRO A O 1
ATOM 3044 N N . ASN A 1 373 ? -18.254 13.493 31.752 1.00 96.75 373 ASN A N 1
ATOM 3045 C CA . ASN A 1 373 ? -18.345 14.062 30.407 1.00 96.75 373 ASN A CA 1
ATOM 3046 C C . ASN A 1 373 ? -19.401 13.329 29.553 1.00 96.75 373 ASN A C 1
ATOM 3048 O O . ASN A 1 373 ? -19.644 12.141 29.781 1.00 96.75 373 ASN A O 1
ATOM 3052 N N . PRO A 1 374 ? -19.985 13.985 28.531 1.00 97.50 374 PRO A N 1
ATOM 3053 C CA . PRO A 1 374 ? -20.863 13.336 27.561 1.00 97.50 374 PRO A CA 1
ATOM 3054 C C . PRO A 1 374 ? -20.263 12.058 26.956 1.00 97.50 374 PRO A C 1
ATOM 3056 O O . PRO A 1 374 ? -19.073 11.995 26.634 1.00 97.50 374 PRO A O 1
ATOM 3059 N N . GLU A 1 375 ? -21.105 11.041 26.766 1.00 97.94 375 GLU A N 1
ATOM 3060 C CA . GLU A 1 375 ? -20.706 9.744 26.215 1.00 97.94 375 GLU A CA 1
ATOM 3061 C C . GLU A 1 375 ? -21.385 9.470 24.865 1.00 97.94 375 GLU A C 1
ATOM 3063 O O . GLU A 1 375 ? -22.611 9.485 24.751 1.00 97.94 375 GLU A O 1
ATOM 3068 N N . PHE A 1 376 ? -20.585 9.129 23.854 1.00 97.88 376 PHE A N 1
ATOM 3069 C CA . PHE A 1 376 ? -21.030 8.724 22.520 1.00 97.88 376 PHE A CA 1
ATOM 3070 C C . PHE A 1 376 ? -20.763 7.233 22.321 1.00 97.88 376 PHE A C 1
ATOM 3072 O O . PHE A 1 376 ? -19.718 6.809 21.818 1.00 97.88 376 PHE A O 1
ATOM 3079 N N . ALA A 1 377 ? -21.714 6.421 22.781 1.00 96.69 377 ALA A N 1
ATOM 3080 C CA . ALA A 1 377 ? -21.602 4.969 22.768 1.00 96.69 377 ALA A CA 1
ATOM 3081 C C . ALA A 1 377 ? -22.118 4.348 21.461 1.00 96.69 377 ALA A C 1
ATOM 3083 O O . ALA A 1 377 ? -23.192 4.693 20.961 1.00 96.69 377 ALA A O 1
ATOM 3084 N N . ILE A 1 378 ? -21.377 3.370 20.949 1.00 95.75 378 ILE A N 1
ATOM 3085 C CA . ILE A 1 378 ? -21.763 2.487 19.844 1.00 95.75 378 ILE A CA 1
ATOM 3086 C C . ILE A 1 378 ? -21.904 1.053 20.368 1.00 95.75 378 ILE A C 1
ATOM 3088 O O . ILE A 1 378 ? -21.309 0.692 21.387 1.00 95.75 378 ILE A O 1
ATOM 3092 N N . ARG A 1 379 ? -22.711 0.237 19.684 1.00 86.75 379 ARG A N 1
ATOM 3093 C CA . ARG A 1 379 ? -22.966 -1.165 20.047 1.00 86.75 379 ARG A CA 1
ATOM 3094 C C . ARG A 1 379 ? -22.443 -2.120 18.981 1.00 86.75 379 ARG A C 1
ATOM 3096 O O . ARG A 1 379 ? -22.411 -1.762 17.783 1.00 86.75 379 ARG A O 1
#

Secondary structure (DSSP, 8-state):
-HHHHH-----HHHHHH--TTS--HHHHHHHHHTTS--TTS-HHHHHT-----HHHHHHHHHHHHT---SSB-TTGGG---PPPPPTTSHHHHHHHHHHHHHHTT--HHHHHHHHHHHH-TTHHHHHHHHHHT----HHHHHHHHHHHHHHHHHHHHHH-PPPHHHHHHHTT--------SS--S--SS-HHHHHHHHHHHHHHHH-GGGHHHHHHHHHHHHHHHHHTTSS-HHHHHHHHHHHHHHGGGB---GGG--TTPPPPHHHHHHHHHHHHHHHGGGTEEEEE-HHHHHHTT-GGGSSPPPHHHHHHHHHHHHHHHHHHHHTT-TT-EEEEEETTTTEEEEEEEEE-SSSEEEEE---EE-TT---SS-EEEE-

Radius of gyration: 24.24 Å; chains: 1; bounding box: 54×54×72 Å

pLDDT: mean 88.41, std 12.68, range [37.72, 98.75]